Protein AF-0000000083159715 (afdb_homodimer)

Sequence (772 aa):
MDNIIKQVRNLGEGATDHLRLKLMTTLRDLSISLEKPNDTLERIVNTPLELAEARIGSDLGIFKYLSSRDAPVPLTTLAEATGADPVLLGRLLRYLSSMKQIEEPDLEVFAANNVTHALASPRGKNQVDLYFEVVYPSFMELPRFLARVGYNNPTDVSKAALQDALNWKGTMFTYYAAHPEQGEKFNKHMMFRREDERGWMDSKVFRIDKEAEGWPADKPIFVDVGGGLGHQPALLKASYPDLPGQVIVQDLPEVIQDALSTPGVQNMAYNIFDPQPIQGAKFYYMRGVCHDFPDDKVNEILGNIATAMGPNSLLLLDEMVLPDKNVSWQATAMDQLMMSTLGA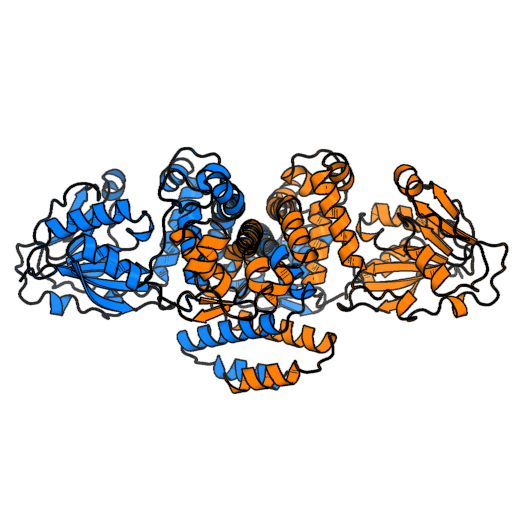QERTYSHWARLLRTVGLKIRYNISYGRNEYESLIVAVKLKIAMDNIIKQVRNLGEGATDHLRLKLMTTLRDLSISLEKPNDTLERIVNTPLELAEARIGSDLGIFKYLSSRDAPVPLTTLAEATGADPVLLGRLLRYLSSMKQIEEPDLEVFAANNVTHALASPRGKNQVDLYFEVVYPSFMELPRFLARVGYNNPTDVSKAALQDALNWKGTMFTYYAAHPEQGEKFNKHMMFRREDERGWMDSKVFRIDKEAEGWPADKPIFVDVGGGLGHQPALLKASYPDLPGQVIVQDLPEVIQDALSTPGVQNMAYNIFDPQPIQGAKFYYMRGVCHDFPDDKVNEILGNIATAMGPNSLLLLDEMVLPDKNVSWQATAMDQLMMSTLGAQERTYSHWARLLRTVGLKIRYNISYGRNEYESLIVAVKLKIA

InterPro domains:
  IPR001077 O-methyltransferase, C-terminal domain [PF00891] (221-360)
  IPR016461 O-methyltransferase-like [PS51683] (42-382)
  IPR029063 S-adenosyl-L-methionine-dependent methyltransferase superfamily [G3DSA:3.40.50.150] (129-380)
  IPR029063 S-adenosyl-L-methionine-dependent methyltransferase superfamily [SSF53335] (164-365)
  IPR036388 Winged helix-like DNA-binding domain superfamily [G3DSA:1.10.10.10] (48-128)
  IPR036390 Winged helix DNA-binding domain superfamily [SSF46785] (38-122)

Secondary structure (DSSP, 8-state):
-HHHHHHHHHHHTT--HHHHHHHHHHHHHHHHHT--HHHHHHHHHHHHHHHHHHHHHHHTTHHHHHHT-SS-EEHHHHHHHH---HHHHHHHHHHHHHTTSSEEEETTEEE--HHHHHHHSHHHHHHHHHIIIIIHHHHHHHHHHHHHTTTPPP--TTSSHHHHHHT-SS-HHHHHHH-HHHHHHHHHHHHHHHHT---HHHHTSS-HHHHTTT--TTSEEEEEET-TTTHHHHHHHHH-TT--SEEEEEE-HHHHTT----TTEEEEE--TTSPP-S-S-SEEEEES-GGGS-HHHHHHHHHHHHHH--TT-EEEEEEEEE-SSS--HHHHHHHHHHHHHHS---EEHHHHHHHHHHTTEEEEEEEE-STTS-EEEEEEEE----/-HHHHHHHHHHHTT--HHHHHHHHHHHHHHHHHT--HHHHHHHHHHHHHHHHHHHHHHHTTHHHHHHT-SS-EEHHHHHHHH---HHHHHHHHHHHHHTTSSEEEETTEEE--HHHHHHHSHHHHHHHHHIIIIIHHHHHHHHHHHHHTTTPPP--TTSSHHHHHHT-SS-HHHHHHH-HHHHHHHHHHHHHHHHT---HHHHTSS-HHHHTTT--TTSEEEEEET-TTTHHHHHHHHH-TT--SEEEEEE-HHHHTT----TTEEEEE--TTSPP-S-S-SEEEEES-GGGS-HHHHHHHHHHHHHH--TT-EEEEEEEEE-SSS--HHHHHHHHHHHHHHS---EEHHHHHHHHHHTTEEEEEEEE-STTS-EEEEEEEE----

pLDDT: mean 94.15, std 7.51, range [37.72, 98.88]

Radius of gyration: 30.28 Å; Cα contacts (8 Å, |Δi|>4): 1429; chains: 2; bounding box: 56×98×64 Å

Foldseek 3Di:
DVVVVVVLVVCCVPHDLVSNVVSVVVVVVVVVVPDDPVRNVVCVVCVVVLLVLLLVCVLLCVLVVQVVDDFWDALVRSCVSSVDDSVVSLVSVVVCCVVPCWHDPDDRTTHHDPNSNCCNDPLNVLVSVLCVPQQVLLLVQQVVLCVVVVNDQQAFQQRFSRCVSVVHRGGLQVVCVVPVVSVVSVVVNVVVVVVPDPDCLNVPVDVLQVLCPPPDQAAAAEEEAQCFQCVVVLSVCVSCVPRGHAAEYEDAPVRLVNHDPRPRYHYDHDDLLDQDPRAAHQEYEYAPPQQLGALVSSLSSLLSVLVRHDQNHKYKYFFFAAAPPPGDPVQVVVQVSSCSRRSGGGYHPVRVQVSQVVNQKGFPDWAQRDSRSGTTITIIGGNPDD/DVVVVVVLVVCCVPHALVSNVVSVVVVVVVVVVPDDPVRNVVCVVCVVVLLVLLLVCVLLCVLVVQVVDDDWDALVRSCVSSVDDSVVSLVSVVVCCVVPCWHDPDDRTTHHDPNSNCCNDPLNVLVSVLCVPQQVLLLVQQVVLCVVVVNDQQAFQQRFSRCVSVVHRGGLQVVCVVPVVSVVSVVVNVVVVVVPDPDCLNVVVDVLQVLCPPPDQAAAAEEEAQCFQCVVVLVVCVSCVPRGHAAEYEDAPVRLVNHDPRPRYHYDHDDLLDQDPRAAHQEYEYAPPQQLGALVSSLSSLLSVLVRHDQNHKYKYFFFAAAPPPGDPVQVVVQVSSCSRGSGGGYHPVRVQVSQVVNQKGFPDWAQDDSVSGTTITIIGGNPDD

Structure (mmCIF, N/CA/C/O backbone):
data_AF-0000000083159715-model_v1
#
loop_
_entity.id
_entity.type
_entity.pdbx_description
1 polymer 'O-methyltransferas-like protein'
#
loop_
_atom_site.group_PDB
_atom_site.id
_atom_site.type_symbol
_atom_site.label_atom_id
_atom_site.label_alt_id
_atom_site.label_comp_id
_atom_site.label_asym_id
_atom_site.label_entity_id
_atom_site.label_seq_id
_atom_site.pdbx_PDB_ins_code
_atom_site.Cartn_x
_atom_site.Cartn_y
_atom_site.Cartn_z
_atom_site.occupancy
_atom_site.B_iso_or_equiv
_atom_site.auth_seq_id
_atom_site.auth_comp_id
_atom_site.auth_asym_id
_atom_site.auth_atom_id
_atom_site.pdbx_PDB_model_num
ATOM 1 N N . MET A 1 1 ? 4.086 -18.531 20.75 1 89.06 1 MET A N 1
ATOM 2 C CA . MET A 1 1 ? 3.217 -17.609 20.031 1 89.06 1 MET A CA 1
ATOM 3 C C . MET A 1 1 ? 2.002 -17.234 20.875 1 89.06 1 MET A C 1
ATOM 5 O O . MET A 1 1 ? 1.665 -16.062 21 1 89.06 1 MET A O 1
ATOM 9 N N . ASP A 1 2 ? 1.452 -18.188 21.594 1 88.62 2 ASP A N 1
ATOM 10 C CA . ASP A 1 2 ? 0.281 -17.906 22.422 1 88.62 2 ASP A CA 1
ATOM 11 C C . ASP A 1 2 ? 0.613 -16.922 23.531 1 88.62 2 ASP A C 1
ATOM 13 O O . ASP A 1 2 ? -0.217 -16.078 23.891 1 88.62 2 ASP A O 1
ATOM 17 N N . ASN A 1 3 ? 1.765 -17 24.047 1 89.25 3 ASN A N 1
ATOM 18 C CA . ASN A 1 3 ? 2.199 -16.078 25.094 1 89.25 3 ASN A CA 1
ATOM 19 C C . ASN A 1 3 ? 2.328 -14.656 24.578 1 89.25 3 ASN A C 1
ATOM 21 O O . ASN A 1 3 ? 1.948 -13.703 25.25 1 89.25 3 ASN A O 1
ATOM 25 N N . ILE A 1 4 ? 2.91 -14.516 23.375 1 89.94 4 ILE A N 1
ATOM 26 C CA . ILE A 1 4 ? 3.037 -13.203 22.75 1 89.94 4 ILE A CA 1
ATOM 27 C C . ILE A 1 4 ? 1.653 -12.586 22.562 1 89.94 4 ILE A C 1
ATOM 29 O O . ILE A 1 4 ? 1.431 -11.422 22.891 1 89.94 4 ILE A O 1
ATOM 33 N N . ILE A 1 5 ? 0.73 -13.398 22.078 1 92.12 5 ILE A N 1
ATOM 34 C CA . ILE A 1 5 ? -0.63 -12.945 21.812 1 92.12 5 ILE A CA 1
ATOM 35 C C . ILE A 1 5 ? -1.284 -12.477 23.109 1 92.12 5 ILE A C 1
ATOM 37 O O . ILE A 1 5 ? -1.886 -11.406 23.156 1 92.12 5 ILE A O 1
ATOM 41 N N . LYS A 1 6 ? -1.148 -13.305 24.156 1 91.62 6 LYS A N 1
ATOM 42 C CA . LYS A 1 6 ? -1.728 -12.977 25.453 1 91.62 6 LYS A CA 1
ATOM 43 C C . LYS A 1 6 ? -1.13 -11.68 26 1 91.62 6 LYS A C 1
ATOM 45 O O . LYS A 1 6 ? -1.851 -10.836 26.531 1 91.62 6 LYS A O 1
ATOM 50 N N . GLN A 1 7 ? 0.154 -11.531 25.922 1 90.5 7 GLN A N 1
ATOM 51 C CA . GLN A 1 7 ? 0.83 -10.336 26.406 1 90.5 7 GLN A CA 1
ATOM 52 C C . GLN A 1 7 ? 0.37 -9.086 25.656 1 90.5 7 GLN A C 1
ATOM 54 O O . GLN A 1 7 ? 0.161 -8.031 26.266 1 90.5 7 GLN A O 1
ATOM 59 N N . VAL A 1 8 ? 0.299 -9.18 24.312 1 90.88 8 VAL A N 1
ATOM 60 C CA . VAL A 1 8 ? -0.129 -8.055 23.484 1 90.88 8 VAL A CA 1
ATOM 61 C C . VAL A 1 8 ? -1.557 -7.656 23.859 1 90.88 8 VAL A C 1
ATOM 63 O O . VAL A 1 8 ? -1.864 -6.469 23.984 1 90.88 8 VAL A O 1
ATOM 66 N N . ARG A 1 9 ? -2.422 -8.648 24.016 1 89.88 9 ARG A N 1
ATOM 67 C CA . ARG A 1 9 ? -3.805 -8.375 24.391 1 89.88 9 ARG A CA 1
ATOM 68 C C . ARG A 1 9 ? -3.879 -7.68 25.75 1 89.88 9 ARG A C 1
ATOM 70 O O . ARG A 1 9 ? -4.648 -6.734 25.922 1 89.88 9 ARG A O 1
ATOM 77 N N . ASN A 1 10 ? -3.082 -8.109 26.688 1 89.81 10 ASN A N 1
ATOM 78 C CA . ASN A 1 10 ? -3.043 -7.508 28.016 1 89.81 10 ASN A CA 1
ATOM 79 C C . ASN A 1 10 ? -2.539 -6.07 27.969 1 89.81 10 ASN A C 1
ATOM 81 O O . ASN A 1 10 ? -3.076 -5.199 28.656 1 89.81 10 ASN A O 1
ATOM 85 N N . LEU A 1 11 ? -1.497 -5.844 27.188 1 87.44 11 LEU A N 1
ATOM 86 C CA . LEU A 1 11 ? -0.926 -4.508 27.078 1 87.44 11 LEU A CA 1
ATOM 87 C C . LEU A 1 11 ? -1.893 -3.564 26.375 1 87.44 11 LEU A C 1
ATOM 89 O O . LEU A 1 11 ? -1.926 -2.367 26.656 1 87.44 11 LEU A O 1
ATOM 93 N N . GLY A 1 12 ? -2.592 -4.129 25.438 1 87.25 12 GLY A N 1
ATOM 94 C CA . GLY A 1 12 ? -3.531 -3.322 24.672 1 87.25 12 GLY A CA 1
ATOM 95 C C . GLY A 1 12 ? -4.758 -2.918 25.469 1 87.25 12 GLY A C 1
ATOM 96 O O . GLY A 1 12 ? -5.316 -1.843 25.25 1 87.25 12 GLY A O 1
ATOM 97 N N . GLU A 1 13 ? -5.098 -3.801 26.344 1 86.19 13 GLU A N 1
ATOM 98 C CA . GLU A 1 13 ? -6.289 -3.525 27.141 1 86.19 13 GLU A CA 1
ATOM 99 C C . GLU A 1 13 ? -6.066 -2.344 28.094 1 86.19 13 GLU A C 1
ATOM 101 O O . GLU A 1 13 ? -5.176 -2.383 28.938 1 86.19 13 GLU A O 1
ATOM 106 N N . GLY A 1 14 ? -6.828 -1.302 27.875 1 84.06 14 GLY A N 1
ATOM 107 C CA . GLY A 1 14 ? -6.801 -0.141 28.75 1 84.06 14 GLY A CA 1
ATOM 108 C C . GLY A 1 14 ? -5.602 0.756 28.531 1 84.06 14 GLY A C 1
ATOM 109 O O . GLY A 1 14 ? -5.332 1.661 29.312 1 84.06 14 GLY A O 1
ATOM 110 N N . ALA A 1 15 ? -4.82 0.454 27.5 1 86.5 15 ALA A N 1
ATOM 111 C CA . ALA A 1 15 ? -3.633 1.257 27.219 1 86.5 15 ALA A CA 1
ATOM 112 C C . ALA A 1 15 ? -4.016 2.662 26.766 1 86.5 15 ALA A C 1
ATOM 114 O O . ALA A 1 15 ? -5.074 2.859 26.156 1 86.5 15 ALA A O 1
ATOM 115 N N . THR A 1 16 ? -3.156 3.6 27.219 1 85.38 16 THR A N 1
ATOM 116 C CA . THR A 1 16 ? -3.271 4.93 26.625 1 85.38 16 THR A CA 1
ATOM 117 C C . THR A 1 16 ? -3.084 4.867 25.109 1 85.38 16 THR A C 1
ATOM 119 O O . THR A 1 16 ? -2.525 3.898 24.594 1 85.38 16 THR A O 1
ATOM 122 N N . ASP A 1 17 ? -3.545 5.824 24.422 1 84.38 17 ASP A N 1
ATOM 123 C CA . ASP A 1 17 ? -3.389 5.871 22.984 1 84.38 17 ASP A CA 1
ATOM 124 C C . ASP A 1 17 ? -1.913 5.859 22.578 1 84.38 17 ASP A C 1
ATOM 126 O O . ASP A 1 17 ? -1.536 5.242 21.594 1 84.38 17 ASP A O 1
ATOM 130 N N . HIS A 1 18 ? -1.164 6.539 23.344 1 84 18 HIS A N 1
ATOM 131 C CA . HIS A 1 18 ? 0.269 6.59 23.078 1 84 18 HIS A CA 1
ATOM 132 C C . HIS A 1 18 ? 0.897 5.203 23.172 1 84 18 HIS A C 1
ATOM 134 O O . HIS A 1 18 ? 1.681 4.809 22.312 1 84 18 HIS A O 1
ATOM 140 N N . LEU A 1 19 ? 0.597 4.508 24.219 1 88.19 19 LEU A N 1
ATOM 141 C CA . LEU A 1 19 ? 1.146 3.17 24.422 1 88.19 19 LEU A CA 1
ATOM 142 C C . LEU A 1 19 ? 0.631 2.205 23.359 1 88.19 19 LEU A C 1
ATOM 144 O O . LEU A 1 19 ? 1.379 1.354 22.875 1 88.19 19 LEU A O 1
ATOM 148 N N . ARG A 1 20 ? -0.656 2.33 23.078 1 91.69 20 ARG A N 1
ATOM 149 C CA . ARG A 1 20 ? -1.262 1.489 22.047 1 91.69 20 ARG A CA 1
ATOM 150 C C . ARG A 1 20 ? -0.565 1.678 20.703 1 91.69 20 ARG A C 1
ATOM 152 O O . ARG A 1 20 ? -0.234 0.701 20.031 1 91.69 20 ARG A O 1
ATOM 159 N N . LEU A 1 21 ? -0.305 2.926 20.344 1 90.94 21 LEU A N 1
ATOM 160 C CA . LEU A 1 21 ? 0.35 3.24 19.078 1 90.94 21 LEU A CA 1
ATOM 161 C C . LEU A 1 21 ? 1.782 2.717 19.062 1 90.94 21 LEU A C 1
ATOM 163 O O . LEU A 1 21 ? 2.252 2.209 18.047 1 90.94 21 LEU A O 1
ATOM 167 N N . LYS A 1 22 ? 2.445 2.889 20.156 1 90.62 22 LYS A N 1
ATOM 168 C CA . LYS A 1 22 ? 3.805 2.367 20.266 1 90.62 22 LYS A CA 1
ATOM 169 C C . LYS A 1 22 ? 3.826 0.85 20.109 1 90.62 22 LYS A C 1
ATOM 171 O O . LYS A 1 22 ? 4.711 0.301 19.453 1 90.62 22 LYS A O 1
ATOM 176 N N . LEU A 1 23 ? 2.887 0.193 20.781 1 93.81 23 LEU A N 1
ATOM 177 C CA . LEU A 1 23 ? 2.775 -1.258 20.688 1 93.81 23 LEU A CA 1
ATOM 178 C C . LEU A 1 23 ? 2.49 -1.689 19.266 1 93.81 23 LEU A C 1
ATOM 180 O O . LEU A 1 23 ? 3.107 -2.631 18.75 1 93.81 23 LEU A O 1
ATOM 184 N N . MET A 1 24 ? 1.562 -1 18.609 1 94.88 24 MET A N 1
ATOM 185 C CA . MET A 1 24 ? 1.219 -1.27 17.219 1 94.88 24 MET A CA 1
ATOM 186 C C . MET A 1 24 ? 2.449 -1.164 16.312 1 94.88 24 MET A C 1
ATOM 188 O O . MET A 1 24 ? 2.713 -2.055 15.508 1 94.88 24 MET A O 1
ATOM 192 N N . THR A 1 25 ? 3.189 -0.124 16.453 1 93.94 25 THR A N 1
ATOM 193 C CA . THR A 1 25 ? 4.367 0.129 15.633 1 93.94 25 THR A CA 1
ATOM 194 C C . THR A 1 25 ? 5.453 -0.909 15.914 1 93.94 25 THR A C 1
ATOM 196 O O . THR A 1 25 ? 6.109 -1.386 14.984 1 93.94 25 THR A O 1
ATOM 199 N N . THR A 1 26 ? 5.617 -1.249 17.188 1 94.81 26 THR A N 1
ATOM 200 C CA . THR A 1 26 ? 6.613 -2.24 17.562 1 94.81 26 THR A CA 1
ATOM 201 C C . THR A 1 26 ? 6.293 -3.598 16.953 1 94.81 26 THR A C 1
ATOM 203 O O . THR A 1 26 ? 7.188 -4.281 16.438 1 94.81 26 THR A O 1
ATOM 206 N N . LEU A 1 27 ? 5.051 -3.994 17 1 96.94 27 LEU A N 1
ATOM 207 C CA . LEU A 1 27 ? 4.625 -5.262 16.422 1 96.94 27 LEU A CA 1
ATOM 208 C C . LEU A 1 27 ? 4.863 -5.273 14.914 1 96.94 27 LEU A C 1
ATOM 210 O O . LEU A 1 27 ? 5.359 -6.262 14.367 1 96.94 27 LEU A O 1
ATOM 214 N N . ARG A 1 28 ? 4.523 -4.199 14.234 1 96.69 28 ARG A N 1
ATOM 215 C CA . ARG A 1 28 ? 4.762 -4.07 12.805 1 96.69 28 ARG A CA 1
ATOM 216 C C . ARG A 1 28 ? 6.246 -4.199 12.484 1 96.69 28 ARG A C 1
ATOM 218 O O . ARG A 1 28 ? 6.633 -4.949 11.586 1 96.69 28 ARG A O 1
ATOM 225 N N . ASP A 1 29 ? 7.055 -3.434 13.234 1 96.25 29 ASP A N 1
ATOM 226 C CA . ASP A 1 29 ? 8.492 -3.404 12.969 1 96.25 29 ASP A CA 1
ATOM 227 C C . ASP A 1 29 ? 9.125 -4.773 13.227 1 96.25 29 ASP A C 1
ATOM 229 O O . ASP A 1 29 ? 10.062 -5.168 12.531 1 96.25 29 ASP A O 1
ATOM 233 N N . LEU A 1 30 ? 8.641 -5.473 14.242 1 96.31 30 LEU A N 1
ATOM 234 C CA . LEU A 1 30 ? 9.133 -6.812 14.523 1 96.31 30 LEU A CA 1
ATOM 235 C C . LEU A 1 30 ? 8.797 -7.77 13.391 1 96.31 30 LEU A C 1
ATOM 237 O O . LEU A 1 30 ? 9.617 -8.594 13 1 96.31 30 LEU A O 1
ATOM 241 N N . SER A 1 31 ? 7.574 -7.695 12.891 1 97.06 31 SER A N 1
ATOM 242 C CA . SER A 1 31 ? 7.184 -8.508 11.742 1 97.06 31 SER A CA 1
ATOM 243 C C . SER A 1 31 ? 8.109 -8.266 10.555 1 97.06 31 SER A C 1
ATOM 245 O O . SER A 1 31 ? 8.586 -9.219 9.93 1 97.06 31 SER A O 1
ATOM 247 N N . ILE A 1 32 ? 8.438 -7 10.266 1 97.25 32 ILE A N 1
ATOM 248 C CA . ILE A 1 32 ? 9.273 -6.605 9.133 1 97.25 32 ILE A CA 1
ATOM 249 C C . ILE A 1 32 ? 10.703 -7.102 9.352 1 97.25 32 ILE A C 1
ATOM 251 O O . ILE A 1 32 ? 11.367 -7.539 8.414 1 97.25 32 ILE A O 1
ATOM 255 N N . SER A 1 33 ? 11.133 -7.113 10.609 1 95.88 33 SER A N 1
ATOM 256 C CA . SER A 1 33 ? 12.5 -7.516 10.922 1 95.88 33 SER A CA 1
ATOM 257 C C . SER A 1 33 ? 12.711 -9.008 10.664 1 95.88 33 SER A C 1
ATOM 259 O O . SER A 1 33 ? 13.844 -9.461 10.508 1 95.88 33 SER A O 1
ATOM 261 N N . LEU A 1 34 ? 11.656 -9.773 10.586 1 95.56 34 LEU A N 1
ATOM 262 C CA . LEU A 1 34 ? 11.734 -11.219 10.398 1 95.56 34 LEU A CA 1
ATOM 263 C C . LEU A 1 34 ? 11.703 -11.578 8.914 1 95.56 34 LEU A C 1
ATOM 265 O O . LEU A 1 34 ? 11.883 -12.742 8.547 1 95.56 34 LEU A O 1
ATOM 269 N N . GLU A 1 35 ? 11.539 -10.633 8.055 1 95.69 35 GLU A N 1
ATOM 270 C CA . GLU A 1 35 ? 11.375 -10.891 6.625 1 95.69 35 GLU A CA 1
ATOM 271 C C . GLU A 1 35 ? 12.688 -11.336 5.988 1 95.69 35 GLU A C 1
ATOM 273 O O . GLU A 1 35 ? 13.75 -10.805 6.316 1 95.69 35 GLU A O 1
ATOM 278 N N . LYS A 1 36 ? 12.609 -12.312 5.16 1 93.12 36 LYS A N 1
ATOM 279 C 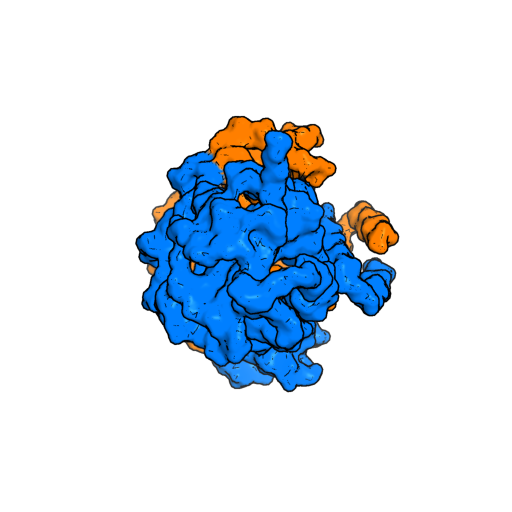CA . LYS A 1 36 ? 13.656 -12.609 4.18 1 93.12 36 LYS A CA 1
ATOM 280 C C . LYS A 1 36 ? 13.445 -11.812 2.896 1 93.12 36 LYS A C 1
ATOM 282 O O . LYS A 1 36 ? 12.391 -11.211 2.697 1 93.12 36 LYS A O 1
ATOM 287 N N . PRO A 1 37 ? 14.453 -11.75 2.078 1 93.88 37 PRO A N 1
ATOM 288 C CA . PRO A 1 37 ? 14.383 -10.867 0.912 1 93.88 37 PRO A CA 1
ATOM 289 C C . PRO A 1 37 ? 13.102 -11.062 0.1 1 93.88 37 PRO A C 1
ATOM 291 O O . PRO A 1 37 ? 12.438 -10.094 -0.264 1 93.88 37 PRO A O 1
ATOM 294 N N . ASN A 1 38 ? 12.664 -12.281 -0.139 1 90.56 38 ASN A N 1
ATOM 295 C CA . ASN A 1 38 ? 11.477 -12.531 -0.944 1 90.56 38 ASN A CA 1
ATOM 296 C C . ASN A 1 38 ? 10.211 -12.031 -0.254 1 90.56 38 ASN A C 1
ATOM 298 O O . ASN A 1 38 ? 9.297 -11.539 -0.912 1 90.56 38 ASN A O 1
ATOM 302 N N . ASP A 1 39 ? 10.148 -12.195 1.09 1 93.44 39 ASP A N 1
ATOM 303 C CA . ASP A 1 39 ? 9.016 -11.68 1.85 1 93.44 39 ASP A CA 1
ATOM 304 C C . ASP A 1 39 ? 8.883 -10.164 1.692 1 93.44 39 ASP A C 1
ATOM 306 O O . ASP A 1 39 ? 7.789 -9.656 1.459 1 93.44 39 ASP A O 1
ATOM 310 N N . THR A 1 40 ? 10.047 -9.531 1.832 1 96.94 40 THR A N 1
ATOM 311 C CA . THR A 1 40 ? 10.125 -8.078 1.768 1 96.94 40 THR A CA 1
ATOM 312 C C . THR A 1 40 ? 9.664 -7.57 0.404 1 96.94 40 THR A C 1
ATOM 314 O O . THR A 1 40 ? 8.836 -6.66 0.319 1 96.94 40 THR A O 1
ATOM 317 N N . LEU A 1 41 ? 10.242 -8.125 -0.607 1 96.88 41 LEU A N 1
ATOM 318 C CA . LEU A 1 41 ? 9.969 -7.656 -1.962 1 96.88 41 LEU A CA 1
ATOM 319 C C . LEU A 1 41 ? 8.508 -7.875 -2.326 1 96.88 41 LEU A C 1
ATOM 321 O O . LEU A 1 41 ? 7.855 -6.98 -2.875 1 96.88 41 LEU A O 1
ATOM 325 N N . GLU A 1 42 ? 7.922 -9.039 -1.997 1 94.69 42 GLU A N 1
ATOM 326 C CA . GLU A 1 42 ? 6.516 -9.32 -2.27 1 94.69 42 GLU A CA 1
ATOM 327 C C . GLU A 1 42 ? 5.605 -8.352 -1.515 1 94.69 42 GLU A C 1
ATOM 329 O O . GLU A 1 42 ? 4.621 -7.863 -2.066 1 94.69 42 GLU A O 1
ATOM 334 N N . ARG A 1 43 ? 5.945 -8.133 -0.267 1 97.12 43 ARG A N 1
ATOM 335 C CA . ARG A 1 43 ? 5.125 -7.219 0.523 1 97.12 43 ARG A CA 1
ATOM 336 C C . ARG A 1 43 ? 5.102 -5.828 -0.096 1 97.12 43 ARG A C 1
ATOM 338 O O . ARG A 1 43 ? 4.031 -5.273 -0.358 1 97.12 43 ARG A O 1
ATOM 345 N N . ILE A 1 44 ? 6.23 -5.285 -0.405 1 98.25 44 ILE A N 1
ATOM 346 C CA . ILE A 1 44 ? 6.355 -3.896 -0.83 1 98.25 44 ILE A CA 1
ATOM 347 C C . ILE A 1 44 ? 5.656 -3.703 -2.174 1 98.25 44 ILE A C 1
ATOM 349 O O . ILE A 1 44 ? 4.875 -2.764 -2.346 1 98.25 44 ILE A O 1
ATOM 353 N N . VAL A 1 45 ? 5.82 -4.594 -3.113 1 98 45 VAL A N 1
ATOM 354 C CA . VAL A 1 45 ? 5.324 -4.352 -4.465 1 98 45 VAL A CA 1
ATOM 355 C C . VAL A 1 45 ? 3.814 -4.582 -4.508 1 98 45 VAL A C 1
ATOM 357 O O . VAL A 1 45 ? 3.131 -4.094 -5.41 1 98 45 VAL A O 1
ATOM 360 N N . ASN A 1 46 ? 3.264 -5.285 -3.535 1 97.81 46 ASN A N 1
ATOM 361 C CA . ASN A 1 46 ? 1.837 -5.594 -3.549 1 97.81 46 ASN A CA 1
ATOM 362 C C . ASN A 1 46 ? 1.045 -4.609 -2.691 1 97.81 46 ASN A C 1
ATOM 364 O O . ASN A 1 46 ? -0.184 -4.676 -2.639 1 97.81 46 ASN A O 1
ATOM 368 N N . THR A 1 47 ? 1.652 -3.623 -2.059 1 97.69 47 THR A N 1
ATOM 369 C CA . THR A 1 47 ? 0.983 -2.736 -1.114 1 97.69 47 THR A CA 1
ATOM 370 C C . THR A 1 47 ? -0.168 -1.996 -1.789 1 97.69 47 THR A C 1
ATOM 372 O O . THR A 1 47 ? -1.226 -1.802 -1.186 1 97.69 47 THR A O 1
ATOM 375 N N . PRO A 1 48 ? -0.085 -1.587 -3.074 1 97.44 48 PRO A N 1
ATOM 376 C CA . PRO A 1 48 ? -1.181 -0.835 -3.691 1 97.44 48 PRO A CA 1
ATOM 377 C C . PRO A 1 48 ? -2.463 -1.654 -3.811 1 97.44 48 PRO A C 1
ATOM 379 O O . PRO A 1 48 ? -3.561 -1.09 -3.826 1 97.44 48 PRO A O 1
ATOM 382 N N . LEU A 1 49 ? -2.287 -2.939 -3.869 1 98.31 49 LEU A N 1
ATOM 383 C CA . LEU A 1 49 ? -3.432 -3.826 -4.043 1 98.31 49 LEU A CA 1
ATOM 384 C C . LEU A 1 49 ? -4.418 -3.674 -2.887 1 98.31 49 LEU A C 1
ATOM 386 O O . LEU A 1 49 ? -5.625 -3.818 -3.074 1 98.31 49 LEU A O 1
ATOM 390 N N . GLU A 1 50 ? -3.926 -3.367 -1.707 1 98.31 50 GLU A N 1
ATOM 391 C CA . GLU A 1 50 ? -4.793 -3.273 -0.536 1 98.31 50 GLU A CA 1
ATOM 392 C C . GLU A 1 50 ? -5.805 -2.143 -0.69 1 98.31 50 GLU A C 1
ATOM 394 O O . GLU A 1 50 ? -6.973 -2.297 -0.326 1 98.31 50 GLU A O 1
ATOM 399 N N . LEU A 1 51 ? -5.379 -0.997 -1.208 1 98.5 51 LEU A N 1
ATOM 400 C CA . LEU A 1 51 ? -6.301 0.11 -1.443 1 98.5 51 LEU A CA 1
ATOM 401 C C . LEU A 1 51 ? -7.305 -0.241 -2.537 1 98.5 51 LEU A C 1
ATOM 403 O O . LEU A 1 51 ? -8.492 0.068 -2.42 1 98.5 51 LEU A O 1
ATOM 407 N N . ALA A 1 52 ? -6.832 -0.86 -3.627 1 98.56 52 ALA A N 1
ATOM 408 C CA . ALA A 1 52 ? -7.715 -1.255 -4.723 1 98.56 52 ALA A CA 1
ATOM 409 C C . ALA A 1 52 ? -8.82 -2.186 -4.227 1 98.56 52 ALA A C 1
ATOM 411 O O . ALA A 1 52 ? -9.984 -2.027 -4.598 1 98.56 52 ALA A O 1
ATOM 412 N N . GLU A 1 53 ? -8.43 -3.119 -3.352 1 98.75 53 GLU A N 1
ATOM 413 C CA . GLU A 1 53 ? -9.391 -4.102 -2.85 1 98.75 53 GLU A CA 1
ATOM 414 C C . GLU A 1 53 ? -10.359 -3.467 -1.858 1 98.75 53 GLU A C 1
ATOM 416 O O . GLU A 1 53 ? -11.523 -3.863 -1.784 1 98.75 53 GLU A O 1
ATOM 421 N N . ALA A 1 54 ? -9.867 -2.523 -1.073 1 98.75 54 ALA A N 1
ATOM 422 C CA . ALA A 1 54 ? -10.773 -1.768 -0.212 1 98.75 54 ALA A CA 1
ATOM 423 C C . ALA A 1 54 ? -11.812 -1.018 -1.036 1 98.75 54 ALA A C 1
ATOM 425 O O . ALA A 1 54 ? -12.992 -0.966 -0.665 1 98.75 54 ALA A O 1
ATOM 426 N N . ARG A 1 55 ? -11.414 -0.406 -2.139 1 98.69 55 ARG A N 1
ATOM 427 C CA . ARG A 1 55 ? -12.328 0.29 -3.039 1 98.69 55 ARG A CA 1
ATOM 428 C C . ARG A 1 55 ? -13.375 -0.665 -3.604 1 98.69 55 ARG A C 1
ATOM 430 O O . ARG A 1 55 ? -14.562 -0.348 -3.619 1 98.69 55 ARG A O 1
ATOM 437 N N . ILE A 1 56 ? -12.969 -1.85 -4.027 1 98.81 56 ILE A N 1
ATOM 438 C CA . ILE A 1 56 ? -13.875 -2.848 -4.586 1 98.81 56 ILE A CA 1
ATOM 439 C C . ILE A 1 56 ? -14.883 -3.287 -3.521 1 98.81 56 ILE A C 1
ATOM 441 O O . ILE A 1 56 ? -16.078 -3.371 -3.787 1 98.81 56 ILE A O 1
ATOM 445 N N . GLY A 1 57 ? -14.344 -3.586 -2.291 1 98.75 57 GLY A N 1
ATOM 446 C CA . GLY A 1 57 ? -15.227 -3.971 -1.2 1 98.75 57 GLY A CA 1
ATOM 447 C C . GLY A 1 57 ? -16.25 -2.912 -0.862 1 98.75 57 GLY A C 1
ATOM 448 O O . GLY A 1 57 ? -17.406 -3.23 -0.588 1 98.75 57 GLY A O 1
ATOM 449 N N . SER A 1 58 ? -15.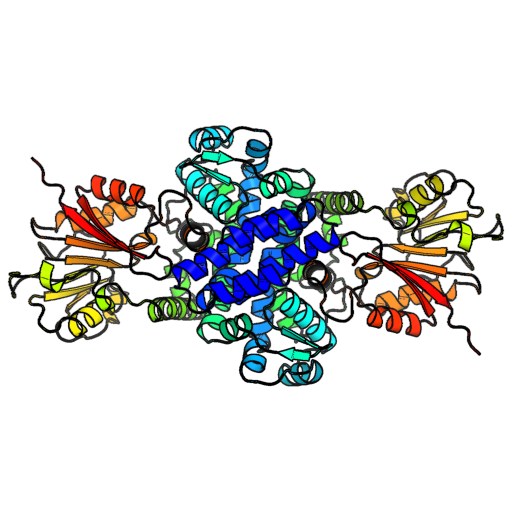805 -1.673 -0.86 1 98.38 58 SER A N 1
ATOM 450 C CA . SER A 1 58 ? -16.719 -0.554 -0.612 1 98.38 58 SER A CA 1
ATOM 451 C C . SER A 1 58 ? -17.766 -0.434 -1.715 1 98.38 58 SER A C 1
ATOM 453 O O . SER A 1 58 ? -18.953 -0.262 -1.435 1 98.38 58 SER A O 1
ATOM 455 N N . ASP A 1 59 ? -17.359 -0.51 -3.008 1 98.12 59 ASP A N 1
ATOM 456 C CA . ASP A 1 59 ? -18.25 -0.395 -4.16 1 98.12 59 ASP A CA 1
ATOM 457 C C . ASP A 1 59 ? -19.328 -1.477 -4.133 1 98.12 59 ASP A C 1
ATOM 459 O O . ASP A 1 59 ? -20.484 -1.221 -4.48 1 98.12 59 ASP A O 1
ATOM 463 N N . LEU A 1 60 ? -18.984 -2.656 -3.658 1 98.5 60 LEU A N 1
ATOM 464 C CA . LEU A 1 60 ? -19.891 -3.791 -3.625 1 98.5 60 LEU A CA 1
ATOM 465 C C . LEU A 1 60 ? -20.75 -3.764 -2.359 1 98.5 60 LEU A C 1
ATOM 467 O O . LEU A 1 60 ? -21.641 -4.594 -2.195 1 98.5 60 LEU A O 1
ATOM 471 N N . GLY A 1 61 ? -20.375 -2.846 -1.425 1 98.31 61 GLY A N 1
ATOM 472 C CA . GLY A 1 61 ? -21.125 -2.742 -0.179 1 98.31 61 GLY A CA 1
ATOM 473 C C . GLY A 1 61 ? -20.828 -3.869 0.791 1 98.31 61 GLY A C 1
ATOM 474 O O . GLY A 1 61 ? -21.609 -4.145 1.695 1 98.31 61 GLY A O 1
ATOM 475 N N . ILE A 1 62 ? -19.688 -4.531 0.646 1 98.75 62 ILE A N 1
ATOM 476 C CA . ILE A 1 62 ? -19.328 -5.688 1.459 1 98.75 62 ILE A CA 1
ATOM 477 C C . ILE A 1 62 ? -19.141 -5.254 2.91 1 98.75 62 ILE A C 1
ATOM 479 O O . ILE A 1 62 ? -19.672 -5.871 3.828 1 98.75 62 ILE A O 1
ATOM 483 N N . PHE A 1 63 ? -18.344 -4.219 3.158 1 98.81 63 PHE A N 1
ATOM 484 C CA . PHE A 1 63 ? -18.031 -3.77 4.512 1 98.81 63 PHE A CA 1
ATOM 485 C C . PHE A 1 63 ? -19.297 -3.326 5.242 1 98.81 63 PHE A C 1
ATOM 487 O O . PHE A 1 63 ? -19.5 -3.68 6.406 1 98.81 63 PHE A O 1
ATOM 494 N N . LYS A 1 64 ? -20.125 -2.531 4.543 1 98.31 64 LYS A N 1
ATOM 495 C CA . LYS A 1 64 ? -21.391 -2.078 5.141 1 98.31 64 LYS A CA 1
ATOM 496 C C . LYS A 1 64 ? -22.281 -3.26 5.508 1 98.31 64 LYS A C 1
ATOM 498 O O . LYS A 1 64 ? -22.859 -3.291 6.598 1 98.31 64 LYS A O 1
ATOM 503 N N . TYR A 1 65 ? -22.391 -4.211 4.594 1 98.56 65 TYR A N 1
ATOM 504 C CA . TYR A 1 65 ? -23.234 -5.371 4.816 1 98.56 65 TYR A CA 1
ATOM 505 C C . TYR A 1 65 ? -22.766 -6.176 6.02 1 98.56 65 TYR A C 1
ATOM 507 O O . TYR A 1 65 ? -23.562 -6.516 6.898 1 98.56 65 TYR A O 1
ATOM 515 N N . LEU A 1 66 ? -21.5 -6.488 6.105 1 98.69 66 LEU A N 1
ATOM 516 C CA . LEU A 1 66 ? -20.953 -7.301 7.184 1 98.69 66 LEU A CA 1
ATOM 517 C C . LEU A 1 66 ? -21 -6.555 8.508 1 98.69 66 LEU A C 1
ATOM 519 O O . LEU A 1 66 ? -21.281 -7.148 9.555 1 98.69 66 LEU A O 1
ATOM 523 N N . SER A 1 67 ? -20.734 -5.25 8.484 1 98.06 67 SER A N 1
ATOM 524 C CA . SER A 1 67 ? -20.656 -4.465 9.711 1 98.06 67 SER A CA 1
ATOM 525 C C . SER A 1 67 ? -22.031 -4.297 10.344 1 98.06 67 SER A C 1
ATOM 527 O O . SER A 1 67 ? -22.141 -3.986 11.531 1 98.06 67 SER A O 1
ATOM 529 N N . SER A 1 68 ? -23.062 -4.465 9.586 1 97.19 68 SER A N 1
ATOM 530 C CA . SER A 1 68 ? -24.422 -4.285 10.078 1 97.19 68 SER A CA 1
ATOM 531 C C . SER A 1 68 ? -24.953 -5.57 10.711 1 97.19 68 SER A C 1
ATOM 533 O O . SER A 1 68 ? -26.078 -5.605 11.195 1 97.19 68 SER A O 1
ATOM 535 N N . ARG A 1 69 ? -24.078 -6.57 10.742 1 94.81 69 ARG A N 1
ATOM 536 C CA . ARG A 1 69 ? -24.516 -7.879 11.219 1 94.81 69 ARG A CA 1
ATOM 537 C C . ARG A 1 69 ? -23.609 -8.367 12.359 1 94.81 69 ARG A C 1
ATOM 539 O O . ARG A 1 69 ? -22.406 -8.109 12.352 1 94.81 69 ARG A O 1
ATOM 546 N N . ASP A 1 70 ? -24.234 -9.086 13.219 1 93.31 70 ASP A N 1
ATOM 547 C CA . ASP A 1 70 ? -23.453 -9.672 14.305 1 93.31 70 ASP A CA 1
ATOM 548 C C . ASP A 1 70 ? -22.969 -11.07 13.945 1 93.31 70 ASP A C 1
ATOM 550 O O . ASP A 1 70 ? -21.859 -11.453 14.289 1 93.31 70 ASP A O 1
ATOM 554 N N . ALA A 1 71 ? -23.797 -11.734 13.164 1 96.31 71 ALA A N 1
ATOM 555 C CA . ALA A 1 71 ? -23.484 -13.117 12.82 1 96.31 71 ALA A CA 1
ATOM 556 C C . ALA A 1 71 ? -22.672 -13.18 11.523 1 96.31 71 ALA A C 1
ATOM 558 O O . ALA A 1 71 ? -22.891 -12.383 10.609 1 96.31 71 ALA A O 1
ATOM 559 N N . PRO A 1 72 ? -21.781 -14.156 11.43 1 98.25 72 PRO A N 1
ATOM 560 C CA . PRO A 1 72 ? -21.062 -14.375 10.164 1 98.25 72 PRO A CA 1
ATOM 561 C C . PRO A 1 72 ? -22 -14.68 9.008 1 98.25 72 PRO A C 1
ATOM 563 O O . PRO A 1 72 ? -23.109 -15.18 9.219 1 98.25 72 PRO A O 1
ATOM 566 N N . VAL A 1 73 ? -21.578 -14.375 7.867 1 98.31 73 VAL A N 1
ATOM 567 C CA . VAL A 1 73 ? -22.406 -14.445 6.668 1 98.31 73 VAL A CA 1
ATOM 568 C C . VAL A 1 73 ? -21.75 -15.359 5.637 1 98.31 73 VAL A C 1
ATOM 570 O O . VAL A 1 73 ? -20.578 -15.195 5.316 1 98.31 73 VAL A O 1
ATOM 573 N N . PRO A 1 74 ? -22.469 -16.297 5.094 1 98.5 74 PRO A N 1
ATOM 574 C CA . PRO A 1 74 ? -21.922 -17.172 4.051 1 98.5 74 PRO A CA 1
ATOM 575 C C . PRO A 1 74 ? -21.688 -16.422 2.734 1 98.5 74 PRO A C 1
ATOM 577 O O . PRO A 1 74 ? -22.375 -15.445 2.447 1 98.5 74 PRO A O 1
ATOM 580 N N . LEU A 1 75 ? -20.812 -16.984 1.939 1 98.44 75 LEU A N 1
ATOM 581 C CA . LEU A 1 75 ? -20.5 -16.453 0.62 1 98.44 75 LEU A CA 1
ATOM 582 C C . LEU A 1 75 ? -21.75 -16.312 -0.232 1 98.44 75 LEU A C 1
ATOM 584 O O . LEU A 1 75 ? -21.938 -15.312 -0.924 1 98.44 75 LEU A O 1
ATOM 588 N N . THR A 1 76 ? -22.625 -17.25 -0.17 1 98.25 76 THR A N 1
ATOM 589 C CA . THR A 1 76 ? -23.828 -17.266 -0.997 1 98.25 76 THR A CA 1
ATOM 590 C C . THR A 1 76 ? -24.75 -16.109 -0.642 1 98.25 76 THR A C 1
ATOM 592 O O . THR A 1 76 ? -25.328 -15.469 -1.528 1 98.25 76 THR A O 1
ATOM 595 N N . THR A 1 77 ? -24.844 -15.82 0.63 1 98.19 77 THR A N 1
ATOM 596 C CA . THR A 1 77 ? -25.672 -14.703 1.089 1 98.19 77 THR A CA 1
ATOM 597 C C . THR A 1 77 ? -25.078 -13.375 0.641 1 98.19 77 THR A C 1
ATOM 599 O O . THR A 1 77 ? -25.797 -12.477 0.21 1 98.19 77 THR A O 1
ATOM 602 N N . LEU A 1 78 ? -23.781 -13.242 0.706 1 98.31 78 LEU A N 1
ATOM 603 C CA . LEU A 1 78 ? -23.109 -12.023 0.268 1 98.31 78 LEU A CA 1
ATOM 604 C C . LEU A 1 78 ? -23.25 -11.836 -1.238 1 98.31 78 LEU A C 1
ATOM 606 O O . LEU A 1 78 ? -23.375 -10.703 -1.718 1 98.31 78 LEU A O 1
ATOM 610 N N . ALA A 1 79 ? -23.156 -12.953 -1.956 1 98.5 79 ALA A N 1
ATOM 611 C CA . ALA A 1 79 ? -23.328 -12.883 -3.406 1 98.5 79 ALA A CA 1
ATOM 612 C C . ALA A 1 79 ? -24.703 -12.344 -3.771 1 98.5 79 ALA A C 1
ATOM 614 O O . ALA A 1 79 ? -24.844 -11.523 -4.68 1 98.5 79 ALA A O 1
ATOM 615 N N . GLU A 1 80 ? -25.703 -12.805 -3.072 1 98.12 80 GLU A N 1
ATOM 616 C CA . GLU A 1 80 ? -27.062 -12.32 -3.293 1 98.12 80 GLU A CA 1
ATOM 617 C C . GLU A 1 80 ? -27.188 -10.844 -2.934 1 98.12 80 GLU A C 1
ATOM 619 O O . GLU A 1 80 ? -27.797 -10.07 -3.676 1 98.12 80 GLU A O 1
ATOM 624 N N . ALA A 1 81 ? -26.625 -10.484 -1.868 1 97.38 81 ALA A N 1
ATOM 625 C CA . ALA A 1 81 ? -26.734 -9.117 -1.356 1 97.38 81 ALA A CA 1
ATOM 626 C C . ALA A 1 81 ? -26 -8.125 -2.258 1 97.38 81 ALA A C 1
ATOM 628 O O . ALA A 1 81 ? -26.438 -6.988 -2.42 1 97.38 81 ALA A O 1
ATOM 629 N N . THR A 1 82 ? -24.891 -8.516 -2.84 1 97.62 82 THR A N 1
ATOM 630 C CA . THR A 1 82 ? -24.031 -7.609 -3.607 1 97.62 82 THR A CA 1
ATOM 631 C C . THR A 1 82 ? -24.375 -7.684 -5.094 1 97.62 82 THR A C 1
ATOM 633 O O . THR A 1 82 ? -24.047 -6.766 -5.852 1 97.62 82 THR A O 1
ATOM 636 N N . GLY A 1 83 ? -24.922 -8.836 -5.504 1 98.19 83 GLY A N 1
ATOM 637 C CA . GLY A 1 83 ? -25.172 -9.07 -6.918 1 98.19 83 GLY A CA 1
ATOM 638 C C . GLY A 1 83 ? -23.938 -9.516 -7.676 1 98.19 83 GLY A C 1
ATOM 639 O O . GLY A 1 83 ? -23.984 -9.719 -8.891 1 98.19 83 GLY A O 1
ATOM 640 N N . ALA A 1 84 ? -22.812 -9.711 -7.027 1 98.5 84 ALA A N 1
ATOM 641 C CA . ALA A 1 84 ? -21.562 -10.117 -7.676 1 98.5 84 ALA A CA 1
ATOM 642 C C . ALA A 1 84 ? -21.562 -11.602 -8 1 98.5 84 ALA A C 1
ATOM 644 O O . ALA A 1 84 ? -22.188 -12.398 -7.293 1 98.5 84 ALA A O 1
ATOM 645 N N . ASP A 1 85 ? -20.875 -11.953 -9.094 1 98.38 85 ASP A N 1
ATOM 646 C CA . ASP A 1 85 ? -20.625 -13.352 -9.422 1 98.38 85 ASP A CA 1
ATOM 647 C C . ASP A 1 85 ? -19.984 -14.086 -8.25 1 98.38 85 ASP A C 1
ATOM 649 O O . ASP A 1 85 ? -19 -13.625 -7.688 1 98.38 85 ASP A O 1
ATOM 653 N N . PRO A 1 86 ? -20.562 -15.25 -7.824 1 97.88 86 PRO A N 1
ATOM 654 C CA . PRO A 1 86 ? -20.062 -15.938 -6.633 1 97.88 86 PRO A CA 1
ATOM 655 C C . PRO A 1 86 ? -18.594 -16.344 -6.758 1 97.88 86 PRO A C 1
ATOM 657 O O . PRO A 1 86 ? -17.859 -16.375 -5.758 1 97.88 86 PRO A O 1
ATOM 660 N N . VAL A 1 87 ? -18.141 -16.703 -7.941 1 97.12 87 VAL A N 1
ATOM 661 C CA . VAL A 1 87 ? -16.734 -17.078 -8.141 1 97.12 87 VAL A CA 1
ATOM 662 C C . VAL A 1 87 ? -15.844 -15.867 -7.895 1 97.12 87 VAL A C 1
ATOM 664 O O . VAL A 1 87 ? -14.875 -15.945 -7.129 1 97.12 87 VAL A O 1
ATOM 667 N N . LEU A 1 88 ? -16.203 -14.766 -8.57 1 98.31 88 LEU A N 1
ATOM 668 C CA . LEU A 1 88 ? -15.461 -13.523 -8.375 1 98.31 88 LEU A CA 1
ATOM 669 C C . LEU A 1 88 ? -15.453 -13.117 -6.906 1 98.31 88 LEU A C 1
ATOM 671 O O . LEU A 1 88 ? -14.406 -12.797 -6.348 1 98.31 88 LEU A O 1
ATOM 675 N N . LEU A 1 89 ? -16.641 -13.141 -6.309 1 98.75 89 LEU A N 1
ATOM 676 C CA . LEU A 1 89 ? -16.781 -12.68 -4.93 1 98.75 89 LEU A CA 1
ATOM 677 C C . LEU A 1 89 ? -15.945 -13.531 -3.984 1 98.75 89 LEU A C 1
ATOM 679 O O . LEU A 1 89 ? -15.336 -13.008 -3.053 1 98.75 89 LEU A O 1
ATOM 683 N N . GLY A 1 90 ? -15.938 -14.859 -4.172 1 98.31 90 GLY A N 1
ATOM 684 C CA . GLY A 1 90 ? -15.102 -15.734 -3.359 1 98.31 90 GLY A CA 1
ATOM 685 C C . GLY A 1 90 ? -13.641 -15.344 -3.387 1 98.31 90 GLY A C 1
ATOM 686 O O . GLY A 1 90 ? -12.969 -15.359 -2.352 1 98.31 90 GLY A O 1
ATOM 687 N N . ARG A 1 91 ? -13.125 -15.023 -4.539 1 98.31 91 ARG A N 1
ATOM 688 C CA . ARG A 1 91 ? -11.734 -14.617 -4.715 1 98.31 91 ARG A CA 1
ATOM 689 C C . ARG A 1 91 ? -11.453 -13.289 -4.02 1 98.31 91 ARG A C 1
ATOM 691 O O . ARG A 1 91 ? -10.43 -13.133 -3.355 1 98.31 91 ARG A O 1
ATOM 698 N N . LEU A 1 92 ? -12.383 -12.32 -4.191 1 98.75 92 LEU A N 1
ATOM 699 C CA . LEU A 1 92 ? -12.258 -11.016 -3.537 1 98.75 92 LEU A CA 1
ATOM 700 C C . LEU A 1 92 ? -12.273 -11.172 -2.02 1 98.75 92 LEU A C 1
ATOM 702 O O . LEU A 1 92 ? -11.43 -10.594 -1.328 1 98.75 92 LEU A O 1
ATOM 706 N N . LEU A 1 93 ? -13.172 -11.992 -1.487 1 98.81 93 LEU A N 1
ATOM 707 C CA . LEU A 1 93 ? -13.336 -12.172 -0.048 1 98.81 93 LEU A CA 1
ATOM 708 C C . LEU A 1 93 ? -12.125 -12.875 0.553 1 98.81 93 LEU A C 1
ATOM 710 O O . LEU A 1 93 ? -11.734 -12.586 1.686 1 98.81 93 LEU A O 1
ATOM 714 N N . ARG A 1 94 ? -11.539 -13.805 -0.188 1 98.19 94 ARG A N 1
ATOM 715 C CA . ARG A 1 94 ? -10.32 -14.469 0.275 1 98.19 94 ARG A CA 1
ATOM 716 C C . ARG A 1 94 ? -9.188 -13.461 0.458 1 98.19 94 ARG A C 1
ATOM 718 O O . ARG A 1 94 ? -8.445 -13.531 1.438 1 98.19 94 ARG A O 1
ATOM 725 N N . TYR A 1 95 ? -9.047 -12.57 -0.504 1 98.5 95 TYR A N 1
ATOM 726 C CA . TYR A 1 95 ? -8.008 -11.555 -0.358 1 98.5 95 TYR A CA 1
ATOM 727 C C . TYR A 1 95 ? -8.305 -10.641 0.82 1 98.5 95 TYR A C 1
ATOM 729 O O . TYR A 1 95 ? -7.426 -10.367 1.644 1 98.5 95 TYR A O 1
ATOM 737 N N . LEU A 1 96 ? -9.555 -10.109 0.876 1 98.88 96 LEU A N 1
ATOM 738 C CA . LEU A 1 96 ? -9.938 -9.195 1.947 1 98.88 96 LEU A CA 1
ATOM 739 C C . LEU A 1 96 ? -9.688 -9.828 3.314 1 98.88 96 LEU A C 1
ATOM 741 O O . LEU A 1 96 ? -9.219 -9.148 4.234 1 98.88 96 LEU A O 1
ATOM 745 N N . SER A 1 97 ? -9.984 -11.102 3.441 1 98.56 97 SER A N 1
ATOM 746 C CA . SER A 1 97 ? -9.789 -11.781 4.719 1 98.56 97 SER A CA 1
ATOM 747 C C . SER A 1 97 ? -8.305 -11.984 5.012 1 98.56 97 SER A C 1
ATOM 749 O O . SER A 1 97 ? -7.875 -11.875 6.16 1 98.56 97 SER A O 1
ATOM 751 N N . SER A 1 98 ? -7.52 -12.305 3.967 1 97.5 98 SER A N 1
ATOM 752 C CA . SER A 1 98 ? -6.094 -12.547 4.156 1 97.5 98 SER A CA 1
ATOM 753 C C . SER A 1 98 ? -5.379 -11.281 4.629 1 97.5 98 SER A C 1
ATOM 755 O O . SER A 1 98 ? -4.379 -11.359 5.344 1 97.5 98 SER A O 1
ATOM 757 N N . MET A 1 99 ? -5.941 -10.109 4.293 1 98.06 99 MET A N 1
ATOM 758 C CA . MET A 1 99 ? -5.363 -8.82 4.68 1 98.06 99 MET A CA 1
ATOM 759 C C . MET A 1 99 ? -6.105 -8.227 5.867 1 98.06 99 MET A C 1
ATOM 761 O O . MET A 1 99 ? -5.906 -7.059 6.211 1 98.06 99 MET A O 1
ATOM 765 N N . LYS A 1 100 ? -7.008 -8.93 6.445 1 98.44 100 LYS A N 1
ATOM 766 C CA . LYS A 1 100 ? -7.723 -8.617 7.676 1 98.44 100 LYS A CA 1
ATOM 767 C C . LYS A 1 100 ? -8.656 -7.43 7.48 1 98.44 100 LYS A C 1
ATOM 769 O O . LYS A 1 100 ? -9 -6.73 8.445 1 98.44 100 LYS A O 1
ATOM 774 N N . GLN A 1 101 ? -9.086 -7.25 6.258 1 98.81 101 GLN A N 1
ATOM 775 C CA . GLN A 1 101 ? -10.133 -6.25 6.066 1 98.81 101 GLN A CA 1
ATOM 776 C C . GLN A 1 101 ? -11.5 -6.801 6.469 1 98.81 101 GLN A C 1
ATOM 778 O O . GLN A 1 101 ? -12.422 -6.035 6.762 1 98.81 101 GLN A O 1
ATOM 783 N N . ILE A 1 102 ? -11.625 -8.117 6.422 1 98.81 102 ILE A N 1
ATOM 784 C CA . ILE A 1 102 ? -12.75 -8.859 6.992 1 98.81 102 ILE A CA 1
ATOM 785 C C . ILE A 1 102 ? -12.234 -10.117 7.688 1 98.81 102 ILE A C 1
ATOM 787 O O . ILE A 1 102 ? -11.039 -10.414 7.645 1 98.81 102 ILE A O 1
ATOM 791 N N . GLU A 1 103 ? -13.086 -10.875 8.328 1 98.12 103 GLU A N 1
ATOM 792 C CA . GLU A 1 103 ? -12.75 -12.148 8.953 1 98.12 103 GLU A CA 1
ATOM 793 C C . GLU A 1 103 ? -13.344 -13.32 8.172 1 98.12 103 GLU A C 1
ATOM 795 O O . GLU A 1 103 ? -14.391 -13.18 7.543 1 98.12 103 GLU A O 1
ATOM 800 N N . GLU A 1 104 ? -12.656 -14.359 8.188 1 98.38 104 GLU A N 1
ATOM 801 C CA . GLU A 1 104 ? -13.141 -15.633 7.68 1 98.38 104 GLU A CA 1
ATOM 802 C C . GLU A 1 104 ? -13.156 -16.703 8.773 1 98.38 104 GLU A C 1
ATOM 804 O O . GLU A 1 104 ? -12.266 -17.547 8.836 1 98.38 104 GLU A O 1
ATOM 809 N N . PRO A 1 105 ? -14.203 -16.719 9.602 1 97.81 105 PRO A N 1
ATOM 810 C CA . PRO A 1 105 ? -14.227 -17.641 10.742 1 97.81 105 PRO A CA 1
ATOM 811 C C . PRO A 1 105 ? -14.367 -19.094 10.32 1 97.81 105 PRO A C 1
ATOM 813 O O . PRO A 1 105 ? -14 -20 11.07 1 97.81 105 PRO A O 1
ATOM 816 N N . ASP A 1 106 ? -14.969 -19.312 9.125 1 97.75 106 ASP A N 1
ATOM 817 C CA . ASP A 1 106 ? -15.141 -20.656 8.586 1 97.75 106 ASP A CA 1
ATOM 818 C C . ASP A 1 106 ? -15.062 -20.641 7.059 1 97.75 106 ASP A C 1
ATOM 820 O O . ASP A 1 106 ? -14.922 -19.578 6.445 1 97.75 106 ASP A O 1
ATOM 824 N N . LEU A 1 107 ? -15.062 -21.906 6.547 1 97.5 107 LEU A N 1
ATOM 825 C CA . LEU A 1 107 ? -14.992 -22.031 5.098 1 97.5 107 LEU A CA 1
ATOM 826 C C . LEU A 1 107 ? -16.109 -21.25 4.422 1 97.5 107 LEU A C 1
ATOM 828 O O . LEU A 1 107 ? -17.297 -21.531 4.645 1 97.5 107 LEU A O 1
ATOM 832 N N . GLU A 1 108 ? -15.789 -20.219 3.701 1 97.31 108 GLU A N 1
ATOM 833 C CA . GLU A 1 108 ? -16.703 -19.391 2.916 1 97.31 108 GLU A CA 1
ATOM 834 C C . GLU A 1 108 ? -17.734 -18.719 3.807 1 97.31 108 GLU A C 1
ATOM 836 O O . GLU A 1 108 ? -18.906 -18.578 3.422 1 97.31 108 GLU A O 1
ATOM 841 N N . VAL A 1 109 ? -17.375 -18.438 4.988 1 98.56 109 VAL A N 1
ATOM 842 C CA . VAL A 1 109 ? -18.172 -17.672 5.941 1 98.56 109 VAL A CA 1
ATOM 843 C C . VAL A 1 109 ? -17.375 -16.453 6.43 1 98.56 109 VAL A C 1
ATOM 845 O O . VAL A 1 109 ? -16.219 -16.594 6.82 1 98.56 109 VAL A O 1
ATOM 848 N N . PHE A 1 110 ? -18 -15.312 6.426 1 98.69 110 PHE A N 1
ATOM 849 C CA . PHE A 1 110 ? -17.25 -14.086 6.648 1 98.69 110 PHE A CA 1
ATOM 850 C C . PHE A 1 110 ? -17.953 -13.203 7.68 1 98.69 110 PHE A C 1
ATOM 852 O O . PHE A 1 110 ? -19.172 -13.305 7.863 1 98.69 110 PHE A O 1
ATOM 859 N N . ALA A 1 111 ? -17.188 -12.406 8.352 1 98.75 111 ALA A N 1
ATOM 860 C CA . ALA A 1 111 ? -17.703 -11.562 9.422 1 98.75 111 ALA A CA 1
ATOM 861 C C . ALA A 1 111 ? -16.938 -10.242 9.5 1 98.75 111 ALA A C 1
ATOM 863 O O . ALA A 1 111 ? -15.898 -10.086 8.852 1 98.75 111 ALA A O 1
ATOM 864 N N . ALA A 1 112 ? -17.531 -9.312 10.281 1 98.62 112 ALA A N 1
ATOM 865 C CA . ALA A 1 112 ? -16.922 -8.008 10.469 1 98.62 112 ALA A CA 1
ATOM 866 C C . ALA A 1 112 ? -15.844 -8.062 11.555 1 98.62 112 ALA A C 1
ATOM 868 O O . ALA A 1 112 ? -15.906 -8.898 12.453 1 98.62 112 ALA A O 1
ATOM 869 N N . ASN A 1 113 ? -14.805 -7.289 11.477 1 97.94 113 ASN A N 1
ATOM 870 C CA . ASN A 1 113 ? -13.828 -6.965 12.508 1 97.94 113 ASN A CA 1
ATOM 871 C C . ASN A 1 113 ? -13.594 -5.461 12.602 1 97.94 113 ASN A C 1
ATOM 873 O O . ASN A 1 113 ? -14.367 -4.672 12.055 1 97.94 113 ASN A O 1
ATOM 877 N N . ASN A 1 114 ? -12.594 -5.031 13.367 1 97.44 114 ASN A N 1
ATOM 878 C CA . ASN A 1 114 ? -12.367 -3.604 13.578 1 97.44 114 ASN A CA 1
ATOM 879 C C . ASN A 1 114 ? -12.086 -2.885 12.266 1 97.44 114 ASN A C 1
ATOM 881 O O . ASN A 1 114 ? -12.539 -1.757 12.055 1 97.44 114 ASN A O 1
ATOM 885 N N . VAL A 1 115 ? -11.367 -3.535 11.344 1 98.69 115 VAL A N 1
ATOM 886 C CA . VAL A 1 115 ? -11.031 -2.941 10.055 1 98.69 115 VAL A CA 1
ATOM 887 C C . VAL A 1 115 ? -12.289 -2.799 9.203 1 98.69 115 VAL A C 1
ATOM 889 O O . VAL A 1 115 ? -12.492 -1.774 8.547 1 98.69 115 VAL A O 1
ATOM 892 N N . THR A 1 116 ? -13.188 -3.877 9.258 1 98.81 116 THR A N 1
ATOM 893 C CA . THR A 1 116 ? -14.453 -3.844 8.531 1 98.81 116 THR A CA 1
ATOM 894 C C . THR A 1 116 ? -15.281 -2.639 8.953 1 98.81 116 THR A C 1
ATOM 896 O O . THR A 1 116 ? -15.82 -1.918 8.109 1 98.81 116 THR A O 1
ATOM 899 N N . HIS A 1 117 ? -15.375 -2.441 10.227 1 98.56 117 HIS A N 1
ATOM 900 C CA . HIS A 1 117 ? -16.172 -1.348 10.758 1 98.56 117 HIS A CA 1
ATOM 901 C C . HIS A 1 117 ? -15.617 0.007 10.344 1 98.56 117 HIS A C 1
ATOM 903 O O . HIS A 1 117 ? -16.375 0.924 10.016 1 98.56 117 HIS A O 1
ATOM 909 N N . ALA A 1 118 ? -14.305 0.162 10.359 1 98.25 118 ALA A N 1
ATOM 910 C CA . ALA A 1 118 ? -13.672 1.411 9.938 1 98.25 118 ALA A CA 1
ATOM 911 C C . ALA A 1 118 ? -13.984 1.712 8.469 1 98.25 118 ALA A C 1
ATOM 913 O O . ALA A 1 118 ? -14.375 2.832 8.133 1 98.25 118 ALA A O 1
ATOM 914 N N . LEU A 1 119 ? -13.891 0.726 7.602 1 98.69 119 LEU A N 1
ATOM 915 C CA . LEU A 1 119 ? -14.086 0.895 6.168 1 98.69 119 LEU A CA 1
ATOM 916 C C . LEU A 1 119 ? -15.562 1.116 5.844 1 98.69 119 LEU A C 1
ATOM 918 O O . LEU A 1 119 ? -15.891 1.755 4.844 1 98.69 119 LEU A O 1
ATOM 922 N N . ALA A 1 120 ? -16.453 0.586 6.707 1 98.5 120 ALA A N 1
ATOM 923 C CA . ALA A 1 120 ? -17.891 0.69 6.488 1 98.5 120 ALA A CA 1
ATOM 924 C C . ALA A 1 120 ? -18.406 2.078 6.859 1 98.5 120 ALA A C 1
ATOM 926 O O . ALA A 1 120 ? -19.5 2.477 6.445 1 98.5 120 ALA A O 1
ATOM 927 N N . SER A 1 121 ? -17.703 2.865 7.656 1 97.25 121 SER A N 1
ATOM 928 C CA . SER A 1 121 ? -18.156 4.172 8.133 1 97.25 121 SER A CA 1
ATOM 929 C C . SER A 1 121 ? -18.203 5.188 6.996 1 97.25 121 SER A C 1
ATOM 931 O O . SER A 1 121 ? -17.531 5.027 5.98 1 97.25 121 SER A O 1
ATOM 933 N N . PRO A 1 122 ? -19.016 6.223 7.168 1 95.38 122 PRO A N 1
ATOM 934 C CA . PRO A 1 122 ? -19.016 7.293 6.168 1 95.38 122 PRO A CA 1
ATOM 935 C C . PRO A 1 122 ? -17.625 7.895 5.949 1 95.38 122 PRO A C 1
ATOM 937 O O . PRO A 1 122 ? -17.25 8.188 4.812 1 95.38 122 PRO A O 1
ATOM 940 N N . ARG A 1 123 ? -16.875 8.023 6.977 1 95 123 ARG A N 1
ATOM 941 C CA . ARG A 1 123 ? -15.5 8.523 6.883 1 95 123 ARG A CA 1
ATOM 942 C C . ARG A 1 123 ? -14.633 7.586 6.051 1 95 123 ARG A C 1
ATOM 944 O O . ARG A 1 123 ? -13.852 8.039 5.215 1 95 123 ARG A O 1
ATOM 951 N N . GLY A 1 124 ? -14.797 6.328 6.363 1 97.38 124 GLY A N 1
ATOM 952 C CA . GLY A 1 124 ? -14.008 5.34 5.645 1 97.38 124 GLY A CA 1
ATOM 953 C C . GLY A 1 124 ? -14.289 5.324 4.152 1 97.38 124 GLY A C 1
ATOM 954 O O . GLY A 1 124 ? -13.367 5.344 3.34 1 97.38 124 GLY A O 1
ATOM 955 N N . LYS A 1 125 ? -15.555 5.305 3.809 1 97.38 125 LYS A N 1
ATOM 956 C CA . LYS A 1 125 ? -15.938 5.312 2.398 1 97.38 125 LYS A CA 1
ATOM 957 C C . LYS A 1 125 ? -15.414 6.562 1.696 1 97.38 125 LYS A C 1
ATOM 959 O O . LYS A 1 125 ? -14.836 6.477 0.611 1 97.38 125 LYS A O 1
ATOM 964 N N . ASN A 1 126 ? -15.602 7.691 2.293 1 96.88 126 ASN A N 1
ATOM 965 C CA . ASN A 1 126 ? -15.156 8.953 1.716 1 96.88 126 ASN A CA 1
ATOM 966 C C . ASN A 1 126 ? -13.648 8.992 1.531 1 96.88 126 ASN A C 1
ATOM 968 O O . ASN A 1 126 ? -13.148 9.461 0.505 1 96.88 126 ASN A O 1
ATOM 972 N N . GLN A 1 127 ? -12.922 8.555 2.514 1 97.25 127 GLN A N 1
ATOM 973 C CA . GLN A 1 127 ? -11.461 8.594 2.461 1 97.25 127 GLN A CA 1
ATOM 974 C C . GLN A 1 127 ? -10.922 7.668 1.373 1 97.25 127 GLN A C 1
ATOM 976 O O . GLN A 1 127 ? -10.016 8.039 0.631 1 97.25 127 GLN A O 1
ATOM 981 N N . VAL A 1 128 ? -11.469 6.469 1.292 1 98.25 128 VAL A N 1
ATOM 982 C CA . VAL A 1 128 ? -11.055 5.535 0.248 1 98.25 128 VAL A CA 1
ATOM 983 C C . VAL A 1 128 ? -11.32 6.152 -1.126 1 98.25 128 VAL A C 1
ATOM 985 O O . VAL A 1 128 ? -10.453 6.105 -2.008 1 98.25 128 VAL A O 1
ATOM 988 N N . ASP A 1 129 ? -12.461 6.797 -1.298 1 97.44 129 ASP A N 1
ATOM 989 C CA . ASP A 1 129 ? -12.828 7.402 -2.576 1 97.44 129 ASP A CA 1
ATOM 990 C C . ASP A 1 129 ? -11.883 8.539 -2.941 1 97.44 129 ASP A C 1
ATOM 992 O O . ASP A 1 129 ? -11.367 8.586 -4.062 1 97.44 129 ASP A O 1
ATOM 996 N N . LEU A 1 130 ? -11.656 9.398 -2.021 1 97.19 130 LEU A N 1
ATOM 997 C CA . LEU A 1 130 ? -10.82 10.57 -2.266 1 97.19 130 LEU A CA 1
ATOM 998 C C . LEU A 1 130 ? -9.391 10.156 -2.602 1 97.19 130 LEU A C 1
ATOM 1000 O O . LEU A 1 130 ? -8.812 10.648 -3.572 1 97.19 130 LEU A O 1
ATOM 1004 N N . TYR A 1 131 ? -8.812 9.281 -1.775 1 97.69 131 TYR A N 1
ATOM 1005 C CA . TYR A 1 131 ? -7.43 8.859 -1.994 1 97.69 131 TYR A CA 1
ATOM 1006 C C . TYR A 1 131 ? -7.293 8.109 -3.314 1 97.69 131 TYR A C 1
ATOM 1008 O O . TYR A 1 131 ? -6.309 8.289 -4.039 1 97.69 131 TYR A O 1
ATOM 1016 N N . PHE A 1 132 ? -8.25 7.266 -3.602 1 96.69 132 PHE A N 1
ATOM 1017 C CA . PHE A 1 132 ? -8.211 6.492 -4.84 1 96.69 132 PHE A CA 1
ATOM 1018 C C . PHE A 1 132 ? -8.273 7.41 -6.055 1 96.69 132 PHE A C 1
ATOM 1020 O O . PHE A 1 132 ? -7.641 7.141 -7.074 1 96.69 132 PHE A O 1
ATOM 1027 N N . GLU A 1 133 ? -8.984 8.516 -6.008 1 94.88 133 GLU A N 1
ATOM 1028 C CA . GLU A 1 133 ? -9.266 9.336 -7.18 1 94.88 133 GLU A CA 1
ATOM 1029 C C . GLU A 1 133 ? -8.211 10.422 -7.359 1 94.88 133 GLU A C 1
ATOM 1031 O O . GLU A 1 133 ? -7.922 10.836 -8.484 1 94.88 133 GLU A O 1
ATOM 1036 N N . VAL A 1 134 ? -7.641 10.891 -6.27 1 95.56 134 VAL A N 1
ATOM 1037 C CA . VAL A 1 134 ? -6.801 12.07 -6.398 1 95.56 134 VAL A CA 1
ATOM 1038 C C . VAL A 1 134 ? -5.414 11.789 -5.828 1 95.56 134 VAL A C 1
ATOM 1040 O O . VAL A 1 134 ? -4.402 12.008 -6.5 1 95.56 134 VAL A O 1
ATOM 1043 N N . VAL A 1 135 ? -5.285 11.219 -4.656 1 96.81 135 VAL A N 1
ATOM 1044 C CA . VAL A 1 135 ? -4.031 11.148 -3.906 1 96.81 135 VAL A CA 1
ATOM 1045 C C . VAL A 1 135 ? -3.139 10.055 -4.488 1 96.81 135 VAL A C 1
ATOM 1047 O O . VAL A 1 135 ? -1.969 10.305 -4.793 1 96.81 135 VAL A O 1
ATOM 1050 N N . TYR A 1 136 ? -3.732 8.891 -4.707 1 96.5 136 TYR A N 1
ATOM 1051 C CA . TYR A 1 136 ? -2.926 7.781 -5.203 1 96.5 136 TYR A CA 1
ATOM 1052 C C . TYR A 1 136 ? -2.318 8.109 -6.559 1 96.5 136 TYR A C 1
ATOM 1054 O O . TYR A 1 136 ? -1.148 7.812 -6.812 1 96.5 136 TYR A O 1
ATOM 1062 N N . PRO A 1 137 ? -3.076 8.727 -7.539 1 96.94 137 PRO A N 1
ATOM 1063 C CA . PRO A 1 137 ? -2.445 9.086 -8.812 1 96.94 137 PRO A CA 1
ATOM 1064 C C . PRO A 1 137 ? -1.245 10.016 -8.633 1 96.94 137 PRO A C 1
ATOM 1066 O O . PRO A 1 137 ? -0.243 9.875 -9.344 1 96.94 137 PRO A O 1
ATOM 1069 N N . SER A 1 138 ? -1.36 10.898 -7.691 1 97.81 138 SER A N 1
ATOM 1070 C CA . SER A 1 138 ? -0.274 11.836 -7.43 1 97.81 138 SER A CA 1
ATOM 1071 C C . SER A 1 138 ? 0.938 11.125 -6.832 1 97.81 138 SER A C 1
ATOM 1073 O O . SER A 1 138 ? 2.078 11.414 -7.203 1 97.81 138 SER A O 1
ATOM 1075 N N . PHE A 1 139 ? 0.686 10.18 -5.891 1 97.88 139 PHE A N 1
ATOM 1076 C CA . PHE A 1 139 ? 1.756 9.391 -5.293 1 97.88 139 PHE A CA 1
ATOM 1077 C C . PHE A 1 139 ? 2.527 8.625 -6.359 1 97.88 139 PHE A C 1
ATOM 1079 O O . PHE A 1 139 ? 3.76 8.609 -6.352 1 97.88 139 PHE A O 1
ATOM 1086 N N . MET A 1 140 ? 1.785 8.055 -7.25 1 97.5 140 MET A N 1
ATOM 1087 C CA . MET A 1 140 ? 2.4 7.145 -8.211 1 97.5 140 MET A CA 1
ATOM 1088 C C . MET A 1 140 ? 3.068 7.922 -9.344 1 97.5 140 MET A C 1
ATOM 1090 O O . MET A 1 140 ? 3.904 7.379 -10.062 1 97.5 140 MET A O 1
ATOM 1094 N N . GLU A 1 141 ? 2.74 9.219 -9.484 1 97.88 141 GLU A N 1
ATOM 1095 C CA . GLU A 1 141 ? 3.42 10.094 -10.438 1 97.88 141 GLU A CA 1
ATOM 1096 C C . GLU A 1 141 ? 4.68 10.703 -9.82 1 97.88 141 GLU A C 1
ATOM 1098 O O . GLU A 1 141 ? 5.543 11.203 -10.547 1 97.88 141 GLU A O 1
ATOM 1103 N N . LEU A 1 142 ? 4.848 10.633 -8.555 1 98.38 142 LEU A N 1
ATOM 1104 C CA . LEU A 1 142 ? 5.891 11.336 -7.816 1 98.38 142 LEU A CA 1
ATOM 1105 C C . LEU A 1 142 ? 7.277 10.914 -8.289 1 98.38 142 LEU A C 1
ATOM 1107 O O . LEU A 1 142 ? 8.156 11.75 -8.469 1 98.38 142 LEU A O 1
ATOM 1111 N N . PRO A 1 143 ? 7.547 9.555 -8.531 1 98.38 143 PRO A N 1
ATOM 1112 C CA . PRO A 1 143 ? 8.883 9.172 -8.992 1 98.38 143 PRO A CA 1
ATOM 1113 C C . PRO A 1 143 ? 9.258 9.828 -10.32 1 98.38 143 PRO A C 1
ATOM 1115 O O . PRO A 1 143 ? 10.359 10.367 -10.461 1 98.38 143 PRO A O 1
ATOM 1118 N N . ARG A 1 144 ? 8.367 9.836 -11.281 1 97.62 144 ARG A N 1
ATOM 1119 C CA . ARG A 1 144 ? 8.625 10.445 -12.586 1 97.62 144 ARG A CA 1
ATOM 1120 C C . ARG A 1 144 ? 8.781 11.953 -12.461 1 97.62 144 ARG A C 1
ATOM 1122 O O . ARG A 1 144 ? 9.633 12.555 -13.117 1 97.62 144 ARG A O 1
ATOM 1129 N N . PHE A 1 145 ? 7.926 12.57 -11.688 1 98.44 145 PHE A N 1
ATOM 1130 C CA . PHE A 1 145 ? 7.957 14.008 -11.461 1 98.44 145 PHE A CA 1
ATOM 1131 C C . PHE A 1 145 ? 9.297 14.438 -10.883 1 98.44 145 PHE A C 1
ATOM 1133 O O . PHE A 1 145 ? 9.93 15.367 -11.391 1 98.44 145 PHE A O 1
ATOM 1140 N N . LEU A 1 146 ? 9.758 13.711 -9.797 1 98.62 146 LEU A N 1
ATOM 1141 C CA . LEU A 1 146 ? 11.008 14.07 -9.133 1 98.62 146 LEU A CA 1
ATOM 1142 C C . LEU A 1 146 ? 12.195 13.875 -10.07 1 98.62 146 LEU A C 1
ATOM 1144 O O . LEU A 1 146 ? 13.133 14.68 -10.07 1 98.62 146 LEU A O 1
ATOM 1148 N N . ALA A 1 147 ? 12.148 12.836 -10.867 1 98.25 147 ALA A N 1
ATOM 1149 C CA . ALA A 1 147 ? 13.203 12.633 -11.859 1 98.25 147 ALA A CA 1
ATOM 1150 C C . ALA A 1 147 ? 13.25 13.789 -12.852 1 98.25 147 ALA A C 1
ATOM 1152 O O . ALA A 1 147 ? 14.328 14.289 -13.188 1 98.25 147 ALA A O 1
ATOM 1153 N N . ARG A 1 148 ? 12.141 14.211 -13.305 1 97.44 148 ARG A N 1
ATOM 1154 C CA . ARG A 1 148 ? 12.039 15.266 -14.305 1 97.44 148 ARG A CA 1
ATOM 1155 C C . ARG A 1 148 ? 12.586 16.594 -13.766 1 97.44 148 ARG A C 1
ATOM 1157 O O . ARG A 1 148 ? 13.211 17.359 -14.508 1 97.44 148 ARG A O 1
ATOM 1164 N N . VAL A 1 149 ? 12.406 16.828 -12.531 1 97.56 149 VAL A N 1
ATOM 1165 C CA . VAL A 1 149 ? 12.836 18.109 -11.984 1 97.56 149 VAL A CA 1
ATOM 1166 C C . VAL A 1 149 ? 14.219 17.969 -11.352 1 97.56 149 VAL A C 1
ATOM 1168 O O . VAL A 1 149 ? 14.633 18.812 -10.555 1 97.56 149 VAL A O 1
ATOM 1171 N N . GLY A 1 150 ? 14.906 16.859 -11.648 1 97.94 150 GLY A N 1
ATOM 1172 C CA . GLY A 1 150 ? 16.281 16.672 -11.242 1 97.94 150 GLY A CA 1
ATOM 1173 C C . GLY A 1 150 ? 16.438 16.438 -9.75 1 97.94 150 GLY A C 1
ATOM 1174 O O . GLY A 1 150 ? 17.438 16.844 -9.156 1 97.94 150 GLY A O 1
ATOM 1175 N N . TYR A 1 151 ? 15.352 15.961 -9.078 1 98.5 151 TYR A N 1
ATOM 1176 C CA . TYR A 1 151 ? 15.344 15.648 -7.656 1 98.5 151 TYR A CA 1
ATOM 1177 C C . TYR A 1 151 ? 15.641 16.891 -6.824 1 98.5 151 TYR A C 1
ATOM 1179 O O . TYR A 1 151 ? 16.344 16.812 -5.82 1 98.5 151 TYR A O 1
ATOM 1187 N N . ASN A 1 152 ? 15.125 17.984 -7.352 1 98.12 152 ASN A N 1
ATOM 1188 C CA . ASN A 1 152 ? 15.031 19.188 -6.555 1 98.12 152 ASN A CA 1
ATOM 1189 C C . ASN A 1 152 ? 13.75 19.219 -5.727 1 98.12 152 ASN A C 1
ATOM 1191 O O . ASN A 1 152 ? 12.711 18.703 -6.156 1 98.12 152 ASN A O 1
ATOM 1195 N N . ASN A 1 153 ? 13.812 19.828 -4.527 1 97.75 153 ASN A N 1
ATOM 1196 C CA . ASN A 1 153 ? 12.625 19.953 -3.693 1 97.75 153 ASN A CA 1
ATOM 1197 C C . ASN A 1 153 ? 11.555 20.812 -4.371 1 97.75 153 ASN A C 1
ATOM 1199 O O . ASN A 1 153 ? 11.82 21.953 -4.75 1 97.75 153 ASN A O 1
ATOM 1203 N N . PRO A 1 154 ? 10.352 20.266 -4.516 1 96.56 154 PRO A N 1
ATOM 1204 C CA . PRO A 1 154 ? 9.297 21.078 -5.117 1 96.56 154 PRO A CA 1
ATOM 1205 C C . PRO A 1 154 ? 8.906 22.266 -4.246 1 96.56 154 PRO A C 1
ATOM 1207 O O . PRO A 1 154 ? 8.742 22.125 -3.031 1 96.56 154 PRO A O 1
ATOM 1210 N N . THR A 1 155 ? 8.75 23.469 -4.887 1 95.12 155 THR A N 1
ATOM 1211 C CA . THR A 1 155 ? 8.469 24.688 -4.125 1 95.12 155 THR A CA 1
ATOM 1212 C C . THR A 1 155 ? 7.395 25.516 -4.809 1 95.12 155 THR A C 1
ATOM 1214 O O . THR A 1 155 ? 7.289 26.734 -4.57 1 95.12 155 THR A O 1
ATOM 1217 N N . ASP A 1 156 ? 6.707 24.938 -5.773 1 94.31 156 ASP A N 1
ATOM 1218 C CA . ASP A 1 156 ? 5.629 25.625 -6.484 1 94.31 156 ASP A CA 1
ATOM 1219 C C . ASP A 1 156 ? 4.309 24.875 -6.332 1 94.31 156 ASP A C 1
ATOM 1221 O O . ASP A 1 156 ? 4.176 23.75 -6.809 1 94.31 156 ASP A O 1
ATOM 1225 N N . VAL A 1 157 ? 3.334 25.516 -5.746 1 93.19 157 VAL A N 1
ATOM 1226 C CA . VAL A 1 157 ? 2.053 24.906 -5.391 1 93.19 157 VAL A CA 1
ATOM 1227 C C . VAL A 1 157 ? 1.312 24.484 -6.66 1 93.19 157 VAL A C 1
ATOM 1229 O O . VAL A 1 157 ? 0.444 23.609 -6.617 1 93.19 157 VAL A O 1
ATOM 1232 N N . SER A 1 158 ? 1.686 25.062 -7.805 1 94.06 158 SER A N 1
ATOM 1233 C CA . SER A 1 158 ? 0.988 24.781 -9.055 1 94.06 158 SER A CA 1
ATOM 1234 C C . SER A 1 158 ? 1.799 23.844 -9.945 1 94.06 158 SER A C 1
ATOM 1236 O O . SER A 1 158 ? 1.402 23.547 -11.07 1 94.06 158 SER A O 1
ATOM 1238 N N . LYS A 1 159 ? 2.943 23.422 -9.438 1 95.06 159 LYS A N 1
ATOM 1239 C CA . LYS A 1 159 ? 3.807 22.516 -10.195 1 95.06 159 LYS A CA 1
ATOM 1240 C C . LYS A 1 159 ? 4.289 21.359 -9.32 1 95.06 159 LYS A C 1
ATOM 1242 O O . LYS A 1 159 ? 5.477 21.281 -8.992 1 95.06 159 LYS A O 1
ATOM 1247 N N . ALA A 1 160 ? 3.42 20.469 -9.023 1 96.62 160 ALA A N 1
ATOM 1248 C CA . ALA A 1 160 ? 3.703 19.25 -8.258 1 96.62 160 ALA A CA 1
ATOM 1249 C C . ALA A 1 160 ? 3.297 18 -9.039 1 96.62 160 ALA A C 1
ATOM 1251 O O . ALA A 1 160 ? 2.877 18.094 -10.195 1 96.62 160 ALA A O 1
ATOM 1252 N N . ALA A 1 161 ? 3.453 16.859 -8.492 1 97.88 161 ALA A N 1
ATOM 1253 C CA . ALA A 1 161 ? 3.119 15.586 -9.133 1 97.88 161 ALA A CA 1
ATOM 1254 C C . ALA A 1 161 ? 1.635 15.523 -9.484 1 97.88 161 ALA A C 1
ATOM 1256 O O . ALA A 1 161 ? 1.251 14.922 -10.492 1 97.88 161 ALA A O 1
ATOM 1257 N N . LEU A 1 162 ? 0.779 16.156 -8.727 1 97.88 162 LEU A N 1
ATOM 1258 C CA . LEU A 1 162 ? -0.664 16.156 -8.938 1 97.88 162 LEU A CA 1
ATOM 1259 C C . LEU A 1 162 ? -1.008 16.672 -10.336 1 97.88 162 LEU A C 1
ATOM 1261 O O . LEU A 1 162 ? -1.854 16.094 -11.023 1 97.88 162 LEU A O 1
ATOM 1265 N N . GLN A 1 163 ? -0.392 17.781 -10.75 1 97.81 163 GLN A N 1
ATOM 1266 C CA . GLN A 1 163 ? -0.706 18.406 -12.039 1 97.81 163 GLN A CA 1
ATOM 1267 C C . GLN A 1 163 ? -0.416 17.453 -13.188 1 97.81 163 GLN A C 1
ATOM 1269 O O . GLN A 1 163 ? -1.206 17.344 -14.133 1 97.81 163 GLN A O 1
ATOM 1274 N N . ASP A 1 164 ? 0.674 16.75 -13.078 1 97 164 ASP A N 1
ATOM 1275 C CA . ASP A 1 164 ? 0.991 15.727 -14.078 1 97 164 ASP A CA 1
ATOM 1276 C C . ASP A 1 164 ? -0.006 14.57 -14.023 1 97 164 ASP A C 1
ATOM 1278 O O . ASP A 1 164 ? -0.507 14.125 -15.055 1 97 164 ASP A O 1
ATOM 1282 N N . ALA A 1 165 ? -0.269 14.109 -12.82 1 96.81 165 ALA A N 1
ATOM 1283 C CA . ALA A 1 165 ? -1.099 12.93 -12.602 1 96.81 165 ALA A CA 1
ATOM 1284 C C . ALA A 1 165 ? -2.52 13.156 -13.117 1 96.81 165 ALA A C 1
ATOM 1286 O O . ALA A 1 165 ? -3.141 12.242 -13.656 1 96.81 165 ALA A O 1
ATOM 1287 N N . LEU A 1 166 ? -3.031 14.367 -12.938 1 96.81 166 LEU A N 1
ATOM 1288 C CA . LEU A 1 166 ? -4.426 14.641 -13.258 1 96.81 166 LEU A CA 1
ATOM 1289 C C . LEU A 1 166 ? -4.535 15.484 -14.523 1 96.81 166 LEU A C 1
ATOM 1291 O O . LEU A 1 166 ? -5.633 15.898 -14.906 1 96.81 166 LEU A O 1
ATOM 1295 N N . ASN A 1 167 ? -3.391 15.766 -15.188 1 96.44 167 ASN A N 1
ATOM 1296 C CA . ASN A 1 167 ? -3.371 16.641 -16.344 1 96.44 167 ASN A CA 1
ATOM 1297 C C . ASN A 1 167 ? -4.094 17.953 -16.062 1 96.44 167 ASN A C 1
ATOM 1299 O O . ASN A 1 167 ? -5.031 18.328 -16.781 1 96.44 167 ASN A O 1
ATOM 1303 N N . TRP A 1 168 ? -3.594 18.609 -15.031 1 96.56 168 TRP A N 1
ATOM 1304 C CA . TRP A 1 168 ? -4.227 19.828 -14.539 1 96.56 168 TRP A CA 1
ATOM 1305 C C . TRP A 1 168 ? -3.23 20.984 -14.492 1 96.56 168 TRP A C 1
ATOM 1307 O O . TRP A 1 168 ? -2.07 20.797 -14.125 1 96.56 168 TRP A O 1
ATOM 1317 N N . LYS A 1 169 ? -3.533 22.312 -14.922 1 93.25 169 LYS A N 1
ATOM 1318 C CA . LYS A 1 169 ? -2.623 23.453 -14.953 1 93.25 169 LYS A CA 1
ATOM 1319 C C . LYS A 1 169 ? -2.828 24.359 -13.742 1 93.25 169 LYS A C 1
ATOM 1321 O O . LYS A 1 169 ? -1.936 25.125 -13.375 1 93.25 169 LYS A O 1
ATOM 1326 N N . GLY A 1 170 ? -3.58 24.125 -12.812 1 93.38 170 GLY A N 1
ATOM 1327 C CA . GLY A 1 170 ? -3.842 24.906 -11.625 1 93.38 170 GLY A CA 1
ATOM 1328 C C . GLY A 1 170 ? -3.467 24.203 -10.336 1 93.38 170 GLY A C 1
ATOM 1329 O O . GLY A 1 170 ? -2.766 23.188 -10.359 1 93.38 170 GLY A O 1
ATOM 1330 N N . THR A 1 171 ? -3.748 24.844 -9.203 1 93.88 171 THR A N 1
ATOM 1331 C CA . THR A 1 171 ? -3.469 24.25 -7.895 1 93.88 171 THR A CA 1
ATOM 1332 C C . THR A 1 171 ? -4.449 23.125 -7.586 1 93.88 171 THR A C 1
ATOM 1334 O O . THR A 1 171 ? -5.438 22.938 -8.305 1 93.88 171 THR A O 1
ATOM 1337 N N . MET A 1 172 ? -4.137 22.406 -6.562 1 94.44 172 MET A N 1
ATOM 1338 C CA . MET A 1 172 ? -5.055 21.359 -6.105 1 94.44 172 MET A CA 1
ATOM 1339 C C . MET A 1 172 ? -6.422 21.953 -5.777 1 94.44 172 MET A C 1
ATOM 1341 O O . MET A 1 172 ? -7.453 21.344 -6.098 1 94.44 172 MET A O 1
ATOM 1345 N N . PHE A 1 173 ? -6.43 23.125 -5.203 1 89.81 173 PHE A N 1
ATOM 1346 C CA . PHE A 1 173 ? -7.684 23.75 -4.797 1 89.81 173 PHE A CA 1
ATOM 1347 C C . PHE A 1 173 ? -8.508 24.141 -6.016 1 89.81 173 PHE A C 1
ATOM 1349 O O . PHE A 1 173 ? -9.734 24.031 -6.008 1 89.81 173 PHE A O 1
ATOM 1356 N N . THR A 1 174 ? -7.867 24.672 -7.082 1 93.12 174 THR A N 1
ATOM 1357 C CA . THR A 1 174 ? -8.602 25.016 -8.297 1 93.12 174 THR A CA 1
ATOM 1358 C C . THR A 1 174 ? -9.109 23.766 -8.992 1 93.12 174 THR A C 1
ATOM 1360 O O . THR A 1 174 ? -10.125 23.797 -9.68 1 93.12 174 THR A O 1
ATOM 1363 N N . TYR A 1 175 ? -8.422 22.641 -8.867 1 95.31 175 TYR A N 1
ATOM 1364 C CA . TYR A 1 175 ? -8.922 21.359 -9.367 1 95.31 175 TYR A CA 1
ATOM 1365 C C . TYR A 1 175 ? -10.25 21 -8.703 1 95.31 175 TYR A C 1
ATOM 1367 O O . TYR A 1 175 ? -11.219 20.656 -9.383 1 95.31 175 TYR A O 1
ATOM 1375 N N . TYR A 1 176 ? -10.273 21.094 -7.371 1 93.56 176 TYR A N 1
ATOM 1376 C CA . TYR A 1 176 ? -11.477 20.719 -6.637 1 93.56 176 TYR A CA 1
ATOM 1377 C C . TYR A 1 176 ? -12.625 21.672 -6.949 1 93.56 176 TYR A C 1
ATOM 1379 O O . TYR A 1 176 ? -13.789 21.266 -6.965 1 93.56 176 TYR A O 1
ATOM 1387 N N . ALA A 1 177 ? -12.297 22.891 -7.207 1 90.62 177 ALA A N 1
ATOM 1388 C CA . ALA A 1 177 ? -13.32 23.859 -7.605 1 90.62 177 ALA A CA 1
ATOM 1389 C C . ALA A 1 177 ? -13.906 23.5 -8.969 1 90.62 177 ALA A C 1
ATOM 1391 O O . ALA A 1 177 ? -15.109 23.656 -9.195 1 90.62 177 ALA A O 1
ATOM 1392 N N . ALA A 1 178 ? -13.102 23.047 -9.867 1 95.06 178 ALA A N 1
ATOM 1393 C CA . ALA A 1 178 ? -13.508 22.719 -11.234 1 95.06 178 ALA A CA 1
ATOM 1394 C C . ALA A 1 178 ? -14.141 21.328 -11.305 1 95.06 178 ALA A C 1
ATOM 1396 O O . ALA A 1 178 ? -14.812 21 -12.281 1 95.06 178 ALA A O 1
ATOM 1397 N N . HIS A 1 179 ? -13.938 20.531 -10.297 1 95.94 179 HIS A N 1
ATOM 1398 C CA . HIS A 1 179 ? -14.484 19.188 -10.211 1 95.94 179 HIS A CA 1
ATOM 1399 C C . HIS A 1 179 ? -15.312 19 -8.938 1 95.94 179 HIS A C 1
ATOM 1401 O O . HIS A 1 179 ? -14.852 18.375 -7.977 1 95.94 179 HIS A O 1
ATOM 1407 N N . PRO A 1 180 ? -16.5 19.375 -8.945 1 94.25 180 PRO A N 1
ATOM 1408 C CA . PRO A 1 180 ? -17.312 19.5 -7.738 1 94.25 180 PRO A CA 1
ATOM 1409 C C . PRO A 1 180 ? -17.484 18.188 -6.992 1 94.25 180 PRO A C 1
ATOM 1411 O O . PRO A 1 180 ? -17.594 18.172 -5.766 1 94.25 180 PRO A O 1
ATOM 1414 N N . GLU A 1 181 ? -17.578 17.094 -7.754 1 95.25 181 GLU A N 1
ATOM 1415 C CA . GLU A 1 181 ? -17.703 15.805 -7.078 1 95.25 181 GLU A CA 1
ATOM 1416 C C . GLU A 1 181 ? -16.484 15.516 -6.203 1 95.25 181 GLU A C 1
ATOM 1418 O O . GLU A 1 181 ? -16.625 15.125 -5.043 1 95.25 181 GLU A O 1
ATOM 1423 N N . GLN A 1 182 ? -15.328 15.703 -6.77 1 94.88 182 GLN A N 1
ATOM 1424 C CA . GLN A 1 182 ? -14.094 15.523 -6.016 1 94.88 182 GLN A CA 1
ATOM 1425 C C . GLN A 1 182 ? -13.969 16.562 -4.914 1 94.88 182 GLN A C 1
ATOM 1427 O O . GLN A 1 182 ? -13.477 16.266 -3.82 1 94.88 182 GLN A O 1
ATOM 1432 N N . GLY A 1 183 ? -14.414 17.75 -5.27 1 93.5 183 GLY A N 1
ATOM 1433 C CA . GLY A 1 183 ? -14.406 18.812 -4.273 1 93.5 183 GLY A CA 1
ATOM 1434 C C . GLY A 1 183 ? -15.234 18.484 -3.045 1 93.5 183 GLY A C 1
ATOM 1435 O O . GLY A 1 183 ? -14.82 18.781 -1.919 1 93.5 183 GLY A O 1
ATOM 1436 N N . GLU A 1 184 ? -16.359 17.938 -3.232 1 93 184 GLU A N 1
ATOM 1437 C CA . GLU A 1 184 ? -17.234 17.531 -2.127 1 93 184 GLU A CA 1
ATOM 1438 C C . GLU A 1 184 ? -16.547 16.469 -1.261 1 93 184 GLU A C 1
ATOM 1440 O O . GLU A 1 184 ? -16.625 16.516 -0.032 1 93 184 GLU A O 1
ATOM 1445 N N . LYS A 1 185 ? -15.938 15.516 -1.874 1 94.31 185 LYS A N 1
ATOM 1446 C CA . LYS A 1 185 ? -15.219 14.477 -1.132 1 94.31 185 LYS A CA 1
ATOM 1447 C C . LYS A 1 185 ? -14.102 15.086 -0.287 1 94.31 185 LYS A C 1
ATOM 1449 O O . LYS A 1 185 ? -13.898 14.68 0.858 1 94.31 185 LYS A O 1
ATOM 1454 N N . PHE A 1 186 ? -13.414 16.031 -0.858 1 93.69 186 PHE A N 1
ATOM 1455 C CA . PHE A 1 186 ? -12.328 16.688 -0.141 1 93.69 186 PHE A CA 1
ATOM 1456 C C . PHE A 1 186 ? -12.867 17.438 1.07 1 93.69 186 PHE A C 1
ATOM 1458 O O . PHE A 1 186 ? -12.32 17.328 2.17 1 93.69 186 PHE A O 1
ATOM 1465 N N . ASN A 1 187 ? -13.859 18.125 0.871 1 86.38 187 ASN A N 1
ATOM 1466 C CA . ASN A 1 187 ? -14.469 18.891 1.96 1 86.38 187 ASN A CA 1
ATOM 1467 C C . ASN A 1 187 ? -14.938 17.984 3.088 1 86.38 187 ASN A C 1
ATOM 1469 O O . ASN A 1 187 ? -14.75 18.297 4.266 1 86.38 187 ASN A O 1
ATOM 1473 N N . LYS A 1 188 ? -15.531 16.891 2.744 1 88.81 188 LYS A N 1
ATOM 1474 C CA . LYS A 1 188 ? -15.969 15.922 3.744 1 88.81 188 LYS A CA 1
ATOM 1475 C C . LYS A 1 188 ? -14.781 15.344 4.5 1 88.81 188 LYS A C 1
ATOM 1477 O O . LYS A 1 188 ? -14.844 15.148 5.715 1 88.81 188 LYS A O 1
ATOM 1482 N N . HIS A 1 189 ? -13.766 15.07 3.73 1 90.19 189 HIS A N 1
ATOM 1483 C CA . HIS A 1 189 ? -12.547 14.562 4.348 1 90.19 189 HIS A CA 1
ATOM 1484 C C . HIS A 1 189 ? -12.008 15.531 5.395 1 90.19 189 HIS A C 1
ATOM 1486 O O . HIS A 1 189 ? -11.633 15.125 6.492 1 90.19 189 HIS A O 1
ATOM 1492 N N . MET A 1 190 ? -11.969 16.797 5.047 1 82.06 190 MET A N 1
ATOM 1493 C CA . MET A 1 190 ? -11.477 17.812 5.965 1 82.06 190 MET A CA 1
ATOM 1494 C C . MET A 1 190 ? -12.375 17.922 7.195 1 82.06 190 MET A C 1
ATOM 1496 O O . MET A 1 190 ? -11.891 18.109 8.312 1 82.06 190 MET A O 1
ATOM 1500 N N . MET A 1 191 ? -13.656 17.734 6.992 1 78.38 191 MET A N 1
ATOM 1501 C CA . MET A 1 191 ? -14.625 17.781 8.094 1 78.38 191 MET A CA 1
ATOM 1502 C C . MET A 1 191 ? -14.398 16.609 9.047 1 78.38 191 MET A C 1
ATOM 1504 O O . MET A 1 191 ? -14.398 16.797 10.266 1 78.38 191 MET A O 1
ATOM 1508 N N . PHE A 1 192 ? -14.195 15.422 8.523 1 79.94 192 PHE A N 1
ATOM 1509 C CA . PHE A 1 192 ? -13.984 14.234 9.336 1 79.94 192 PHE A CA 1
ATOM 1510 C C . PHE A 1 192 ? -12.695 14.359 10.141 1 79.94 192 PHE A C 1
ATOM 1512 O O . PHE A 1 192 ? -12.625 13.898 11.289 1 79.94 192 PHE A O 1
ATOM 1519 N N . ARG A 1 193 ? -11.75 14.891 9.562 1 73.56 193 ARG A N 1
ATOM 1520 C CA . ARG A 1 193 ? -10.461 15.055 10.227 1 73.56 193 ARG A CA 1
ATOM 1521 C C . ARG A 1 193 ? -10.594 15.953 11.453 1 73.56 193 ARG A C 1
ATOM 1523 O O . ARG A 1 193 ? -9.891 15.75 12.453 1 73.56 193 ARG A O 1
ATOM 1530 N N . ARG A 1 194 ? -11.508 16.812 11.492 1 65.69 194 ARG A N 1
ATOM 1531 C CA . ARG A 1 194 ? -11.68 17.781 12.562 1 65.69 194 ARG A CA 1
ATOM 1532 C C . ARG A 1 194 ? -12.578 17.234 13.672 1 65.69 194 ARG A C 1
ATOM 1534 O O . ARG A 1 194 ? -12.516 17.688 14.812 1 65.69 194 ARG A O 1
ATOM 1541 N N . GLU A 1 195 ? -13.367 16.25 13.273 1 62.62 195 GLU A N 1
ATOM 1542 C CA . GLU A 1 195 ? -14.312 15.703 14.242 1 62.62 195 GLU A CA 1
ATOM 1543 C C . GLU A 1 195 ? -13.586 15.008 15.391 1 62.62 195 GLU A C 1
ATOM 1545 O O . GLU A 1 195 ? -14.039 15.047 16.531 1 62.62 195 GLU A O 1
ATOM 1550 N N . ASP A 1 196 ? -12.586 14.391 15.148 1 58.03 196 ASP A N 1
ATOM 1551 C CA . ASP A 1 196 ? -11.914 13.547 16.141 1 58.03 196 ASP A CA 1
ATOM 1552 C C . ASP A 1 196 ? -10.93 14.367 16.969 1 58.03 196 ASP A C 1
ATOM 1554 O O . ASP A 1 196 ? -10.391 13.867 17.969 1 58.03 196 ASP A O 1
ATOM 1558 N N . GLU A 1 197 ? -10.75 15.508 16.625 1 60.03 197 GLU A N 1
ATOM 1559 C CA . GLU A 1 197 ? -9.641 16.234 17.219 1 60.03 197 GLU A CA 1
ATOM 1560 C C . GLU A 1 197 ? -10.125 17.188 18.312 1 60.03 197 GLU A C 1
ATOM 1562 O O . GLU A 1 197 ? -10.969 18.047 18.047 1 60.03 197 GLU A O 1
ATOM 1567 N N . ARG A 1 198 ? -10.039 16.578 19.594 1 63.03 198 ARG A N 1
ATOM 1568 C CA . ARG A 1 198 ? -10.164 17.594 20.641 1 63.03 198 ARG A CA 1
ATOM 1569 C C . ARG A 1 198 ? -9.094 18.672 20.484 1 63.03 198 ARG A C 1
ATOM 1571 O O . ARG A 1 198 ? -7.898 18.391 20.609 1 63.03 198 ARG A O 1
ATOM 1578 N N . GLY A 1 199 ? -9.469 19.703 20.031 1 77.62 199 GLY A N 1
ATOM 1579 C CA . GLY A 1 199 ? -8.523 20.766 19.766 1 77.62 199 GLY A CA 1
ATOM 1580 C C . GLY A 1 199 ? -7.918 21.375 21.016 1 77.62 199 GLY A C 1
ATOM 1581 O O . GLY A 1 199 ? -8.305 21 22.125 1 77.62 199 GLY A O 1
ATOM 1582 N N . TRP A 1 200 ? -6.887 22.078 20.859 1 83.56 200 TRP A N 1
ATOM 1583 C CA . TRP A 1 200 ? -6.141 22.672 21.953 1 83.56 200 TRP A CA 1
ATOM 1584 C C . TRP A 1 200 ? -7.047 23.562 22.812 1 83.56 200 TRP A C 1
ATOM 1586 O O . TRP A 1 200 ? -6.84 23.688 24.016 1 83.56 200 TRP A O 1
ATOM 1596 N N . MET A 1 201 ? -8.117 24.047 22.219 1 84.19 201 MET A N 1
ATOM 1597 C CA . MET A 1 201 ? -9.031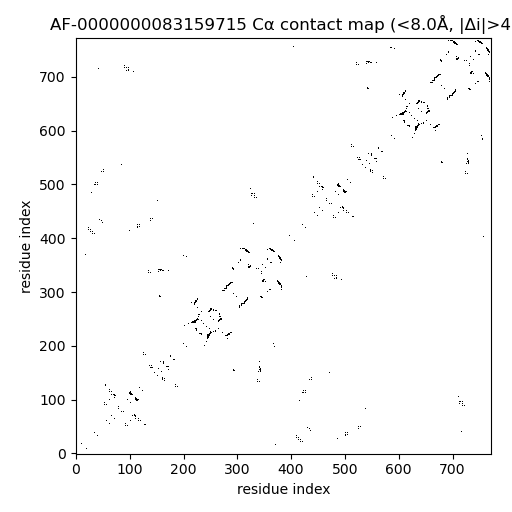 24.938 22.938 1 84.19 201 MET A CA 1
ATOM 1598 C C . MET A 1 201 ? -9.945 24.125 23.859 1 84.19 201 MET A C 1
ATOM 1600 O O . MET A 1 201 ? -10.211 24.547 24.984 1 84.19 201 MET A O 1
ATOM 1604 N N . ASP A 1 202 ? -10.289 22.953 23.375 1 76.5 202 ASP A N 1
ATOM 1605 C CA . ASP A 1 202 ? -11.156 22.078 24.156 1 76.5 202 ASP A CA 1
ATOM 1606 C C . ASP A 1 202 ? -10.398 21.469 25.344 1 76.5 202 ASP A C 1
ATOM 1608 O O . ASP A 1 202 ? -10.953 21.359 26.438 1 76.5 202 ASP A O 1
ATOM 1612 N N . SER A 1 203 ? -9.188 21.172 25.125 1 74.56 203 SER A N 1
ATOM 1613 C CA . SER A 1 203 ? -8.391 20.516 26.172 1 74.56 203 SER A CA 1
ATOM 1614 C C . SER A 1 203 ? -7.781 21.547 27.109 1 74.56 203 SER A C 1
ATOM 1616 O O . SER A 1 203 ? -7.27 21.203 28.172 1 74.56 203 SER A O 1
ATOM 1618 N N . LYS A 1 204 ? -7.906 22.797 26.734 1 80.75 204 LYS A N 1
ATOM 1619 C CA . LYS A 1 204 ? -7.387 23.922 27.516 1 80.75 204 LYS A CA 1
ATOM 1620 C C . LYS A 1 204 ? -5.906 23.734 27.828 1 80.75 204 LYS A C 1
ATOM 1622 O O . LYS A 1 204 ? -5.461 24.016 28.938 1 80.75 204 LYS A O 1
ATOM 1627 N N . VAL A 1 205 ? -5.301 23.125 26.875 1 83.75 205 VAL A N 1
ATOM 1628 C CA . VAL A 1 205 ? -3.865 22.906 27.031 1 83.75 205 VAL A CA 1
ATOM 1629 C C . VAL A 1 205 ? -3.131 24.25 26.984 1 83.75 205 VAL A C 1
ATOM 1631 O O . VAL A 1 205 ? -2.098 24.422 27.625 1 83.75 205 VAL A O 1
ATOM 1634 N N . PHE A 1 206 ? -3.607 25.125 26.203 1 91.62 206 PHE A N 1
ATOM 1635 C CA . PHE A 1 206 ? -3.148 26.5 26.203 1 91.62 206 PHE A CA 1
ATOM 1636 C C . PHE A 1 206 ? -4.207 27.438 26.781 1 91.62 206 PHE A C 1
ATOM 1638 O O . PHE A 1 206 ? -5.305 27.562 26.234 1 91.62 206 PHE A O 1
ATOM 1645 N N . ARG A 1 207 ? -3.936 28.047 27.875 1 92.31 207 ARG A N 1
ATOM 1646 C CA . ARG A 1 207 ? -4.883 28.906 28.578 1 92.31 207 ARG A CA 1
ATOM 1647 C C . ARG A 1 207 ? -4.906 30.312 27.984 1 92.31 207 ARG A C 1
ATOM 1649 O O . ARG A 1 207 ? -4.301 31.234 28.547 1 92.31 207 ARG A O 1
ATOM 1656 N N . ILE A 1 208 ? -5.688 30.391 27.016 1 94.62 208 ILE A N 1
ATOM 1657 C CA . ILE A 1 208 ? -5.781 31.625 26.266 1 94.62 208 ILE A CA 1
ATOM 1658 C C . ILE A 1 208 ? -6.375 32.719 27.156 1 94.62 208 ILE A C 1
ATOM 1660 O O . ILE A 1 208 ? -6.008 33.906 27.031 1 94.62 208 ILE A O 1
ATOM 1664 N N . ASP A 1 209 ? -7.27 32.438 28.062 1 93.56 209 ASP A N 1
ATOM 1665 C CA . ASP A 1 209 ? -7.898 33.375 28.969 1 93.56 209 ASP A CA 1
ATOM 1666 C C . ASP A 1 209 ? -6.867 34 29.922 1 93.56 209 ASP A C 1
ATOM 1668 O O . ASP A 1 209 ? -6.91 35.188 30.203 1 93.56 209 ASP A O 1
ATOM 1672 N N . LYS A 1 210 ? -5.988 33.156 30.328 1 94.31 210 LYS A N 1
ATOM 1673 C CA . LYS A 1 210 ? -4.945 33.656 31.234 1 94.31 210 LYS A CA 1
ATOM 1674 C C . LYS A 1 210 ? -3.965 34.531 30.484 1 94.31 210 LYS A C 1
ATOM 1676 O O . LYS A 1 210 ? -3.5 35.562 31.031 1 94.31 210 LYS A O 1
ATOM 1681 N N . GLU A 1 211 ? -3.6 34.125 29.266 1 94.38 211 GLU A N 1
ATOM 1682 C CA . GLU A 1 211 ? -2.676 34.938 28.453 1 94.38 211 GLU A CA 1
ATOM 1683 C C . GLU A 1 211 ? -3.283 36.281 28.078 1 94.38 211 GLU A C 1
ATOM 1685 O O . GLU A 1 211 ? -2.561 37.25 27.844 1 94.38 211 GLU A O 1
ATOM 1690 N N . ALA A 1 212 ? -4.602 36.344 28.062 1 95.12 212 ALA A N 1
ATOM 1691 C CA . ALA A 1 212 ? -5.316 37.531 27.609 1 95.12 212 ALA A CA 1
ATOM 1692 C C . ALA A 1 212 ? -5.672 38.438 28.781 1 95.12 212 ALA A C 1
ATOM 1694 O O . ALA A 1 212 ? -6.305 39.5 28.594 1 95.12 212 ALA A O 1
ATOM 1695 N N . GLU A 1 213 ? -5.305 38.031 29.953 1 94.81 213 GLU A N 1
ATOM 1696 C CA . GLU A 1 213 ? -5.664 38.844 31.109 1 94.81 213 GLU A CA 1
ATOM 1697 C C . GLU A 1 213 ? -5.219 40.281 30.953 1 94.81 213 GLU A C 1
ATOM 1699 O O . GLU A 1 213 ? -4.066 40.531 30.609 1 94.81 213 GLU A O 1
ATOM 1704 N N . GLY A 1 214 ? -6.125 41.188 31.188 1 94 214 GLY A N 1
ATOM 1705 C CA . GLY A 1 214 ? -5.824 42.625 31.156 1 94 214 GLY A CA 1
ATOM 1706 C C . GLY A 1 214 ? -5.879 43.188 29.766 1 94 214 GLY A C 1
ATOM 1707 O O . GLY A 1 214 ? -5.645 44.406 29.578 1 94 214 GLY A O 1
ATOM 1708 N N . TRP A 1 215 ? -6.203 42.375 28.781 1 95.69 215 TRP A N 1
ATOM 1709 C CA . TRP A 1 215 ? -6.281 42.875 27.406 1 95.69 215 TRP A CA 1
ATOM 1710 C C . TRP A 1 215 ? -7.441 43.844 27.25 1 95.69 215 TRP A C 1
ATOM 1712 O O . TRP A 1 215 ? -8.531 43.625 27.781 1 95.69 215 TRP A O 1
ATOM 1722 N N . PRO A 1 216 ? -7.223 44.938 26.578 1 94.69 216 PRO A N 1
ATOM 1723 C CA . PRO A 1 216 ? -8.289 45.938 26.406 1 94.69 216 PRO A CA 1
ATOM 1724 C C . PRO A 1 216 ? -9.445 45.406 25.562 1 94.69 216 PRO A C 1
ATOM 1726 O O . PRO A 1 216 ? -9.219 44.781 24.516 1 94.69 216 PRO A O 1
ATOM 1729 N N . ALA A 1 217 ? -10.695 45.75 25.891 1 93.81 217 ALA A N 1
ATOM 1730 C CA . ALA A 1 217 ? -11.898 45.25 25.234 1 93.81 217 ALA A CA 1
ATOM 1731 C C . ALA A 1 217 ? -12.086 45.875 23.859 1 93.81 217 ALA A C 1
ATOM 1733 O O . ALA A 1 217 ? -12.789 45.312 23.016 1 93.81 217 ALA A O 1
ATOM 1734 N N . ASP A 1 218 ? -11.5 47.031 23.641 1 94.19 218 ASP A N 1
ATOM 1735 C CA . ASP A 1 218 ? -11.711 47.75 22.375 1 94.19 218 ASP A CA 1
ATOM 1736 C C . ASP A 1 218 ? -10.625 47.406 21.359 1 94.19 218 ASP A C 1
ATOM 1738 O O . ASP A 1 218 ? -10.555 48 20.297 1 94.19 218 ASP A O 1
ATOM 1742 N N . LYS A 1 219 ? -9.781 46.406 21.672 1 96.38 219 LYS A N 1
ATOM 1743 C CA . LYS A 1 219 ? -8.711 45.969 20.766 1 96.38 219 LYS A CA 1
ATOM 1744 C C . LYS A 1 219 ? -8.945 44.562 20.281 1 96.38 219 LYS A C 1
ATOM 1746 O O . LYS A 1 219 ? -9.656 43.781 20.922 1 96.38 219 LYS A O 1
ATOM 1751 N N . PRO A 1 220 ? -8.352 44.312 19.141 1 97.88 220 PRO A N 1
ATOM 1752 C CA . PRO A 1 220 ? -8.492 42.938 18.672 1 97.88 220 PRO A CA 1
ATOM 1753 C C . PRO A 1 220 ? -7.816 41.906 19.578 1 97.88 220 PRO A C 1
ATOM 1755 O O . PRO A 1 220 ? -6.656 42.094 19.953 1 97.88 220 PRO A O 1
ATOM 1758 N N . ILE A 1 221 ? -8.562 40.875 19.953 1 98.12 221 ILE A N 1
ATOM 1759 C CA . ILE A 1 221 ? -8.023 39.875 20.859 1 98.12 221 ILE A CA 1
ATOM 1760 C C . ILE A 1 221 ? -7.559 38.656 20.047 1 98.12 221 ILE A C 1
ATOM 1762 O O . ILE A 1 221 ? -6.625 37.969 20.453 1 98.12 221 ILE A O 1
ATOM 1766 N N . PHE A 1 222 ? -8.305 38.281 18.984 1 98.5 222 PHE A N 1
ATOM 1767 C CA . PHE A 1 222 ? -8.055 37.031 18.25 1 98.5 222 PHE A CA 1
ATOM 1768 C C . PHE A 1 222 ? -8.32 37.219 16.766 1 98.5 222 PHE A C 1
ATOM 1770 O O . PHE A 1 222 ? -9.438 37.562 16.375 1 98.5 222 PHE A O 1
ATOM 1777 N N . VAL A 1 223 ? -7.332 37.062 15.969 1 98.75 223 VAL A N 1
ATOM 1778 C CA . VAL A 1 223 ? -7.449 37.125 14.516 1 98.75 223 VAL A CA 1
ATOM 1779 C C . VAL A 1 223 ? -7.129 35.75 13.914 1 98.75 223 VAL A C 1
ATOM 1781 O O . VAL A 1 223 ? -5.977 35.312 13.922 1 98.75 223 VAL A O 1
ATOM 1784 N N . ASP A 1 224 ? -8.117 35.062 13.414 1 98.44 224 ASP A N 1
ATOM 1785 C CA . ASP A 1 224 ? -7.953 33.781 12.727 1 98.44 224 ASP A CA 1
ATOM 1786 C C . ASP A 1 224 ? -7.613 34 11.25 1 98.44 224 ASP A C 1
ATOM 1788 O O . ASP A 1 224 ? -8.508 34.219 10.43 1 98.44 224 ASP A O 1
ATOM 1792 N N . VAL A 1 225 ? -6.328 33.938 10.953 1 98.44 225 VAL A N 1
ATOM 1793 C CA . VAL A 1 225 ? -5.82 34.219 9.609 1 98.44 225 VAL A CA 1
ATOM 1794 C C . VAL A 1 225 ? -5.914 32.938 8.758 1 98.44 225 VAL A C 1
ATOM 1796 O O . VAL A 1 225 ? -5.309 31.922 9.086 1 98.44 225 VAL A O 1
ATOM 1799 N N . GLY A 1 226 ? -6.586 33 7.609 1 96.5 226 GLY A N 1
ATOM 1800 C CA . GLY A 1 226 ? -6.898 31.812 6.852 1 96.5 226 GLY A CA 1
ATOM 1801 C C . GLY A 1 226 ? -7.875 30.891 7.566 1 96.5 226 GLY A C 1
ATOM 1802 O O . GLY A 1 226 ? -7.688 29.672 7.586 1 96.5 226 GLY A O 1
ATOM 1803 N N . GLY A 1 227 ? -8.891 31.453 8.156 1 95.06 227 GLY A N 1
ATOM 1804 C CA . GLY A 1 227 ? -9.727 30.766 9.125 1 95.06 227 GLY A CA 1
ATOM 1805 C C . GLY A 1 227 ? -10.891 30.031 8.492 1 95.06 227 GLY A C 1
ATOM 1806 O O . GLY A 1 227 ? -11.664 29.359 9.18 1 95.06 227 GLY A O 1
ATOM 1807 N N . GLY A 1 228 ? -11.023 30.156 7.184 1 92.12 228 GLY A N 1
ATOM 1808 C CA . GLY A 1 228 ? -12.094 29.453 6.492 1 92.12 228 GLY A CA 1
ATOM 1809 C C . GLY A 1 228 ? -13.477 29.906 6.918 1 92.12 228 GLY A C 1
ATOM 1810 O O . GLY A 1 228 ? -13.766 31.109 6.926 1 92.12 228 GLY A O 1
ATOM 1811 N N . LEU A 1 229 ? -14.297 29 7.367 1 89.94 229 LEU A N 1
ATOM 1812 C CA . LEU A 1 229 ? -15.688 29.297 7.695 1 89.94 229 LEU A CA 1
ATOM 1813 C C . LEU A 1 229 ? -15.797 29.844 9.117 1 89.94 229 LEU A C 1
ATOM 1815 O O . LEU A 1 229 ? -16.875 30.25 9.539 1 89.94 229 LEU A O 1
ATOM 1819 N N . GLY A 1 230 ? -14.703 29.844 9.789 1 93.12 230 GLY A N 1
ATOM 1820 C CA . GLY A 1 230 ? -14.711 30.5 11.086 1 93.12 230 GLY A CA 1
ATOM 1821 C C . GLY A 1 230 ? -15.094 29.578 12.219 1 93.12 230 GLY A C 1
ATOM 1822 O O . GLY A 1 230 ? -15.609 30.016 13.25 1 93.12 230 GLY A O 1
ATOM 1823 N N . HIS A 1 231 ? -14.805 28.281 12.086 1 89.5 231 HIS A N 1
ATOM 1824 C CA . HIS A 1 231 ? -15.156 27.312 13.125 1 89.5 231 HIS A CA 1
ATOM 1825 C C . HIS A 1 231 ? -14.336 27.547 14.391 1 89.5 231 HIS A C 1
ATOM 1827 O O . HIS A 1 231 ? -14.828 27.328 15.5 1 89.5 231 HIS A O 1
ATOM 1833 N N . GLN A 1 232 ? -13.055 27.938 14.234 1 92.31 232 GLN A N 1
ATOM 1834 C CA . GLN A 1 232 ? -12.188 28.109 15.391 1 92.31 232 GLN A CA 1
ATOM 1835 C C . GLN A 1 232 ? -12.609 29.344 16.203 1 92.31 232 GLN A C 1
ATOM 1837 O O . GLN A 1 232 ? -12.711 29.266 17.438 1 92.31 232 GLN A O 1
ATOM 1842 N N . PRO A 1 233 ? -12.922 30.453 15.578 1 95.25 233 PRO A N 1
ATOM 1843 C CA . PRO A 1 233 ? -13.469 31.594 16.328 1 95.25 233 PRO A CA 1
ATOM 1844 C C . PRO A 1 233 ? -14.797 31.266 17.016 1 95.25 233 PRO A C 1
ATOM 1846 O O . PRO A 1 233 ? -15.039 31.703 18.141 1 95.25 233 PRO A O 1
ATOM 1849 N N . ALA A 1 234 ? -15.633 30.531 16.281 1 93.69 234 ALA A N 1
ATOM 1850 C CA . ALA A 1 234 ? -16.875 30.094 16.906 1 93.69 234 ALA A CA 1
ATOM 1851 C C . ALA A 1 234 ? -16.609 29.281 18.172 1 93.69 234 ALA A C 1
ATOM 1853 O O . ALA A 1 234 ? -17.266 29.469 19.203 1 93.69 234 ALA A O 1
ATOM 1854 N N . LEU A 1 235 ? -15.711 28.344 18.062 1 91.5 235 LEU A N 1
ATOM 1855 C CA . LEU A 1 235 ? -15.32 27.531 19.203 1 91.5 235 LEU A CA 1
ATOM 1856 C C . LEU A 1 235 ? -14.75 28.391 20.328 1 91.5 235 LEU A C 1
ATOM 1858 O O . LEU A 1 235 ? -15.008 28.141 21.5 1 91.5 235 LEU A O 1
ATOM 1862 N N . LEU A 1 236 ? -13.922 29.359 19.984 1 94.38 236 LEU A N 1
ATOM 1863 C CA . LEU A 1 236 ? -13.344 30.281 20.969 1 94.38 236 LEU A CA 1
ATOM 1864 C C . LEU A 1 236 ? -14.438 31 21.75 1 94.38 236 LEU A C 1
ATOM 1866 O O . LEU A 1 236 ? -14.375 31.094 22.969 1 94.38 236 LEU A O 1
ATOM 1870 N N . LYS A 1 237 ? -15.398 31.547 21.016 1 94.56 237 LYS A N 1
ATOM 1871 C CA . LYS A 1 237 ? -16.5 32.281 21.656 1 94.56 237 LYS A CA 1
ATOM 1872 C C . LYS A 1 237 ? -17.297 31.344 22.562 1 94.56 237 LYS A C 1
ATOM 1874 O O . LYS A 1 237 ? -17.766 31.781 23.625 1 94.56 237 LYS A O 1
ATOM 1879 N N . ALA A 1 238 ? -17.453 30.141 22.125 1 91.69 238 ALA A N 1
ATOM 1880 C CA . ALA A 1 238 ? -18.203 29.172 22.922 1 91.69 238 ALA A CA 1
ATOM 1881 C C . ALA A 1 238 ? -17.422 28.781 24.188 1 91.69 238 ALA A C 1
ATOM 1883 O O . ALA A 1 238 ? -18 28.609 25.25 1 91.69 238 ALA A O 1
ATOM 1884 N N . SER A 1 239 ? -16.156 28.594 24.062 1 92 239 SER A N 1
ATOM 1885 C CA . SER A 1 239 ? -15.312 28.094 25.156 1 92 239 SER A CA 1
ATOM 1886 C C . SER A 1 239 ? -14.961 29.203 26.141 1 92 239 SER A C 1
ATOM 1888 O O . SER A 1 239 ? -14.766 28.938 27.328 1 92 239 SER A O 1
ATOM 1890 N N . TYR A 1 240 ? -14.859 30.406 25.594 1 93 240 TYR A N 1
ATOM 1891 C CA . TYR A 1 240 ? -14.492 31.562 26.406 1 93 240 TYR A CA 1
ATOM 1892 C C . TYR A 1 240 ? -15.43 32.719 26.156 1 93 240 TYR A C 1
ATOM 1894 O O . TYR A 1 240 ? -15 33.781 25.656 1 93 240 TYR A O 1
ATOM 1902 N N . PRO A 1 241 ? -16.625 32.625 26.609 1 91.25 241 PRO A N 1
ATOM 1903 C CA . PRO A 1 241 ? -17.641 33.656 26.297 1 91.25 241 PRO A CA 1
ATOM 1904 C C . PRO A 1 241 ? -17.281 35 26.875 1 91.25 241 PRO A C 1
ATOM 1906 O O . PRO A 1 241 ? -17.719 36.031 26.359 1 91.25 241 PRO A O 1
ATOM 1909 N N . ASP A 1 242 ? -16.484 35.031 27.891 1 90.5 242 ASP A N 1
ATOM 1910 C CA . ASP A 1 242 ? -16.203 36.281 28.594 1 90.5 242 ASP A CA 1
ATOM 1911 C C . ASP A 1 242 ? -14.891 36.906 28.109 1 90.5 242 ASP A C 1
ATOM 1913 O O . ASP A 1 242 ? -14.438 37.906 28.641 1 90.5 242 ASP A O 1
ATOM 1917 N N . LEU A 1 243 ? -14.227 36.281 27.141 1 92.69 243 LEU A N 1
ATOM 1918 C CA . LEU A 1 243 ? -12.977 36.812 26.609 1 92.69 243 LEU A CA 1
ATOM 1919 C C . LEU A 1 243 ? -13.203 38.156 25.922 1 92.69 243 LEU A C 1
ATOM 1921 O O . LEU A 1 243 ? -13.961 38.25 24.953 1 92.69 243 LEU A O 1
ATOM 1925 N N . PRO A 1 244 ? -12.625 39.219 26.531 1 91.5 244 PRO A N 1
ATOM 1926 C CA . PRO A 1 244 ? -12.859 40.531 25.953 1 91.5 244 PRO A CA 1
ATOM 1927 C C . PRO A 1 244 ? -12.086 40.75 24.656 1 91.5 244 PRO A C 1
ATOM 1929 O O . PRO A 1 244 ? -11.039 40.156 24.453 1 91.5 244 PRO A O 1
ATOM 1932 N N . GLY A 1 245 ? -12.656 41.719 23.781 1 94.06 245 GLY A N 1
ATOM 1933 C CA . GLY A 1 245 ? -11.945 42.094 22.562 1 94.06 245 GLY A CA 1
ATOM 1934 C C . GLY A 1 245 ? -12.609 41.594 21.297 1 94.06 245 GLY A C 1
ATOM 1935 O O . GLY A 1 245 ? -13.547 40.781 21.359 1 94.06 245 GLY A O 1
ATOM 1936 N N . GLN A 1 246 ? -12.094 42.062 20.203 1 95.88 246 GLN A N 1
ATOM 1937 C CA . GLN A 1 246 ? -12.664 41.75 18.891 1 95.88 246 GLN A CA 1
ATOM 1938 C C . GLN A 1 246 ? -12.102 40.438 18.344 1 95.88 246 GLN A C 1
ATOM 1940 O O . GLN A 1 246 ? -10.891 40.219 18.406 1 95.88 246 GLN A O 1
ATOM 1945 N N . VAL A 1 247 ? -12.984 39.562 17.891 1 98.12 247 VAL A N 1
ATOM 1946 C CA . VAL A 1 247 ? -12.609 38.312 17.234 1 98.12 247 VAL A CA 1
ATOM 1947 C C . VAL A 1 247 ? -12.875 38.406 15.742 1 98.12 247 VAL A C 1
ATOM 1949 O O . VAL A 1 247 ? -13.969 38.812 15.32 1 98.12 247 VAL A O 1
ATOM 1952 N N . ILE A 1 248 ? -11.875 38.125 14.969 1 98.38 248 ILE A N 1
ATOM 1953 C CA . ILE A 1 248 ? -11.953 38.312 13.531 1 98.38 248 ILE A CA 1
ATOM 1954 C C . ILE A 1 248 ? -11.555 37.031 12.805 1 98.38 248 ILE A C 1
ATOM 1956 O O . ILE A 1 248 ? -10.594 36.375 13.188 1 98.38 248 ILE A O 1
ATOM 1960 N N . VAL A 1 249 ? -12.297 36.656 11.789 1 98.25 249 VAL A N 1
ATOM 1961 C CA . VAL A 1 249 ? -11.93 35.594 10.867 1 98.25 249 VAL A CA 1
ATOM 1962 C C . VAL A 1 249 ? -11.539 36.219 9.516 1 98.25 249 VAL A C 1
ATOM 1964 O O . VAL A 1 249 ? -12.273 37.031 8.961 1 98.25 249 VAL A O 1
ATOM 1967 N N . GLN A 1 250 ? -10.367 35.844 9.055 1 98.31 250 GLN A N 1
ATOM 1968 C CA . GLN A 1 250 ? -9.883 36.312 7.77 1 98.31 250 GLN A CA 1
ATOM 1969 C C . GLN A 1 250 ? -9.711 35.188 6.77 1 98.31 250 GLN A C 1
ATOM 1971 O O . GLN A 1 250 ? -9.164 34.125 7.102 1 98.31 250 GLN A O 1
ATOM 1976 N N . ASP A 1 251 ? -10.164 35.312 5.613 1 96.88 251 ASP A N 1
ATOM 1977 C CA . ASP A 1 251 ? -9.914 34.438 4.477 1 96.88 251 ASP A CA 1
ATOM 1978 C C . ASP A 1 251 ? -10.234 35.156 3.158 1 96.88 251 ASP A C 1
ATOM 1980 O O . ASP A 1 251 ? -10.625 36.312 3.154 1 96.88 251 ASP A O 1
ATOM 1984 N N . LEU A 1 2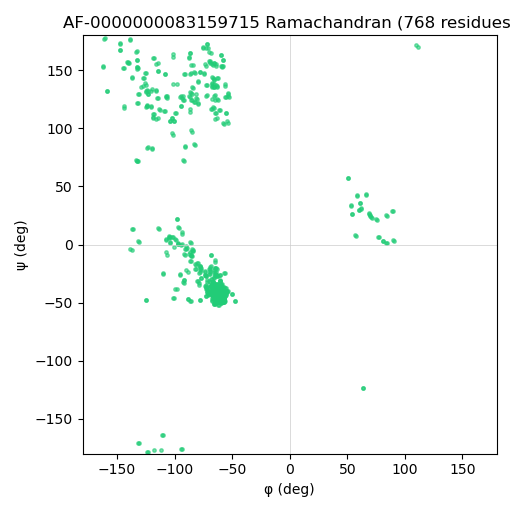52 ? -10 34.5 2.084 1 94.25 252 LEU A N 1
ATOM 1985 C CA . LEU A 1 252 ? -10.289 35.062 0.772 1 94.25 252 LEU A CA 1
ATOM 1986 C C . LEU A 1 252 ? -11.766 35.406 0.654 1 94.25 252 LEU A C 1
ATOM 1988 O O . LEU A 1 252 ? -12.617 34.812 1.313 1 94.25 252 LEU A O 1
ATOM 1992 N N . PRO A 1 253 ? -12.07 36.406 -0.203 1 94.75 253 PRO A N 1
ATOM 1993 C CA . PRO A 1 253 ? -13.453 36.844 -0.352 1 94.75 253 PRO A CA 1
ATOM 1994 C C . PRO A 1 253 ? -14.422 35.719 -0.673 1 94.75 253 PRO A C 1
ATOM 1996 O O . PRO A 1 253 ? -15.516 35.656 -0.098 1 94.75 253 PRO A O 1
ATOM 1999 N N . GLU A 1 254 ? -14.023 34.812 -1.514 1 89.25 254 GLU A N 1
ATOM 2000 C CA . GLU A 1 254 ? -14.891 33.719 -1.957 1 89.25 254 GLU A CA 1
ATOM 2001 C C . GLU A 1 254 ? -15.164 32.75 -0.825 1 89.25 254 GLU A C 1
ATOM 2003 O O . GLU A 1 254 ? -16.172 32.031 -0.842 1 89.25 254 GLU A O 1
ATOM 2008 N N . VAL A 1 255 ? -14.32 32.688 0.147 1 89.31 255 VAL A N 1
ATOM 2009 C CA . VAL A 1 255 ? -14.477 31.797 1.29 1 89.31 255 VAL A CA 1
ATOM 2010 C C . VAL A 1 255 ? -15.297 32.5 2.377 1 89.31 255 VAL A C 1
ATOM 2012 O O . VAL A 1 255 ? -16.234 31.906 2.918 1 89.31 255 VAL A O 1
ATOM 2015 N N . ILE A 1 256 ? -14.961 33.75 2.684 1 93.12 256 ILE A N 1
ATOM 2016 C CA . ILE A 1 256 ? -15.539 34.5 3.787 1 93.12 256 ILE A CA 1
ATOM 2017 C C . ILE A 1 256 ? -17.016 34.75 3.531 1 93.12 256 ILE A C 1
ATOM 2019 O O . ILE A 1 256 ? -17.812 34.844 4.473 1 93.12 256 ILE A O 1
ATOM 2023 N N . GLN A 1 257 ? -17.375 34.812 2.234 1 92.62 257 GLN A N 1
ATOM 2024 C CA . GLN A 1 257 ? -18.781 35.031 1.89 1 92.62 257 GLN A CA 1
ATOM 2025 C C . GLN A 1 257 ? -19.656 33.906 2.447 1 92.62 257 GLN A C 1
ATOM 2027 O O . GLN A 1 257 ? -20.844 34.125 2.732 1 92.62 257 GLN A O 1
ATOM 2032 N N . ASP A 1 258 ? -19.078 32.75 2.627 1 90.38 258 ASP A N 1
ATOM 2033 C CA . ASP A 1 258 ? -19.828 31.594 3.117 1 90.38 258 ASP A CA 1
ATOM 2034 C C . ASP A 1 258 ? -19.516 31.328 4.586 1 90.38 258 ASP A C 1
ATOM 2036 O O . ASP A 1 258 ? -19.922 30.297 5.133 1 90.38 258 ASP A O 1
ATOM 2040 N N . ALA A 1 259 ? -18.766 32.188 5.258 1 93.38 259 ALA A N 1
ATOM 2041 C CA . ALA A 1 259 ? -18.344 32 6.641 1 93.38 259 ALA A CA 1
ATOM 2042 C C . ALA A 1 259 ? -19.531 32.062 7.594 1 93.38 259 ALA A C 1
ATOM 2044 O O . ALA A 1 259 ? -20.547 32.688 7.285 1 93.38 259 ALA A O 1
ATOM 2045 N N . LEU A 1 260 ? -19.406 31.438 8.727 1 94.31 260 LEU A N 1
ATOM 2046 C CA . LEU A 1 260 ? -20.422 31.422 9.773 1 94.31 260 LEU A CA 1
ATOM 2047 C C . LEU A 1 260 ? -20.672 32.812 10.305 1 94.31 260 LEU A C 1
ATOM 2049 O O . LEU A 1 260 ? -19.75 33.625 10.398 1 94.31 260 LEU A O 1
ATOM 2053 N N . SER A 1 261 ? -21.984 33.031 10.617 1 95.12 261 SER A N 1
ATOM 2054 C CA . SER A 1 261 ? -22.344 34.281 11.297 1 95.12 261 SER A CA 1
ATOM 2055 C C . SER A 1 261 ? -22.328 34.094 12.812 1 95.12 261 SER A C 1
ATOM 2057 O O . SER A 1 261 ? -23.391 34.188 13.453 1 95.12 261 SER A O 1
ATOM 2059 N N . THR A 1 262 ? -21.234 33.969 13.375 1 96.06 262 THR A N 1
ATOM 2060 C CA . THR A 1 262 ? -21.094 33.812 14.82 1 96.06 262 THR A CA 1
ATOM 2061 C C . THR A 1 262 ? -21.188 35.125 15.539 1 96.06 262 THR A C 1
ATOM 2063 O O . THR A 1 262 ? -20.453 36.062 15.227 1 96.06 262 THR A O 1
ATOM 2066 N N . PRO A 1 263 ? -22.109 35.219 16.531 1 95.31 263 PRO A N 1
ATOM 2067 C CA . PRO A 1 263 ? -22.188 36.469 17.281 1 95.31 263 PRO A CA 1
ATOM 2068 C C . PRO A 1 263 ? -20.859 36.875 17.906 1 95.31 263 PRO A C 1
ATOM 2070 O O . PRO A 1 263 ? -20.203 36.031 18.562 1 95.31 263 PRO A O 1
ATOM 2073 N N . GLY A 1 264 ? -20.438 38.094 17.641 1 94.69 264 GLY A N 1
ATOM 2074 C CA . GLY A 1 264 ? -19.219 38.625 18.219 1 94.69 264 GLY A CA 1
ATOM 2075 C C . GLY A 1 264 ? -17.984 38.344 17.375 1 94.69 264 GLY A C 1
ATOM 2076 O O . GLY A 1 264 ? -16.875 38.688 17.766 1 94.69 264 GLY A O 1
ATOM 2077 N N . VAL A 1 265 ? -18.172 37.75 16.219 1 97.5 265 VAL A N 1
ATOM 2078 C CA . VAL A 1 265 ? -17.062 37.438 15.312 1 97.5 265 VAL A CA 1
ATOM 2079 C C . VAL A 1 265 ? -17.219 38.25 14.016 1 97.5 265 VAL A C 1
ATOM 2081 O O . VAL A 1 265 ? -18.297 38.25 13.414 1 97.5 265 VAL A O 1
ATOM 2084 N N . GLN A 1 266 ? -16.234 38.938 13.672 1 97.69 266 GLN A N 1
ATOM 2085 C CA . GLN A 1 266 ? -16.234 39.688 12.422 1 97.69 266 GLN A CA 1
ATOM 2086 C C . GLN A 1 266 ? -15.594 38.875 11.289 1 97.69 266 GLN A C 1
ATOM 2088 O O . GLN A 1 266 ? -14.477 38.375 11.43 1 97.69 266 GLN A O 1
ATOM 2093 N N . ASN A 1 267 ? -16.297 38.719 10.188 1 97.88 267 ASN A N 1
ATOM 2094 C CA . ASN A 1 267 ? -15.758 38.156 8.969 1 97.88 267 ASN A CA 1
ATOM 2095 C C . ASN A 1 267 ? -15.094 39.188 8.086 1 97.88 267 ASN A C 1
ATOM 2097 O O . ASN A 1 267 ? -15.695 40.219 7.773 1 97.88 267 ASN A O 1
ATOM 2101 N N . MET A 1 268 ? -13.891 38.906 7.734 1 98.12 268 MET A N 1
ATOM 2102 C CA . MET A 1 268 ? -13.133 39.906 6.977 1 98.12 268 MET A CA 1
ATOM 2103 C C . MET A 1 268 ? -12.461 39.281 5.766 1 98.12 268 MET A C 1
ATOM 2105 O O . MET A 1 268 ? -11.68 38.344 5.91 1 98.12 268 MET A O 1
ATOM 2109 N N . ALA A 1 269 ? -12.773 39.781 4.547 1 97.94 269 ALA A N 1
ATOM 2110 C CA . ALA A 1 269 ? -12.047 39.375 3.354 1 97.94 269 ALA A CA 1
ATOM 2111 C C . ALA A 1 269 ? -10.586 39.812 3.412 1 97.94 269 ALA A C 1
ATOM 2113 O O . ALA A 1 269 ? -10.297 40.969 3.676 1 97.94 269 ALA A O 1
ATOM 2114 N N . TYR A 1 270 ? -9.68 38.844 3.264 1 97.75 270 TYR A N 1
ATOM 2115 C CA . TYR A 1 270 ? -8.25 39.125 3.393 1 97.75 270 TYR A CA 1
ATOM 2116 C C . TYR A 1 270 ? -7.422 38.062 2.691 1 97.75 270 TYR A C 1
ATOM 2118 O O . TYR A 1 270 ? -7.73 36.875 2.779 1 97.75 270 TYR A O 1
ATOM 2126 N N . ASN A 1 271 ? -6.48 38.531 1.911 1 97.25 271 ASN A N 1
ATOM 2127 C CA . ASN A 1 271 ? -5.469 37.656 1.321 1 97.25 271 ASN A CA 1
ATOM 2128 C C . ASN A 1 271 ? -4.223 37.562 2.197 1 97.25 271 ASN A C 1
ATOM 2130 O O . ASN A 1 271 ? -3.568 38.594 2.453 1 97.25 271 ASN A O 1
ATOM 2134 N N . ILE A 1 272 ? -3.844 36.344 2.57 1 97.38 272 ILE A N 1
ATOM 2135 C CA . ILE A 1 272 ? -2.797 36.125 3.559 1 97.38 272 ILE A CA 1
ATOM 2136 C C . ILE A 1 272 ? -1.459 36.625 3.023 1 97.38 272 ILE A C 1
ATOM 2138 O O . ILE A 1 272 ? -0.506 36.812 3.785 1 97.38 272 ILE A O 1
ATOM 2142 N N . PHE A 1 273 ? -1.33 36.906 1.753 1 97.38 273 PHE A N 1
ATOM 2143 C CA . PHE A 1 273 ? -0.087 37.375 1.149 1 97.38 273 PHE A CA 1
ATOM 2144 C C . PHE A 1 273 ? -0.026 38.906 1.143 1 97.38 273 PHE A C 1
ATOM 2146 O O . PHE A 1 273 ? 1.003 39.469 0.795 1 97.38 273 PHE A O 1
ATOM 2153 N N . ASP A 1 274 ? -1.084 39.531 1.491 1 98 274 ASP A N 1
ATOM 2154 C CA . ASP A 1 274 ? -1.102 41 1.645 1 98 274 ASP A CA 1
ATOM 2155 C C . ASP A 1 274 ? -0.68 41.406 3.055 1 98 274 ASP A C 1
ATOM 2157 O O . ASP A 1 274 ? -0.736 40.594 3.984 1 98 274 ASP A O 1
ATOM 2161 N N . PRO A 1 275 ? -0.28 42.688 3.176 1 98.12 275 PRO A N 1
ATOM 2162 C CA . PRO A 1 275 ? -0.003 43.125 4.539 1 98.12 275 PRO A CA 1
ATOM 2163 C C . PRO A 1 275 ? -1.194 42.938 5.477 1 98.12 275 PRO A C 1
ATOM 2165 O O . PRO A 1 275 ? -2.34 43.156 5.078 1 98.12 275 PRO A O 1
ATOM 2168 N N . GLN A 1 276 ? -0.892 42.469 6.695 1 98.62 276 GLN A N 1
ATOM 2169 C CA . GLN A 1 276 ? -1.938 42.219 7.68 1 98.62 276 GLN A CA 1
ATOM 2170 C C . GLN A 1 276 ? -2.604 43.5 8.125 1 98.62 276 GLN A C 1
ATOM 2172 O O . GLN A 1 276 ? -1.951 44.375 8.703 1 98.62 276 GLN A O 1
ATOM 2177 N N . PRO A 1 277 ? -3.9 43.656 7.891 1 98.31 277 PRO A N 1
ATOM 2178 C CA . PRO A 1 277 ? -4.582 44.906 8.18 1 98.31 277 PRO A CA 1
ATOM 2179 C C . PRO A 1 277 ? -4.871 45.094 9.672 1 98.31 277 PRO A C 1
ATOM 2181 O O . PRO A 1 277 ? -5.066 46.219 10.133 1 98.31 277 PRO A O 1
ATOM 2184 N N . ILE A 1 278 ? -5.039 44.062 10.406 1 98.62 278 ILE A N 1
ATOM 2185 C CA . ILE A 1 278 ? -5.324 44.156 11.836 1 98.62 278 ILE A CA 1
ATOM 2186 C C . ILE A 1 278 ? -4.016 44.25 12.617 1 98.62 278 ILE A C 1
ATOM 2188 O O . ILE A 1 278 ? -3.25 43.281 12.688 1 98.62 278 ILE A O 1
ATOM 2192 N N . GLN A 1 279 ? -3.867 45.375 13.266 1 98 279 GLN A N 1
ATOM 2193 C CA . GLN A 1 279 ? -2.604 45.656 13.938 1 98 279 GLN A CA 1
ATOM 2194 C C . GLN A 1 279 ? -2.715 45.406 15.438 1 98 279 GLN A C 1
ATOM 2196 O O . GLN A 1 279 ? -3.748 45.688 16.047 1 98 279 GLN A O 1
ATOM 2201 N N . GLY A 1 280 ? -1.638 44.781 15.977 1 97.75 280 GLY A N 1
ATOM 2202 C CA . GLY A 1 280 ? -1.456 44.719 17.422 1 97.75 280 GLY A CA 1
ATOM 2203 C C . GLY A 1 280 ? -2.477 43.812 18.109 1 97.75 280 GLY A C 1
ATOM 2204 O O . GLY A 1 280 ? -2.861 44.094 19.25 1 97.75 280 GLY A O 1
ATOM 2205 N N . ALA A 1 281 ? -3.023 42.875 17.438 1 98.38 281 ALA A N 1
ATOM 2206 C CA . ALA A 1 281 ? -3.92 41.938 18.094 1 98.38 281 ALA A CA 1
ATOM 2207 C C . ALA A 1 281 ? -3.176 41.125 19.141 1 98.38 281 ALA A C 1
ATOM 2209 O O . ALA A 1 281 ? -1.953 40.969 19.078 1 98.38 281 ALA A O 1
ATOM 2210 N N . LYS A 1 282 ? -3.898 40.594 20.172 1 98.31 282 LYS A N 1
ATOM 2211 C CA . LYS A 1 282 ? -3.275 39.75 21.188 1 98.31 282 LYS A CA 1
ATOM 2212 C C . LYS A 1 282 ? -2.834 38.438 20.594 1 98.31 282 LYS A C 1
ATOM 2214 O O . LYS A 1 282 ? -1.726 37.969 20.859 1 98.31 282 LYS A O 1
ATOM 2219 N N . PHE A 1 283 ? -3.762 37.781 19.812 1 98.56 283 PHE A N 1
ATOM 2220 C CA . PHE A 1 283 ? -3.465 36.5 19.203 1 98.56 283 PHE A CA 1
ATOM 2221 C C . PHE A 1 283 ? -3.688 36.531 17.703 1 98.56 283 PHE A C 1
ATOM 2223 O O . PHE A 1 283 ? -4.773 36.906 17.234 1 98.56 283 PHE A O 1
ATOM 2230 N N . TYR A 1 284 ? -2.688 36.312 16.938 1 98.75 284 TYR A N 1
ATOM 2231 C CA . TYR A 1 284 ? -2.836 35.875 15.562 1 98.75 284 TYR A CA 1
ATOM 2232 C C . TYR A 1 284 ? -2.791 34.344 15.469 1 98.75 284 TYR A C 1
ATOM 2234 O O . TYR A 1 284 ? -1.886 33.719 16.016 1 98.75 284 TYR A O 1
ATOM 2242 N N . TYR A 1 285 ? -3.771 33.75 14.836 1 98.25 285 TYR A N 1
ATOM 2243 C CA . TYR A 1 285 ? -3.938 32.312 14.836 1 98.25 285 TYR A CA 1
ATOM 2244 C C . TYR A 1 285 ? -4 31.766 13.414 1 98.25 285 TYR A C 1
ATOM 2246 O O . TYR A 1 285 ? -4.66 32.344 12.547 1 98.25 285 TYR A O 1
ATOM 2254 N N . MET A 1 286 ? -3.248 30.75 13.156 1 97.38 286 MET A N 1
ATOM 2255 C CA . MET A 1 286 ? -3.305 30 11.906 1 97.38 286 MET A CA 1
ATOM 2256 C C . MET A 1 286 ? -3.385 28.5 12.172 1 97.38 286 MET A C 1
ATOM 2258 O O . MET A 1 286 ? -2.602 27.953 12.953 1 97.38 286 MET A O 1
ATOM 2262 N N . ARG A 1 287 ? -4.352 27.891 11.516 1 94 287 ARG A N 1
ATOM 2263 C CA . ARG A 1 287 ? -4.48 26.453 11.664 1 94 287 ARG A CA 1
ATOM 2264 C C . ARG A 1 287 ? -4.438 25.75 10.305 1 94 287 ARG A C 1
ATOM 2266 O O . ARG A 1 287 ? -5.289 26 9.453 1 94 287 ARG A O 1
ATOM 2273 N N . GLY A 1 288 ? -3.424 24.891 10.211 1 91.81 288 GLY A N 1
ATOM 2274 C CA . GLY A 1 288 ? -3.346 24.078 9 1 91.81 288 GLY A CA 1
ATOM 2275 C C . GLY A 1 288 ? -3.217 24.906 7.738 1 91.81 288 GLY A C 1
ATOM 2276 O O . GLY A 1 288 ? -3.779 24.562 6.699 1 91.81 288 GLY A O 1
ATOM 2277 N N . VAL A 1 289 ? -2.639 26.047 7.793 1 95.06 289 VAL A N 1
ATOM 2278 C CA . VAL A 1 289 ? -2.504 26.953 6.656 1 95.06 289 VAL A CA 1
ATOM 2279 C C . VAL A 1 289 ? -1.094 26.844 6.078 1 95.06 289 VAL A C 1
ATOM 2281 O O . VAL A 1 289 ? -0.922 26.672 4.867 1 95.06 289 VAL A O 1
ATOM 2284 N N . CYS A 1 290 ? -0.093 26.859 6.934 1 96.56 290 CYS A N 1
ATOM 2285 C CA . CYS A 1 290 ? 1.294 26.969 6.5 1 96.56 290 CYS A CA 1
ATOM 2286 C C . CYS A 1 290 ? 1.748 25.703 5.781 1 96.56 290 CYS A C 1
ATOM 2288 O O . CYS A 1 290 ? 2.578 25.766 4.875 1 96.56 290 CYS A O 1
ATOM 2290 N N . HIS A 1 291 ? 1.248 24.547 6.148 1 94.81 291 HIS A N 1
ATOM 2291 C CA . HIS A 1 291 ? 1.686 23.312 5.531 1 94.81 291 HIS A CA 1
ATOM 2292 C C . HIS A 1 291 ? 1.229 23.219 4.078 1 94.81 291 HIS A C 1
ATOM 2294 O O . HIS A 1 291 ? 1.72 22.391 3.314 1 94.81 291 HIS A O 1
ATOM 2300 N N . ASP A 1 292 ? 0.363 24.156 3.621 1 94.88 292 ASP A N 1
ATOM 2301 C CA . ASP A 1 292 ? -0.113 24.188 2.24 1 94.88 292 ASP A CA 1
ATOM 2302 C C . ASP A 1 292 ? 0.879 24.922 1.334 1 94.88 292 ASP A C 1
ATOM 2304 O O . ASP A 1 292 ? 0.723 24.922 0.111 1 94.88 292 ASP A O 1
ATOM 2308 N N . PHE A 1 293 ? 1.943 25.484 1.917 1 96.44 293 PHE A N 1
ATOM 2309 C CA . PHE A 1 293 ? 2.818 26.375 1.149 1 96.44 293 PHE A CA 1
ATOM 2310 C C . PHE A 1 293 ? 4.281 26 1.362 1 96.44 293 PHE A C 1
ATOM 2312 O O . PHE A 1 293 ? 4.648 25.484 2.424 1 96.44 293 PHE A O 1
ATOM 2319 N N . PRO A 1 294 ? 5.086 26.281 0.324 1 96 294 PRO A N 1
ATOM 2320 C CA . PRO A 1 294 ? 6.531 26.141 0.524 1 96 294 PRO A CA 1
ATOM 2321 C C . PRO A 1 294 ? 7.105 27.234 1.418 1 96 294 PRO A C 1
ATOM 2323 O O . PRO A 1 294 ? 6.406 28.203 1.752 1 96 294 PRO A O 1
ATOM 2326 N N . ASP A 1 295 ? 8.359 27.141 1.801 1 96.12 295 ASP A N 1
ATOM 2327 C CA . ASP A 1 295 ? 8.977 27.984 2.826 1 96.12 295 ASP A CA 1
ATOM 2328 C C . ASP A 1 295 ? 8.984 29.453 2.408 1 96.12 295 ASP A C 1
ATOM 2330 O O . ASP A 1 295 ? 8.828 30.344 3.246 1 96.12 295 ASP A O 1
ATOM 2334 N N . ASP A 1 296 ? 9.234 29.688 1.151 1 95.62 296 ASP A N 1
ATOM 2335 C CA . ASP A 1 296 ? 9.305 31.062 0.703 1 95.62 296 ASP A CA 1
ATOM 2336 C C . ASP A 1 296 ? 7.957 31.766 0.88 1 95.62 296 ASP A C 1
ATOM 2338 O O . ASP A 1 296 ? 7.902 32.938 1.293 1 95.62 296 ASP A O 1
ATOM 2342 N N . LYS A 1 297 ? 6.887 31.031 0.581 1 96.56 297 LYS A N 1
ATOM 2343 C CA . LYS A 1 297 ? 5.547 31.594 0.758 1 96.56 297 LYS A CA 1
ATOM 2344 C C . LYS A 1 297 ? 5.188 31.688 2.238 1 96.56 297 LYS A C 1
ATOM 2346 O O . LYS A 1 297 ? 4.543 32.656 2.658 1 96.56 297 LYS A O 1
ATOM 2351 N N . VAL A 1 298 ? 5.605 30.734 3.01 1 97.88 298 VAL A N 1
ATOM 2352 C CA . VAL A 1 298 ? 5.352 30.781 4.445 1 97.88 298 VAL A CA 1
ATOM 2353 C C . VAL A 1 298 ? 6.078 31.969 5.062 1 97.88 298 VAL A C 1
ATOM 2355 O O . VAL A 1 298 ? 5.539 32.656 5.949 1 97.88 298 VAL A O 1
ATOM 2358 N N . ASN A 1 299 ? 7.273 32.25 4.625 1 97.44 299 ASN A N 1
ATOM 2359 C CA . ASN A 1 299 ? 8.016 33.406 5.094 1 97.44 299 ASN A CA 1
ATOM 2360 C C . ASN A 1 299 ? 7.262 34.719 4.809 1 97.44 299 ASN A C 1
ATOM 2362 O O . ASN A 1 299 ? 7.23 35.625 5.645 1 97.44 299 ASN A O 1
ATOM 2366 N N . GLU A 1 300 ? 6.688 34.75 3.629 1 97.75 300 GLU A N 1
ATOM 2367 C CA . GLU A 1 300 ? 5.895 35.938 3.271 1 97.75 300 GLU A CA 1
ATOM 2368 C C . GLU A 1 300 ? 4.688 36.062 4.195 1 97.75 300 GLU A C 1
ATOM 2370 O O . GLU A 1 300 ? 4.422 37.156 4.703 1 97.75 300 GLU A O 1
ATOM 2375 N N . ILE A 1 301 ? 3.986 34.969 4.422 1 98.12 301 ILE A N 1
ATOM 2376 C CA . ILE A 1 301 ? 2.781 34.969 5.242 1 98.12 301 ILE A CA 1
ATOM 2377 C C . ILE A 1 301 ? 3.127 35.344 6.68 1 98.12 301 ILE A C 1
ATOM 2379 O O . ILE A 1 301 ? 2.504 36.25 7.25 1 98.12 301 ILE A O 1
ATOM 2383 N N . LEU A 1 302 ? 4.121 34.688 7.223 1 98.38 302 LEU A N 1
ATOM 2384 C CA . LEU A 1 302 ? 4.523 34.938 8.602 1 98.38 302 LEU A CA 1
ATOM 2385 C C . LEU A 1 302 ? 5.113 36.344 8.758 1 98.38 302 LEU A C 1
ATOM 2387 O O . LEU A 1 302 ? 4.949 36.969 9.797 1 98.38 302 LEU A O 1
ATOM 2391 N N . GLY A 1 303 ? 5.828 36.812 7.777 1 98.12 303 GLY A N 1
ATOM 2392 C CA . GLY A 1 303 ? 6.344 38.156 7.793 1 98.12 303 GLY A CA 1
ATOM 2393 C C . GLY A 1 303 ? 5.254 39.219 7.914 1 98.12 303 GLY A C 1
ATOM 2394 O O . GLY A 1 303 ? 5.398 40.188 8.656 1 98.12 303 GLY A O 1
ATOM 2395 N N . ASN A 1 304 ? 4.191 39.031 7.121 1 98.25 304 ASN A N 1
ATOM 2396 C CA . ASN A 1 304 ? 3.047 39.938 7.195 1 98.25 304 ASN A CA 1
ATOM 2397 C C . ASN A 1 304 ? 2.449 39.969 8.602 1 98.25 304 ASN A C 1
ATOM 2399 O O . ASN A 1 304 ? 2.064 41.031 9.086 1 98.25 304 ASN A O 1
ATOM 2403 N N . ILE A 1 305 ? 2.4 38.844 9.234 1 98.44 305 ILE A N 1
ATOM 2404 C CA . ILE A 1 305 ? 1.854 38.781 10.586 1 98.44 305 ILE A CA 1
ATOM 2405 C C . ILE A 1 305 ? 2.822 39.406 11.578 1 98.44 305 ILE A C 1
ATOM 2407 O O . ILE A 1 305 ? 2.41 40.188 12.445 1 98.44 305 ILE A O 1
ATOM 2411 N N . ALA A 1 306 ? 4.094 39.094 11.445 1 98.31 306 ALA A N 1
ATOM 2412 C CA . ALA A 1 306 ? 5.117 39.625 12.336 1 98.31 306 ALA A CA 1
ATOM 2413 C C . ALA A 1 306 ? 5.098 41.156 12.344 1 98.31 306 ALA A C 1
ATOM 2415 O O . ALA A 1 306 ? 5.258 41.781 13.391 1 98.31 306 ALA A O 1
ATOM 2416 N N . THR A 1 307 ? 4.926 41.688 11.195 1 97.81 307 THR A N 1
ATOM 2417 C CA . THR A 1 307 ? 4.891 43.156 11.062 1 97.81 307 THR A CA 1
ATOM 2418 C C . THR A 1 307 ? 3.691 43.719 11.805 1 97.81 307 THR A C 1
ATOM 2420 O O . THR A 1 307 ? 3.777 44.812 12.375 1 97.81 307 THR A O 1
ATOM 2423 N N . ALA A 1 308 ? 2.605 43.031 11.828 1 98.38 308 ALA A N 1
ATOM 2424 C CA . ALA A 1 308 ? 1.369 43.5 12.445 1 98.38 308 ALA A CA 1
ATOM 2425 C C . ALA A 1 308 ? 1.393 43.281 13.953 1 98.38 308 ALA A C 1
ATOM 2427 O O . ALA A 1 308 ? 0.637 43.906 14.695 1 98.38 308 ALA A O 1
ATOM 2428 N N . MET A 1 309 ? 2.207 42.406 14.438 1 98.25 309 MET A N 1
ATOM 2429 C CA . MET A 1 309 ? 2.279 42.031 15.852 1 98.25 309 MET A CA 1
ATOM 2430 C C . MET A 1 309 ? 2.814 43.219 16.672 1 98.25 309 MET A C 1
ATOM 2432 O O . MET A 1 309 ? 3.729 43.906 16.234 1 98.25 309 MET A O 1
ATOM 2436 N N . GLY A 1 310 ? 2.223 43.438 17.797 1 96.62 310 GLY A N 1
ATOM 2437 C CA . GLY A 1 310 ? 2.75 44.344 18.812 1 96.62 310 GLY A CA 1
ATOM 2438 C C . GLY A 1 310 ? 3.604 43.625 19.844 1 96.62 310 GLY A C 1
ATOM 2439 O O . GLY A 1 310 ? 3.842 42.438 19.766 1 96.62 310 GLY A O 1
ATOM 2440 N N . PRO A 1 311 ? 4.055 44.375 20.844 1 94.31 311 PRO A N 1
ATOM 2441 C CA . PRO A 1 311 ? 4.949 43.812 21.859 1 94.31 311 PRO A CA 1
ATOM 2442 C C . PRO A 1 311 ? 4.289 42.688 22.688 1 94.31 311 PRO A C 1
ATOM 2444 O O . PRO A 1 311 ? 4.977 41.812 23.219 1 94.31 311 PRO A O 1
ATOM 2447 N N . ASN A 1 312 ? 2.988 42.75 22.781 1 95.12 312 ASN A N 1
ATOM 2448 C CA . ASN A 1 312 ? 2.285 41.781 23.609 1 95.12 312 ASN A CA 1
ATOM 2449 C C . ASN A 1 312 ? 1.564 40.719 22.766 1 95.12 312 ASN A C 1
ATOM 2451 O O . ASN A 1 312 ? 0.818 39.906 23.297 1 95.12 312 ASN A O 1
ATOM 2455 N N . SER A 1 313 ? 1.785 40.781 21.484 1 97.81 313 SER A N 1
ATOM 2456 C CA . SER A 1 313 ? 1.114 39.844 20.578 1 97.81 313 SER A CA 1
ATOM 2457 C C . SER A 1 313 ? 1.729 38.438 20.672 1 97.81 313 SER A C 1
ATOM 2459 O O . SER A 1 313 ? 2.916 38.312 20.969 1 97.81 313 SER A O 1
ATOM 2461 N N . LEU A 1 314 ? 0.893 37.438 20.469 1 98.31 314 LEU A N 1
ATOM 2462 C CA . LEU A 1 314 ? 1.311 36.031 20.297 1 98.31 314 LEU A CA 1
ATOM 2463 C C . LEU A 1 314 ? 0.84 35.5 18.938 1 98.31 314 LEU A C 1
ATOM 2465 O O . LEU A 1 314 ? -0.274 35.812 18.5 1 98.31 314 LEU A O 1
ATOM 2469 N N . LEU A 1 315 ? 1.73 34.875 18.25 1 98.69 315 LEU A N 1
ATOM 2470 C CA . LEU A 1 315 ? 1.339 34.094 17.078 1 98.69 315 LEU A CA 1
ATOM 2471 C C . LEU A 1 315 ? 1.121 32.625 17.453 1 98.69 315 LEU A C 1
ATOM 2473 O O . LEU A 1 315 ? 2.01 32 18.016 1 98.69 315 LEU A O 1
ATOM 2477 N N . LEU A 1 316 ? -0.058 32.125 17.266 1 98 316 LEU A N 1
ATOM 2478 C CA . LEU A 1 316 ? -0.414 30.734 17.516 1 98 316 LEU A CA 1
ATOM 2479 C C . LEU A 1 316 ? -0.483 29.953 16.203 1 98 316 LEU A C 1
ATOM 2481 O O . LEU A 1 316 ? -1.391 30.156 15.398 1 98 316 LEU A O 1
ATOM 2485 N N . LEU A 1 317 ? 0.502 29.078 16.016 1 97.5 317 LEU A N 1
ATOM 2486 C CA . LEU A 1 317 ? 0.499 28.188 14.867 1 97.5 317 LEU A CA 1
ATOM 2487 C C . LEU A 1 317 ? 0.009 26.797 15.242 1 97.5 317 LEU A C 1
ATOM 2489 O O . LEU A 1 317 ? 0.692 26.078 15.977 1 97.5 317 LEU A O 1
ATOM 2493 N N . ASP A 1 318 ? -1.232 26.516 14.805 1 93.69 318 ASP A N 1
ATOM 2494 C CA . ASP A 1 318 ? -1.835 25.203 15.008 1 93.69 318 ASP A CA 1
ATOM 2495 C C . ASP A 1 318 ? -1.541 24.281 13.82 1 93.69 318 ASP A C 1
ATOM 2497 O O . ASP A 1 318 ? -2.336 24.203 12.883 1 93.69 318 ASP A O 1
ATOM 2501 N N . GLU A 1 319 ? -0.364 23.656 13.875 1 93.88 319 GLU A N 1
ATOM 2502 C CA . GLU A 1 319 ? 0.205 22.875 12.773 1 93.88 319 GLU A CA 1
ATOM 2503 C C . GLU A 1 319 ? 0.729 21.531 13.266 1 93.88 319 GLU A C 1
ATOM 2505 O O . GLU A 1 319 ? 0.839 21.312 14.477 1 93.88 319 GLU A O 1
ATOM 2510 N N . MET A 1 320 ? 0.978 20.688 12.273 1 92.88 320 MET A N 1
ATOM 2511 C CA . MET A 1 320 ? 1.772 19.5 12.594 1 92.88 320 MET A CA 1
ATOM 2512 C C . MET A 1 320 ? 3.232 19.875 12.828 1 92.88 320 MET A C 1
ATOM 2514 O O . MET A 1 320 ? 3.82 20.625 12.047 1 92.88 320 MET A O 1
ATOM 2518 N N . VAL A 1 321 ? 3.758 19.469 13.914 1 95.06 321 VAL A N 1
ATOM 2519 C CA . VAL A 1 321 ? 5.168 19.672 14.219 1 95.06 321 VAL A CA 1
ATOM 2520 C C . VAL A 1 321 ? 5.863 18.328 14.383 1 95.06 321 VAL A C 1
ATOM 2522 O O . VAL A 1 321 ? 5.652 17.625 15.383 1 95.06 321 VAL A O 1
ATOM 2525 N N . LEU A 1 322 ? 6.684 18.016 13.43 1 94.81 322 LEU A N 1
ATOM 2526 C CA . LEU A 1 322 ? 7.395 16.734 13.461 1 94.81 322 LEU A CA 1
ATOM 2527 C C . LEU A 1 322 ? 8.594 16.797 14.398 1 94.81 322 LEU A C 1
ATOM 2529 O O . LEU A 1 322 ? 9.266 17.828 14.492 1 94.81 322 LEU A O 1
ATOM 2533 N N . PRO A 1 323 ? 8.859 15.695 15.18 1 93.44 323 PRO A N 1
ATOM 2534 C CA . PRO A 1 323 ? 10.18 15.625 15.805 1 93.44 323 PRO A CA 1
ATOM 2535 C C . PRO A 1 323 ? 11.32 15.633 14.781 1 93.44 323 PRO A C 1
ATOM 2537 O O . PRO A 1 323 ? 11.094 15.367 13.602 1 93.44 323 PRO A O 1
ATOM 2540 N N . ASP A 1 324 ? 12.461 15.906 15.242 1 95.12 324 ASP A N 1
ATOM 2541 C CA . ASP A 1 324 ? 13.594 16.016 14.328 1 95.12 324 ASP A CA 1
ATOM 2542 C C . ASP A 1 324 ? 14.094 14.633 13.914 1 95.12 324 ASP A C 1
ATOM 2544 O O . ASP A 1 324 ? 14.805 14.492 12.922 1 95.12 324 ASP A O 1
ATOM 2548 N N . LYS A 1 325 ? 13.789 13.625 14.695 1 95.31 325 LYS A N 1
ATOM 2549 C CA . LYS A 1 325 ? 14.172 12.242 14.414 1 95.31 325 LYS A CA 1
ATOM 2550 C C . LYS A 1 325 ? 13.062 11.273 14.797 1 95.31 325 LYS A C 1
ATOM 2552 O O . LYS A 1 325 ? 12.203 11.602 15.617 1 95.31 325 LYS A O 1
ATOM 2557 N N . ASN A 1 326 ? 13.086 10.07 14.156 1 93.06 326 ASN A N 1
ATOM 2558 C CA . ASN A 1 326 ? 12.117 9.008 14.445 1 93.06 326 ASN A CA 1
ATOM 2559 C C . ASN A 1 326 ? 10.688 9.477 14.219 1 93.06 326 ASN A C 1
ATOM 2561 O O . ASN A 1 326 ? 9.828 9.32 15.086 1 93.06 326 ASN A O 1
ATOM 2565 N N . VAL A 1 327 ? 10.469 10.195 13.141 1 94.62 327 VAL A N 1
ATOM 2566 C CA . VAL A 1 327 ? 9.141 10.68 12.781 1 94.62 327 VAL A CA 1
ATOM 2567 C C . VAL A 1 327 ? 8.227 9.5 12.445 1 94.62 327 VAL A C 1
ATOM 2569 O O . VAL A 1 327 ? 8.656 8.547 11.797 1 94.62 327 VAL A O 1
ATOM 2572 N N . SER A 1 328 ? 7.016 9.508 12.883 1 93.25 328 SER A N 1
ATOM 2573 C CA . SER A 1 328 ? 6.062 8.43 12.633 1 93.25 328 SER A CA 1
ATOM 2574 C C . SER A 1 328 ? 5.73 8.328 11.148 1 93.25 328 SER A C 1
ATOM 2576 O O . SER A 1 328 ? 5.852 9.305 10.406 1 93.25 328 SER A O 1
ATOM 2578 N N . TRP A 1 329 ? 5.289 7.148 10.719 1 94.75 329 TRP A N 1
ATOM 2579 C CA . TRP A 1 329 ? 4.949 6.949 9.32 1 94.75 329 TRP A CA 1
ATOM 2580 C C . TRP A 1 329 ? 3.734 7.789 8.93 1 94.75 329 TRP A C 1
ATOM 2582 O O . TRP A 1 329 ? 3.625 8.242 7.789 1 94.75 329 TRP A O 1
ATOM 2592 N N . GLN A 1 330 ? 2.805 8.023 9.852 1 93.12 330 GLN A N 1
ATOM 2593 C CA . GLN A 1 330 ? 1.643 8.859 9.578 1 93.12 330 GLN A CA 1
ATOM 2594 C C . GLN A 1 330 ? 2.062 10.273 9.195 1 93.12 330 GLN A C 1
ATOM 2596 O O . GLN A 1 330 ? 1.572 10.828 8.211 1 93.12 330 GLN A O 1
ATOM 2601 N N . ALA A 1 331 ? 2.969 10.789 10 1 93.88 331 ALA A N 1
ATOM 2602 C CA . ALA A 1 331 ? 3.42 12.156 9.781 1 93.88 331 ALA A CA 1
ATOM 2603 C C . ALA A 1 331 ? 4.246 12.266 8.5 1 93.88 331 ALA A C 1
ATOM 2605 O O . ALA A 1 331 ? 4.113 13.234 7.754 1 93.88 331 ALA A O 1
ATOM 2606 N N . THR A 1 332 ? 5.113 11.32 8.281 1 96.88 332 THR A N 1
ATOM 2607 C CA . THR A 1 332 ? 5.93 11.367 7.074 1 96.88 332 THR A CA 1
ATOM 2608 C C . THR A 1 332 ? 5.066 11.148 5.832 1 96.88 332 THR A C 1
ATOM 2610 O O . THR A 1 332 ? 5.34 11.727 4.773 1 96.88 332 THR A O 1
ATOM 2613 N N . ALA A 1 333 ? 4.043 10.305 5.914 1 97 333 ALA A N 1
ATOM 2614 C CA . ALA A 1 333 ? 3.107 10.141 4.805 1 97 333 ALA A CA 1
ATOM 2615 C C . ALA A 1 333 ? 2.381 11.445 4.496 1 97 333 ALA A C 1
ATOM 2617 O O . ALA A 1 333 ? 2.168 11.781 3.33 1 97 333 ALA A O 1
ATOM 2618 N N . MET A 1 334 ? 2.006 12.117 5.531 1 95.38 334 MET A N 1
ATOM 2619 C CA . MET A 1 334 ? 1.372 13.414 5.344 1 95.38 334 MET A CA 1
ATOM 2620 C C . MET A 1 334 ? 2.314 14.383 4.629 1 95.38 334 MET A C 1
ATOM 2622 O O . MET A 1 334 ? 1.888 15.141 3.758 1 95.38 334 MET A O 1
ATOM 2626 N N . ASP A 1 335 ? 3.559 14.359 5.043 1 97.31 335 ASP A N 1
ATOM 2627 C CA . ASP A 1 335 ? 4.535 15.211 4.371 1 97.31 335 ASP A CA 1
ATOM 2628 C C . ASP A 1 335 ? 4.629 14.867 2.885 1 97.31 335 ASP A C 1
ATOM 2630 O O . ASP A 1 335 ? 4.703 15.758 2.041 1 97.31 335 ASP A O 1
ATOM 2634 N N . GLN A 1 336 ? 4.633 13.578 2.562 1 98.25 336 GLN A N 1
ATOM 2635 C CA . GLN A 1 336 ? 4.676 13.164 1.164 1 98.25 336 GLN A CA 1
ATOM 2636 C C . GLN A 1 336 ? 3.412 13.602 0.425 1 98.25 336 GLN A C 1
ATOM 2638 O O . GLN A 1 336 ? 3.469 13.953 -0.757 1 98.25 336 GLN A O 1
ATOM 2643 N N . LEU A 1 337 ? 2.34 13.555 1.112 1 97.38 337 LEU A N 1
ATOM 2644 C CA . LEU A 1 337 ? 1.083 14.023 0.541 1 97.38 337 LEU A CA 1
ATOM 2645 C C . LEU A 1 337 ? 1.165 15.508 0.198 1 97.38 337 LEU A C 1
ATOM 2647 O O . LEU A 1 337 ? 0.802 15.914 -0.908 1 97.38 337 LEU A O 1
ATOM 2651 N N . MET A 1 338 ? 1.688 16.297 1.124 1 97 338 MET A N 1
ATOM 2652 C CA . MET A 1 338 ? 1.841 17.734 0.878 1 97 338 MET A CA 1
ATOM 2653 C C . MET A 1 338 ? 2.789 17.984 -0.288 1 97 338 MET A C 1
ATOM 2655 O O . MET A 1 338 ? 2.549 18.875 -1.109 1 97 338 MET A O 1
ATOM 2659 N N . MET A 1 339 ? 3.832 17.219 -0.333 1 97.88 339 MET A N 1
ATOM 2660 C CA . MET A 1 339 ? 4.801 17.359 -1.417 1 97.88 339 MET A CA 1
ATOM 2661 C C . MET A 1 339 ? 4.16 17.047 -2.764 1 97.88 339 MET A C 1
ATOM 2663 O O . MET A 1 339 ? 4.281 17.812 -3.715 1 97.88 339 MET A O 1
ATOM 2667 N N . SER A 1 340 ? 3.438 15.938 -2.873 1 97.81 340 SER A N 1
ATOM 2668 C CA . SER A 1 340 ? 2.934 15.406 -4.137 1 97.81 340 SER A CA 1
ATOM 2669 C C . SER A 1 340 ? 1.769 16.234 -4.66 1 97.81 340 SER A C 1
ATOM 2671 O O . SER A 1 340 ? 1.565 16.344 -5.875 1 97.81 340 SER A O 1
ATOM 2673 N N . THR A 1 341 ? 1.045 16.906 -3.74 1 96.88 341 THR A N 1
ATOM 2674 C CA . THR A 1 341 ? -0.193 17.531 -4.18 1 96.88 341 THR A CA 1
ATOM 2675 C C . THR A 1 341 ? -0.056 19.047 -4.172 1 96.88 341 THR A C 1
ATOM 2677 O O . THR A 1 341 ? -0.74 19.75 -4.93 1 96.88 341 THR A O 1
ATOM 2680 N N . LEU A 1 342 ? 0.883 19.594 -3.311 1 95.69 342 LEU A N 1
ATOM 2681 C CA . LEU A 1 342 ? 0.914 21.047 -3.141 1 95.69 342 LEU A CA 1
ATOM 2682 C C . LEU A 1 342 ? 2.336 21.578 -3.285 1 95.69 342 LEU A C 1
ATOM 2684 O O . LEU A 1 342 ? 2.564 22.781 -3.168 1 95.69 342 LEU A O 1
ATOM 2688 N N . GLY A 1 343 ? 3.287 20.672 -3.584 1 95.12 343 GLY A N 1
ATOM 2689 C CA . GLY A 1 343 ? 4.66 21.156 -3.545 1 95.12 343 GLY A CA 1
ATOM 2690 C C . GLY A 1 343 ? 5.023 21.812 -2.225 1 95.12 343 GLY A C 1
ATOM 2691 O O . GLY A 1 343 ? 5.867 22.719 -2.186 1 95.12 343 GLY A O 1
ATOM 2692 N N . ALA A 1 344 ? 4.363 21.422 -1.199 1 96.88 344 ALA A N 1
ATOM 2693 C CA . ALA A 1 344 ? 4.539 21.953 0.153 1 96.88 344 ALA A CA 1
ATOM 2694 C C . ALA A 1 344 ? 5.172 20.906 1.068 1 96.88 344 ALA A C 1
ATOM 2696 O O . ALA A 1 344 ? 5.898 20.031 0.605 1 96.88 344 ALA A O 1
ATOM 2697 N N . GLN A 1 345 ? 5.078 21.141 2.396 1 96.81 345 GLN A N 1
ATOM 2698 C CA . GLN A 1 345 ? 5.77 20.219 3.295 1 96.81 345 GLN A CA 1
ATOM 2699 C C . GLN A 1 345 ? 5.234 20.344 4.719 1 96.81 345 GLN A C 1
ATOM 2701 O O . GLN A 1 345 ? 4.629 21.344 5.082 1 96.81 345 GLN A O 1
ATOM 2706 N N . GLU A 1 346 ? 5.355 19.25 5.453 1 96.81 346 GLU A N 1
ATOM 2707 C CA . GLU A 1 346 ? 5.328 19.312 6.914 1 96.81 346 GLU A CA 1
ATOM 2708 C C . GLU A 1 346 ? 6.707 19.641 7.477 1 96.81 346 GLU A C 1
ATOM 2710 O O . GLU A 1 346 ? 7.727 19.406 6.824 1 96.81 346 GLU A O 1
ATOM 2715 N N . ARG A 1 347 ? 6.691 20.219 8.648 1 97.38 347 ARG A N 1
ATOM 2716 C CA . ARG A 1 347 ? 7.953 20.766 9.141 1 97.38 347 ARG A CA 1
ATOM 2717 C C . ARG A 1 347 ? 8.273 20.234 10.531 1 97.38 347 ARG A C 1
ATOM 2719 O O . ARG A 1 347 ? 7.371 20.031 11.344 1 97.38 347 ARG A O 1
ATOM 2726 N N . THR A 1 348 ? 9.586 19.984 10.789 1 96.06 348 THR A N 1
ATOM 2727 C CA . THR A 1 348 ? 10.055 19.609 12.117 1 96.06 348 THR A CA 1
ATOM 2728 C C . THR A 1 348 ? 10.086 20.812 13.047 1 96.06 348 THR A C 1
ATOM 2730 O O . THR A 1 348 ? 9.93 21.953 12.602 1 96.06 348 THR A O 1
ATOM 2733 N N . TYR A 1 349 ? 10.289 20.531 14.32 1 95.44 349 TYR A N 1
ATOM 2734 C CA . TYR A 1 349 ? 10.422 21.594 15.312 1 95.44 349 TYR A CA 1
ATOM 2735 C C . TYR A 1 349 ? 11.555 22.531 14.945 1 95.44 349 TYR A C 1
ATOM 2737 O O . TYR A 1 349 ? 11.375 23.766 14.961 1 95.44 349 TYR A O 1
ATOM 2745 N N . SER A 1 350 ? 12.703 21.969 14.594 1 97 350 SER A N 1
ATOM 2746 C CA . SER A 1 350 ? 13.859 22.797 14.273 1 97 350 SER A CA 1
ATOM 2747 C C . SER A 1 350 ? 13.617 23.625 13.008 1 97 350 SER A C 1
ATOM 2749 O O . SER A 1 350 ? 14.117 24.75 12.883 1 97 350 SER A O 1
ATOM 2751 N N . HIS A 1 351 ? 12.914 23.016 12.078 1 97 351 HIS A N 1
ATOM 2752 C CA . HIS A 1 351 ? 12.555 23.734 10.859 1 97 351 HIS A CA 1
ATOM 2753 C C . HIS A 1 351 ? 11.656 24.922 11.164 1 97 351 HIS A C 1
ATOM 2755 O O . HIS A 1 351 ? 11.898 26.031 10.672 1 97 351 HIS A O 1
ATOM 2761 N N . TRP A 1 352 ? 10.641 24.766 11.984 1 97.62 352 TRP A N 1
ATOM 2762 C CA . TRP A 1 352 ? 9.75 25.859 12.398 1 97.62 352 TRP A CA 1
ATOM 2763 C C . TRP A 1 352 ? 10.531 26.953 13.109 1 97.62 352 TRP A C 1
ATOM 2765 O O . TRP A 1 352 ? 10.328 28.141 12.844 1 97.62 352 TRP A O 1
ATOM 2775 N N . ALA A 1 353 ? 11.391 26.531 14 1 97.88 353 ALA A N 1
ATOM 2776 C CA . ALA A 1 353 ? 12.188 27.5 14.758 1 97.88 353 ALA A CA 1
ATOM 2777 C C . ALA A 1 353 ? 13.016 28.375 13.82 1 97.88 353 ALA A C 1
ATOM 2779 O O . ALA A 1 353 ? 13.094 29.594 14 1 97.88 353 ALA A O 1
ATOM 2780 N N . ARG A 1 354 ? 13.602 27.734 12.859 1 96.94 354 ARG A N 1
ATOM 2781 C CA . ARG A 1 354 ? 14.406 28.469 11.891 1 96.94 354 ARG A CA 1
ATOM 2782 C C . ARG A 1 354 ? 13.539 29.406 11.055 1 96.94 354 ARG A C 1
ATOM 2784 O O . ARG A 1 354 ? 13.914 30.562 10.812 1 96.94 354 ARG A O 1
ATOM 2791 N N . LEU A 1 355 ? 12.422 28.922 10.594 1 97.19 355 LEU A N 1
ATOM 2792 C CA . LEU A 1 355 ? 11.523 29.703 9.766 1 97.19 355 LEU A CA 1
ATOM 2793 C C . LEU A 1 355 ? 11.039 30.938 10.523 1 97.19 355 LEU A C 1
ATOM 2795 O O . LEU A 1 355 ? 11.016 32.031 9.969 1 97.19 355 LEU A O 1
ATOM 2799 N N . LEU A 1 356 ? 10.656 30.75 11.766 1 98.25 356 LEU A N 1
ATOM 2800 C CA . LEU A 1 356 ? 10.156 31.859 12.586 1 98.25 356 LEU A CA 1
ATOM 2801 C C . LEU A 1 356 ? 11.25 32.875 12.828 1 98.25 356 LEU A C 1
ATOM 2803 O O . LEU A 1 356 ? 10.992 34.094 12.805 1 98.25 356 LEU A O 1
ATOM 2807 N N . ARG A 1 357 ? 12.445 32.469 12.961 1 97.5 357 ARG A N 1
ATOM 2808 C CA . ARG A 1 357 ? 13.562 33.375 13.203 1 97.5 357 ARG A CA 1
ATOM 2809 C C . ARG A 1 357 ? 13.805 34.281 11.992 1 97.5 357 ARG A C 1
ATOM 2811 O O . ARG A 1 357 ? 14.188 35.438 12.141 1 97.5 357 ARG A O 1
ATOM 2818 N N . THR A 1 358 ? 13.586 33.781 10.836 1 96.56 358 THR A N 1
ATOM 2819 C CA . THR A 1 358 ? 13.836 34.562 9.617 1 96.56 358 THR A CA 1
ATOM 2820 C C . THR A 1 358 ? 12.922 35.781 9.539 1 96.56 358 THR A C 1
ATOM 2822 O O . THR A 1 358 ? 13.227 36.75 8.844 1 96.56 358 THR A O 1
ATOM 2825 N N . VAL A 1 359 ? 11.828 35.75 10.273 1 97.25 359 VAL A N 1
ATOM 2826 C CA . VAL A 1 359 ? 10.891 36.844 10.219 1 97.25 359 VAL A CA 1
ATOM 2827 C C . VAL A 1 359 ? 10.852 37.562 11.57 1 97.25 359 VAL A C 1
ATOM 2829 O O . VAL A 1 359 ? 9.898 38.281 11.875 1 97.25 359 VAL A O 1
ATOM 2832 N N . GLY A 1 360 ? 11.812 37.281 12.367 1 97.31 360 GLY A N 1
ATOM 2833 C CA . GLY A 1 360 ? 11.969 38 13.617 1 97.31 360 GLY A CA 1
ATOM 2834 C C . GLY A 1 360 ? 11.102 37.438 14.734 1 97.31 360 GLY A C 1
ATOM 2835 O O . GLY A 1 360 ? 10.742 38.188 15.664 1 97.31 360 GLY A O 1
ATOM 2836 N N . LEU A 1 361 ? 10.727 36.219 14.711 1 98.44 361 LEU A N 1
ATOM 2837 C CA . LEU A 1 361 ? 9.93 35.594 15.75 1 98.44 361 LEU A CA 1
ATOM 2838 C C . LEU A 1 361 ? 10.688 34.438 16.375 1 98.44 361 LEU A C 1
ATOM 2840 O O . LEU A 1 361 ? 11.664 33.938 15.812 1 98.44 361 LEU A O 1
ATOM 2844 N N . LYS A 1 362 ? 10.289 34.031 17.547 1 98 362 LYS A N 1
ATOM 2845 C CA . LYS A 1 362 ? 10.844 32.844 18.203 1 98 362 LYS A CA 1
ATOM 2846 C C . LYS A 1 362 ? 9.75 32.062 18.906 1 98 362 LYS A C 1
ATOM 2848 O O . LYS A 1 362 ? 8.711 32.594 19.281 1 98 362 LYS A O 1
ATOM 2853 N N . ILE A 1 363 ? 10.008 30.812 19.109 1 98.19 363 ILE A N 1
ATOM 2854 C CA . ILE A 1 363 ? 9.062 29.922 19.781 1 98.19 363 ILE A CA 1
ATOM 2855 C C . ILE A 1 363 ? 9.156 30.125 21.297 1 98.19 363 ILE A C 1
ATOM 2857 O O . ILE A 1 363 ? 10.234 29.984 21.875 1 98.19 363 ILE A O 1
ATOM 2861 N N . ARG A 1 364 ? 8.094 30.484 21.891 1 96.94 364 ARG A N 1
ATOM 2862 C CA . ARG A 1 364 ? 8 30.531 23.344 1 96.94 364 ARG A CA 1
ATOM 2863 C C . ARG A 1 364 ? 7.613 29.172 23.922 1 96.94 364 ARG A C 1
ATOM 2865 O O . ARG A 1 364 ? 8.211 28.719 24.891 1 96.94 364 ARG A O 1
ATOM 2872 N N . TYR A 1 365 ? 6.516 28.594 23.281 1 94.5 365 TYR A N 1
ATOM 2873 C CA . TYR A 1 365 ? 6.035 27.266 23.656 1 94.5 365 TYR A CA 1
ATOM 2874 C C . TYR A 1 365 ? 5.699 26.438 22.422 1 94.5 365 TYR A C 1
ATOM 2876 O O . TYR A 1 365 ? 5.312 26.984 21.391 1 94.5 365 TYR A O 1
ATOM 2884 N N . ASN A 1 366 ? 5.961 25.203 22.469 1 94.5 366 ASN A N 1
ATOM 2885 C CA . ASN A 1 366 ? 5.375 24.203 21.578 1 94.5 366 ASN A CA 1
ATOM 2886 C C . ASN A 1 366 ? 4.566 23.172 22.375 1 94.5 366 ASN A C 1
ATOM 2888 O O . ASN A 1 366 ? 5.129 22.391 23.125 1 94.5 366 ASN A O 1
ATOM 2892 N N . ILE A 1 367 ? 3.293 23.203 22.172 1 92.25 367 ILE A N 1
ATOM 2893 C CA . ILE A 1 367 ? 2.402 22.359 22.969 1 92.25 367 ILE A CA 1
ATOM 2894 C C . ILE A 1 367 ? 1.763 21.297 22.078 1 92.25 367 ILE A C 1
ATOM 2896 O O . ILE A 1 367 ? 0.943 21.609 21.203 1 92.25 367 ILE A O 1
ATOM 2900 N N . SER A 1 368 ? 2.1 20.094 22.391 1 87.44 368 SER A N 1
ATOM 2901 C CA . SER A 1 368 ? 1.467 18.984 21.672 1 87.44 368 SER A CA 1
ATOM 2902 C C . SER A 1 368 ? 0.117 18.625 22.281 1 87.44 368 SER A C 1
ATOM 2904 O O . SER A 1 368 ? -0.032 18.609 23.5 1 87.44 368 SER A O 1
ATOM 2906 N N . TYR A 1 369 ? -0.997 18.406 21.578 1 79.06 369 TYR A N 1
ATOM 2907 C CA . TYR A 1 369 ? -2.289 18.078 22.156 1 79.06 369 TYR A CA 1
ATOM 2908 C C . TYR A 1 369 ? -2.98 16.969 21.375 1 79.06 369 TYR A C 1
ATOM 2910 O O . TYR A 1 369 ? -4.012 16.438 21.812 1 79.06 369 TYR A O 1
ATOM 2918 N N . GLY A 1 370 ? -2.523 16.469 20.312 1 68.44 370 GLY A N 1
ATOM 2919 C CA . GLY A 1 370 ? -3.25 15.484 19.547 1 68.44 370 GLY A CA 1
ATOM 2920 C C . GLY A 1 370 ? -2.752 14.07 19.766 1 68.44 370 GLY A C 1
ATOM 2921 O O . GLY A 1 370 ? -1.775 13.852 20.484 1 68.44 370 GLY A O 1
ATOM 2922 N N . ARG A 1 371 ? -3.732 13.203 19.297 1 56.84 371 ARG A N 1
ATOM 2923 C CA . ARG A 1 371 ? -3.57 11.758 19.422 1 56.84 371 ARG A CA 1
ATOM 2924 C C . ARG A 1 371 ? -2.191 11.32 18.953 1 56.84 371 ARG A C 1
ATOM 2926 O O . ARG A 1 371 ? -1.56 10.461 19.562 1 56.84 371 ARG A O 1
ATOM 2933 N N . ASN A 1 372 ? -1.86 11.852 17.734 1 58.31 372 ASN A N 1
ATOM 2934 C CA . ASN A 1 372 ? -0.649 11.281 17.156 1 58.31 372 ASN A CA 1
ATOM 2935 C C . ASN A 1 372 ? 0.568 12.164 17.422 1 58.31 372 ASN A C 1
ATOM 2937 O O . ASN A 1 372 ? 1.592 12.039 16.75 1 58.31 372 ASN A O 1
ATOM 2941 N N . GLU A 1 373 ? 0.359 12.945 18.453 1 61.97 373 GLU A N 1
ATOM 2942 C CA . GLU A 1 373 ? 1.442 13.75 19 1 61.97 373 GLU A CA 1
ATOM 2943 C C . GLU A 1 373 ? 2.037 14.672 17.938 1 61.97 373 GLU A C 1
ATOM 2945 O O . GLU A 1 373 ? 3.07 15.305 18.172 1 61.97 373 GLU A O 1
ATOM 2950 N N . TYR A 1 374 ? 1.35 14.672 16.766 1 76.81 374 TYR A N 1
ATOM 2951 C CA . TYR A 1 374 ? 2.062 15.555 15.844 1 76.81 374 TYR A CA 1
ATOM 2952 C C . TYR A 1 374 ? 1.309 16.859 15.656 1 76.81 374 TYR A C 1
ATOM 2954 O O . TYR A 1 374 ? 1.879 17.859 15.188 1 76.81 374 TYR A O 1
ATOM 2962 N N . GLU A 1 375 ? 0.144 16.891 16.172 1 84.56 375 GLU A N 1
ATOM 2963 C CA . GLU A 1 375 ? -0.524 18.188 16.188 1 84.56 375 GLU A CA 1
ATOM 2964 C C . GLU A 1 375 ? -0.052 19.047 17.359 1 84.56 375 GLU A C 1
ATOM 2966 O O . GLU A 1 375 ? -0.002 18.578 18.5 1 84.56 375 GLU A O 1
ATOM 2971 N N . SER A 1 376 ? 0.296 20.188 17.016 1 91.38 376 SER A N 1
ATOM 2972 C CA . SER A 1 376 ? 0.877 21.047 18.047 1 91.38 376 SER A CA 1
ATOM 2973 C C . SER A 1 376 ? 0.474 22.5 17.844 1 91.38 376 SER A C 1
ATOM 2975 O O . SER A 1 376 ? 0.112 22.906 16.734 1 91.38 376 SER A O 1
ATOM 2977 N N . LEU A 1 377 ? 0.453 23.156 18.953 1 94.56 377 LEU A N 1
ATOM 2978 C CA . LEU A 1 377 ? 0.303 24.609 18.969 1 94.56 377 LEU A CA 1
ATOM 2979 C C . LEU A 1 377 ? 1.635 25.281 19.266 1 94.56 377 LEU A C 1
ATOM 2981 O O . LEU A 1 377 ? 2.111 25.25 20.406 1 94.56 377 LEU A O 1
ATOM 2985 N N . ILE A 1 378 ? 2.223 25.875 18.25 1 96.94 378 ILE A N 1
ATOM 2986 C CA . ILE A 1 378 ? 3.402 26.703 18.469 1 96.94 378 ILE A CA 1
ATOM 2987 C C . ILE A 1 378 ? 2.977 28.094 18.906 1 96.94 378 ILE A C 1
ATOM 2989 O O . ILE A 1 378 ? 2.172 28.75 18.25 1 96.94 378 ILE A O 1
ATOM 2993 N N . VAL A 1 379 ? 3.441 28.531 20.047 1 98 379 VAL A N 1
ATOM 2994 C CA . VAL A 1 379 ? 3.285 29.906 20.516 1 98 379 VAL A CA 1
ATOM 2995 C C . VAL A 1 379 ? 4.559 30.688 20.234 1 98 379 VAL A C 1
ATOM 2997 O O . VAL A 1 379 ? 5.613 30.406 20.812 1 98 379 VAL A O 1
ATOM 3000 N N . ALA A 1 380 ? 4.406 31.641 19.328 1 98.44 380 ALA A N 1
ATOM 3001 C CA . ALA A 1 380 ? 5.578 32.406 18.922 1 98.44 380 ALA A CA 1
ATOM 3002 C C . ALA A 1 380 ? 5.465 33.875 19.344 1 98.44 380 ALA A C 1
ATOM 3004 O O . ALA A 1 380 ? 4.359 34.406 19.422 1 98.44 380 ALA A O 1
ATOM 3005 N N . VAL A 1 381 ? 6.594 34.531 19.625 1 98.25 381 VAL A N 1
ATOM 3006 C CA . VAL A 1 381 ? 6.672 35.906 20.047 1 98.25 381 VAL A CA 1
ATOM 3007 C C . VAL A 1 381 ? 7.742 36.625 19.234 1 98.25 381 VAL A C 1
ATOM 3009 O O . VAL A 1 381 ? 8.586 36 18.594 1 98.25 381 VAL A O 1
ATOM 3012 N N . LYS A 1 382 ? 7.57 37.969 19.234 1 96.88 382 LYS A N 1
ATOM 3013 C CA . LYS A 1 382 ? 8.602 38.75 18.578 1 96.88 382 LYS A CA 1
ATOM 3014 C C . LYS A 1 382 ? 9.945 38.594 19.281 1 96.88 382 LYS A C 1
ATOM 3016 O O . LYS A 1 382 ? 10.008 38.5 20.516 1 96.88 382 LYS A O 1
ATOM 3021 N N . LEU A 1 383 ? 10.938 38.406 18.406 1 90.44 383 LEU A N 1
ATOM 3022 C CA . LEU A 1 383 ? 12.305 38.406 18.922 1 90.44 383 LEU A CA 1
ATOM 3023 C C . LEU A 1 383 ? 12.664 39.781 19.516 1 90.44 383 LEU A C 1
ATOM 3025 O O . LEU A 1 383 ? 12.336 40.812 18.938 1 90.44 383 LEU A O 1
ATOM 3029 N N . LYS A 1 384 ? 12.797 39.938 20.938 1 77.62 384 LYS A N 1
ATOM 3030 C CA . LYS A 1 384 ? 13.211 41.188 21.547 1 77.62 384 LYS A CA 1
ATOM 3031 C C . LYS A 1 384 ? 14.523 41.688 20.938 1 77.62 384 LYS A C 1
ATOM 3033 O O . LYS A 1 384 ? 15.469 40.906 20.781 1 77.62 384 LYS A O 1
ATOM 3038 N N . ILE A 1 385 ? 14.531 42.656 20.109 1 56.56 385 ILE A N 1
ATOM 3039 C CA . ILE A 1 385 ? 15.781 43.312 19.734 1 56.56 385 ILE A CA 1
ATOM 3040 C C . ILE A 1 385 ? 16.438 43.906 20.969 1 56.56 385 ILE A C 1
ATOM 3042 O O . ILE A 1 385 ? 15.805 44.719 21.688 1 56.56 385 ILE A O 1
ATOM 3046 N N . ALA A 1 386 ? 17.594 43.531 21.469 1 37.72 386 ALA A N 1
ATOM 3047 C CA . ALA A 1 386 ? 18.391 44.25 22.453 1 37.72 386 ALA A CA 1
ATOM 3048 C C . ALA A 1 386 ? 18.516 45.719 22.094 1 37.72 386 ALA A C 1
ATOM 3050 O O . ALA A 1 386 ? 18.609 46.062 20.906 1 37.72 386 ALA A O 1
ATOM 3051 N N . MET B 1 1 ? 6.738 -4.426 26.734 1 88.69 1 MET B N 1
ATOM 3052 C CA . MET B 1 1 ? 7.152 -4.379 25.344 1 88.69 1 MET B CA 1
ATOM 3053 C C . MET B 1 1 ? 8.508 -5.062 25.141 1 88.69 1 MET B C 1
ATOM 3055 O O . MET B 1 1 ? 8.672 -5.871 24.234 1 88.69 1 MET B O 1
ATOM 3059 N N . ASP B 1 2 ? 9.406 -4.891 26.078 1 88.5 2 ASP B N 1
ATOM 3060 C CA . ASP B 1 2 ? 10.727 -5.5 25.969 1 88.5 2 ASP B CA 1
ATOM 3061 C C . ASP B 1 2 ? 10.633 -7.023 26 1 88.5 2 ASP B C 1
ATOM 3063 O O . ASP B 1 2 ? 11.391 -7.707 25.312 1 88.5 2 ASP B O 1
ATOM 3067 N N . ASN B 1 3 ? 9.75 -7.531 26.75 1 89.12 3 ASN B N 1
ATOM 3068 C CA . ASN B 1 3 ? 9.555 -8.977 26.844 1 89.12 3 ASN B CA 1
ATOM 3069 C C . ASN B 1 3 ? 9.039 -9.547 25.516 1 89.12 3 ASN B C 1
ATOM 3071 O O . ASN B 1 3 ? 9.469 -10.617 25.094 1 89.12 3 ASN B O 1
ATOM 3075 N N . ILE B 1 4 ? 8.07 -8.852 24.906 1 89.81 4 ILE B N 1
ATOM 3076 C CA . ILE B 1 4 ? 7.535 -9.273 23.625 1 89.81 4 ILE B CA 1
ATOM 3077 C C . ILE B 1 4 ? 8.656 -9.305 22.578 1 89.81 4 ILE B C 1
ATOM 3079 O O . ILE B 1 4 ? 8.797 -10.281 21.844 1 89.81 4 ILE B O 1
ATOM 3083 N N . ILE B 1 5 ? 9.469 -8.281 22.594 1 92.12 5 ILE B N 1
ATOM 3084 C CA . ILE B 1 5 ? 10.57 -8.164 21.641 1 92.12 5 ILE B CA 1
ATOM 3085 C C . ILE B 1 5 ? 11.539 -9.328 21.844 1 92.12 5 ILE B C 1
ATOM 3087 O O . ILE B 1 5 ? 11.945 -9.977 20.875 1 92.12 5 ILE B O 1
ATOM 3091 N N . LYS B 1 6 ? 11.906 -9.578 23.109 1 91.62 6 LYS B N 1
ATOM 3092 C CA . LYS B 1 6 ? 12.828 -10.664 23.422 1 91.62 6 LYS B CA 1
ATOM 3093 C C . LYS B 1 6 ? 12.258 -12.008 23 1 91.62 6 LYS B C 1
ATOM 3095 O O . LYS B 1 6 ? 12.977 -12.844 22.438 1 91.62 6 LYS B O 1
ATOM 3100 N N . GLN B 1 7 ? 11.016 -12.242 23.266 1 90.44 7 GLN B N 1
ATOM 3101 C CA . GLN B 1 7 ? 10.375 -13.5 22.906 1 90.44 7 GLN B CA 1
ATOM 3102 C C . GLN B 1 7 ? 10.352 -13.688 21.391 1 90.44 7 GLN B C 1
ATOM 3104 O O . GLN B 1 7 ? 10.586 -14.797 20.891 1 90.44 7 GLN B O 1
ATOM 3109 N N . VAL B 1 8 ? 9.977 -12.633 20.641 1 90.75 8 VAL B N 1
ATOM 3110 C CA . VAL B 1 8 ? 9.914 -12.695 19.188 1 90.75 8 VAL B CA 1
ATOM 3111 C C . VAL B 1 8 ? 11.305 -13 18.625 1 90.75 8 VAL B C 1
ATOM 3113 O O . VAL B 1 8 ? 11.445 -13.828 17.719 1 90.75 8 VAL B O 1
ATOM 3116 N N . ARG B 1 9 ? 12.312 -12.344 19.156 1 89.81 9 ARG B N 1
ATOM 3117 C CA . ARG B 1 9 ? 13.68 -12.578 18.703 1 89.81 9 ARG B CA 1
ATOM 3118 C C . ARG B 1 9 ? 14.094 -14.023 18.953 1 89.81 9 ARG B C 1
ATOM 3120 O O . ARG B 1 9 ? 14.719 -14.656 18.109 1 89.81 9 ARG B O 1
ATOM 3127 N N . ASN B 1 10 ? 13.734 -14.555 20.094 1 89.81 10 ASN B N 1
ATOM 3128 C CA . ASN B 1 10 ? 14.062 -15.93 20.438 1 89.81 10 ASN B CA 1
ATOM 3129 C C . ASN B 1 10 ? 13.352 -16.922 19.516 1 89.81 10 ASN B C 1
ATOM 3131 O O . ASN B 1 10 ? 13.945 -17.922 19.094 1 89.81 10 ASN B O 1
ATOM 3135 N N . LEU B 1 11 ? 12.094 -16.672 19.25 1 87.44 11 LEU B N 1
ATOM 3136 C CA . LEU B 1 11 ? 11.312 -17.547 18.391 1 87.44 11 LEU B CA 1
ATOM 3137 C C . LEU B 1 11 ? 11.82 -17.5 16.953 1 87.44 11 LEU B C 1
ATOM 3139 O O . LEU B 1 11 ? 11.766 -18.484 16.234 1 87.44 11 LEU B O 1
ATOM 3143 N N . GLY B 1 12 ? 12.242 -16.312 16.594 1 87.25 12 GLY B N 1
ATOM 3144 C CA . GLY B 1 12 ? 12.727 -16.141 15.227 1 87.25 12 GLY B CA 1
ATOM 3145 C C . GLY B 1 12 ? 14.07 -16.797 14.984 1 87.25 12 GLY B C 1
ATOM 3146 O O . GLY B 1 12 ? 14.352 -17.25 13.867 1 87.25 12 GLY B O 1
ATOM 3147 N N . GLU B 1 13 ? 14.82 -16.828 16.031 1 86.19 13 GLU B N 1
ATOM 3148 C CA . GLU B 1 13 ? 16.156 -17.422 15.891 1 86.19 13 GLU B CA 1
ATOM 3149 C C . GLU B 1 13 ? 16.078 -18.922 15.648 1 86.19 13 GLU B C 1
ATOM 3151 O O . GLU B 1 13 ? 15.539 -19.656 16.469 1 86.19 13 GLU B O 1
ATOM 3156 N N . GLY B 1 14 ? 16.547 -19.328 14.5 1 84.38 14 GLY B N 1
ATOM 3157 C CA . GLY B 1 14 ? 16.641 -20.734 14.164 1 84.38 14 GLY B CA 1
ATOM 3158 C C . GLY B 1 14 ? 15.305 -21.344 13.773 1 84.38 14 GLY B C 1
ATOM 3159 O O . GLY B 1 14 ? 15.18 -22.562 13.656 1 84.38 14 GLY B O 1
ATOM 3160 N N . ALA B 1 15 ? 14.273 -20.516 13.664 1 86.75 15 ALA B N 1
ATOM 3161 C CA . ALA B 1 15 ? 12.953 -21.016 13.305 1 86.75 15 ALA B CA 1
ATOM 3162 C C . ALA B 1 15 ? 12.93 -21.547 11.875 1 86.75 15 ALA B C 1
ATOM 3164 O O . ALA B 1 15 ? 13.68 -21.078 11.023 1 86.75 15 ALA B O 1
ATOM 3165 N N . THR B 1 16 ? 12.141 -22.641 11.742 1 85.56 16 THR B N 1
ATOM 3166 C CA . THR B 1 16 ? 11.836 -23.062 10.383 1 85.56 16 THR B CA 1
ATOM 3167 C C . THR B 1 16 ? 11.156 -21.938 9.602 1 85.56 16 THR B C 1
ATOM 3169 O O . THR B 1 16 ? 10.617 -21 10.203 1 85.56 16 THR B O 1
ATOM 3172 N N . ASP B 1 17 ? 11.203 -21.984 8.344 1 84.25 17 ASP B N 1
ATOM 3173 C CA . ASP B 1 17 ? 10.562 -20.984 7.512 1 84.25 17 ASP B CA 1
ATOM 3174 C C . ASP B 1 17 ? 9.062 -20.906 7.793 1 84.25 17 ASP B C 1
ATOM 3176 O O . ASP B 1 17 ? 8.477 -19.828 7.797 1 84.25 17 ASP B O 1
ATOM 3180 N N . HIS B 1 18 ? 8.508 -22.031 7.98 1 84 18 HIS B N 1
ATOM 3181 C CA . HIS B 1 18 ? 7.078 -22.094 8.273 1 84 18 HIS B CA 1
ATOM 3182 C C . HIS B 1 18 ? 6.754 -21.344 9.57 1 84 18 HIS B C 1
ATOM 3184 O O . HIS B 1 18 ? 5.797 -20.578 9.617 1 84 18 HIS B O 1
ATOM 3190 N N . LEU B 1 19 ? 7.488 -21.609 10.586 1 88.25 19 LEU B N 1
ATOM 3191 C CA . LEU B 1 19 ? 7.266 -20.969 11.875 1 88.25 19 LEU B CA 1
ATOM 3192 C C . LEU B 1 19 ? 7.539 -19.469 11.789 1 88.25 19 LEU B C 1
ATOM 3194 O O . LEU B 1 19 ? 6.816 -18.672 12.383 1 88.25 19 LEU B O 1
ATOM 3198 N N . ARG B 1 20 ? 8.617 -19.141 11.094 1 91.75 20 ARG B N 1
ATOM 3199 C CA . ARG B 1 20 ? 8.969 -17.734 10.906 1 91.75 20 ARG B CA 1
ATOM 3200 C C . ARG B 1 20 ? 7.84 -16.984 10.219 1 91.75 20 ARG B C 1
ATOM 3202 O O . ARG B 1 20 ? 7.461 -15.891 10.656 1 91.75 20 ARG B O 1
ATOM 3209 N N . LEU B 1 21 ? 7.277 -17.578 9.18 1 90.88 21 LEU B N 1
ATOM 3210 C CA . LEU B 1 21 ? 6.191 -16.953 8.438 1 90.88 21 LEU B CA 1
ATOM 3211 C C . LEU B 1 21 ? 4.941 -16.828 9.297 1 90.88 21 LEU B C 1
ATOM 3213 O O . LEU B 1 21 ? 4.242 -15.812 9.234 1 90.88 21 LEU B O 1
ATOM 3217 N N . LYS B 1 22 ? 4.672 -17.844 10.031 1 90.69 22 LYS B N 1
ATOM 3218 C CA . LYS B 1 22 ? 3.531 -17.797 10.945 1 90.69 22 LYS B CA 1
ATOM 3219 C C . LYS B 1 22 ? 3.701 -16.688 11.977 1 90.69 22 LYS B C 1
ATOM 3221 O O . LYS B 1 22 ? 2.744 -15.977 12.297 1 90.69 22 LYS B O 1
ATOM 3226 N N . LEU B 1 23 ? 4.91 -16.609 12.539 1 93.88 23 LEU B N 1
ATOM 3227 C CA . LEU B 1 23 ? 5.211 -15.562 13.516 1 93.88 23 LEU B CA 1
ATOM 3228 C C . LEU B 1 23 ? 5.059 -14.18 12.898 1 93.88 23 LEU B C 1
ATOM 3230 O O . LEU B 1 23 ? 4.465 -13.289 13.508 1 93.88 23 LEU B O 1
ATOM 3234 N N . MET B 1 24 ? 5.582 -14.008 11.688 1 94.88 24 MET B N 1
ATOM 3235 C CA . MET B 1 24 ? 5.465 -12.75 10.953 1 94.88 24 MET B CA 1
ATOM 3236 C C . MET B 1 24 ? 4.004 -12.352 10.773 1 94.88 24 MET B C 1
ATOM 3238 O O . MET B 1 24 ? 3.627 -11.211 11.047 1 94.88 24 MET B O 1
ATOM 3242 N N . THR B 1 25 ? 3.201 -13.258 10.344 1 93.94 25 THR B N 1
ATOM 3243 C CA . THR B 1 25 ? 1.789 -13.008 10.086 1 93.94 25 THR B CA 1
ATOM 3244 C C . THR B 1 25 ? 1.044 -12.703 11.375 1 93.94 25 THR B C 1
ATOM 3246 O O . THR B 1 25 ? 0.193 -11.805 11.414 1 93.94 25 THR B O 1
ATOM 3249 N N . THR B 1 26 ? 1.376 -13.438 12.43 1 94.88 26 THR B N 1
ATOM 3250 C CA . THR B 1 26 ? 0.738 -13.227 13.719 1 94.88 26 THR B CA 1
ATOM 3251 C C . THR B 1 26 ? 1.04 -11.828 14.25 1 94.88 26 THR B C 1
ATOM 3253 O O . THR B 1 26 ? 0.149 -11.141 14.758 1 94.88 26 THR B O 1
ATOM 3256 N N . LEU B 1 27 ? 2.275 -11.414 14.148 1 96.94 27 LEU B N 1
ATOM 3257 C CA . LEU B 1 27 ? 2.672 -10.078 14.594 1 96.94 27 LEU B CA 1
ATOM 3258 C C . LEU B 1 27 ? 1.944 -9 13.805 1 96.94 27 LEU B C 1
ATOM 3260 O O . LEU B 1 27 ? 1.455 -8.023 14.383 1 96.94 27 LEU B O 1
ATOM 3264 N N . ARG B 1 28 ? 1.856 -9.156 12.5 1 96.75 28 ARG B N 1
ATOM 3265 C CA . ARG B 1 28 ? 1.125 -8.219 11.648 1 96.75 28 ARG B CA 1
ATOM 3266 C C . ARG B 1 28 ? -0.34 -8.133 12.062 1 96.75 28 ARG B C 1
ATOM 3268 O O . ARG B 1 28 ? -0.88 -7.035 12.219 1 96.75 28 ARG B O 1
ATOM 3275 N N . ASP B 1 29 ? -0.952 -9.32 12.219 1 96.31 29 ASP B N 1
ATOM 3276 C CA . ASP B 1 29 ? -2.377 -9.375 12.531 1 96.31 29 ASP B CA 1
ATOM 3277 C C . ASP B 1 29 ? -2.66 -8.766 13.898 1 96.31 29 ASP B C 1
ATOM 3279 O O . ASP B 1 29 ? -3.703 -8.141 14.109 1 96.31 29 ASP B O 1
ATOM 3283 N N . LEU B 1 30 ? -1.749 -8.969 14.844 1 96.31 30 LEU B N 1
ATOM 3284 C CA . LEU B 1 30 ? -1.901 -8.375 16.172 1 96.31 30 LEU B CA 1
ATOM 3285 C C . LEU B 1 30 ? -1.819 -6.852 16.094 1 96.31 30 LEU B C 1
ATOM 3287 O O . LEU B 1 30 ? -2.588 -6.152 16.75 1 96.31 30 LEU B O 1
ATOM 3291 N N . SER B 1 31 ? -0.871 -6.348 15.328 1 97.06 31 SER B N 1
ATOM 3292 C CA . SER B 1 31 ? -0.771 -4.906 15.117 1 97.06 31 SER B CA 1
ATOM 3293 C C . SER B 1 31 ? -2.072 -4.336 14.57 1 97.06 31 SER B C 1
ATOM 3295 O O . SER B 1 31 ? -2.574 -3.326 15.062 1 97.06 31 SER B O 1
ATOM 3297 N N . ILE B 1 32 ? -2.68 -5.008 13.578 1 97.25 32 ILE B N 1
ATOM 3298 C CA . ILE B 1 32 ? -3.902 -4.566 12.914 1 97.25 32 ILE B CA 1
ATOM 3299 C C . ILE B 1 32 ? -5.074 -4.629 13.891 1 97.25 32 ILE B C 1
ATOM 3301 O O . ILE B 1 32 ? -5.938 -3.748 13.891 1 97.25 32 ILE B O 1
ATOM 3305 N N . SER B 1 33 ? -5.031 -5.609 14.781 1 95.88 33 SER B N 1
ATOM 3306 C CA . SER B 1 33 ? -6.129 -5.789 15.727 1 95.88 33 SER B CA 1
ATOM 3307 C C . SER B 1 33 ? -6.176 -4.652 16.734 1 95.88 33 SER B C 1
ATOM 3309 O O . SER B 1 33 ? -7.211 -4.418 17.375 1 95.88 33 SER B O 1
ATOM 3311 N N . LEU B 1 34 ? -5.098 -3.928 16.906 1 95.56 34 LEU B N 1
ATOM 3312 C CA . LEU B 1 34 ? -5.004 -2.85 17.875 1 95.56 34 LEU B CA 1
ATOM 3313 C C . LEU B 1 34 ? -5.426 -1.52 17.266 1 95.56 34 LEU B C 1
ATOM 3315 O O . LEU B 1 34 ? -5.527 -0.511 17.969 1 95.56 34 LEU B O 1
ATOM 3319 N N . GLU B 1 35 ? -5.719 -1.477 16.016 1 95.69 35 GLU B N 1
ATOM 3320 C CA . GLU B 1 35 ? -6.008 -0.232 15.312 1 95.69 35 GLU B CA 1
ATOM 3321 C C . GLU B 1 35 ? -7.375 0.321 15.711 1 95.69 35 GLU B C 1
ATOM 3323 O O . GLU B 1 35 ? -8.336 -0.437 15.875 1 95.69 35 GLU B O 1
ATOM 3328 N N . LYS B 1 36 ? -7.422 1.591 15.914 1 93.12 36 LYS B N 1
ATOM 3329 C CA . LYS B 1 36 ? -8.672 2.34 15.914 1 93.12 36 LYS B CA 1
ATOM 3330 C C . LYS B 1 36 ? -9.047 2.789 14.508 1 93.12 36 LYS B C 1
ATOM 3332 O O . LYS B 1 36 ? -8.227 2.709 13.586 1 93.12 36 LYS B O 1
ATOM 3337 N N . PRO B 1 37 ? -10.273 3.188 14.328 1 93.94 37 PRO B N 1
ATOM 3338 C CA . PRO B 1 37 ? -10.742 3.475 12.969 1 93.94 37 PRO B CA 1
ATOM 3339 C C . PRO B 1 37 ? -9.805 4.406 12.203 1 93.94 37 PRO B C 1
ATOM 3341 O O . PRO B 1 37 ? -9.469 4.137 11.047 1 93.94 37 PRO B O 1
ATOM 3344 N N . ASN B 1 38 ? -9.281 5.441 12.797 1 90.62 38 ASN B N 1
ATOM 3345 C CA . ASN B 1 38 ? -8.414 6.391 12.109 1 90.62 38 ASN B CA 1
ATOM 3346 C C . ASN B 1 38 ? -7.082 5.75 11.711 1 90.62 38 ASN B C 1
ATOM 3348 O O . ASN B 1 38 ? -6.531 6.055 10.656 1 90.62 38 ASN B O 1
ATOM 3352 N N . ASP B 1 39 ? -6.551 4.879 12.609 1 93.5 39 ASP B N 1
ATOM 3353 C CA . ASP B 1 39 ? -5.32 4.16 12.297 1 93.5 39 ASP B CA 1
ATOM 3354 C C . ASP B 1 39 ? -5.492 3.303 11.039 1 93.5 39 ASP B C 1
ATOM 3356 O O . ASP B 1 39 ? -4.637 3.311 10.156 1 93.5 39 ASP B O 1
ATOM 3360 N N . THR B 1 40 ? -6.629 2.609 11.039 1 97 40 THR B N 1
ATOM 3361 C CA . THR B 1 40 ? -6.945 1.688 9.961 1 97 40 THR B CA 1
ATOM 3362 C C . THR B 1 40 ? -7.062 2.432 8.633 1 97 40 THR B C 1
ATOM 3364 O O . THR B 1 40 ? -6.465 2.029 7.633 1 97 40 THR B O 1
ATOM 3367 N N . LEU B 1 41 ? -7.855 3.445 8.648 1 96.94 41 LEU B N 1
ATOM 3368 C CA . LEU B 1 41 ? -8.133 4.18 7.418 1 96.94 41 LEU B CA 1
ATOM 3369 C C . LEU B 1 41 ? -6.867 4.824 6.867 1 96.94 41 LEU B C 1
ATOM 3371 O O . LEU B 1 41 ? -6.594 4.742 5.668 1 96.94 41 LEU B O 1
ATOM 3375 N N . GLU B 1 42 ? -6.039 5.434 7.723 1 94.75 42 GLU B N 1
ATOM 3376 C CA . GLU B 1 42 ? -4.785 6.043 7.289 1 94.75 42 GLU B CA 1
ATOM 3377 C C . GLU B 1 42 ? -3.834 4.996 6.715 1 94.75 42 GLU B C 1
ATOM 3379 O O . GLU B 1 42 ? -3.186 5.238 5.691 1 94.75 42 GLU B O 1
ATOM 3384 N N . ARG B 1 43 ? -3.752 3.883 7.391 1 97.12 43 ARG B N 1
ATOM 3385 C CA . ARG B 1 43 ? -2.865 2.83 6.906 1 97.12 43 ARG B CA 1
ATOM 3386 C C . ARG B 1 43 ? -3.273 2.373 5.508 1 97.12 43 ARG B C 1
ATOM 3388 O O . ARG B 1 43 ? -2.457 2.375 4.586 1 97.12 43 ARG B O 1
ATOM 3395 N N . ILE B 1 44 ? -4.508 2.066 5.316 1 98.25 44 ILE B N 1
ATOM 3396 C CA . ILE B 1 44 ? -4.98 1.445 4.086 1 98.25 44 ILE B CA 1
ATOM 3397 C C . ILE B 1 44 ? -4.828 2.42 2.92 1 98.25 44 ILE B C 1
ATOM 3399 O O . ILE B 1 44 ? -4.309 2.055 1.86 1 98.25 44 ILE B O 1
ATOM 3403 N N . VAL B 1 45 ? -5.16 3.672 3.08 1 98 45 VAL B N 1
ATOM 3404 C CA . VAL B 1 45 ? -5.199 4.586 1.945 1 98 45 VAL B CA 1
ATOM 3405 C C . VAL B 1 45 ? -3.777 5.012 1.575 1 98 45 VAL B C 1
ATOM 3407 O O . VAL B 1 45 ? -3.529 5.461 0.454 1 98 45 VAL B O 1
ATOM 3410 N N . ASN B 1 46 ? -2.828 4.852 2.473 1 97.88 46 ASN B N 1
ATOM 3411 C CA . ASN B 1 46 ? -1.464 5.293 2.205 1 97.88 46 ASN B CA 1
ATOM 3412 C C . ASN B 1 46 ? -0.589 4.145 1.71 1 97.88 46 ASN B C 1
ATOM 3414 O O . ASN B 1 46 ? 0.581 4.348 1.379 1 97.88 46 ASN B O 1
ATOM 3418 N N . THR B 1 47 ? -1.088 2.926 1.554 1 97.69 47 THR B N 1
ATOM 3419 C CA . THR B 1 47 ? -0.283 1.757 1.221 1 97.69 47 THR B CA 1
ATOM 3420 C C . THR B 1 47 ? 0.434 1.954 -0.112 1 97.69 47 THR B C 1
ATOM 3422 O O . THR B 1 47 ? 1.587 1.549 -0.269 1 97.69 47 THR B O 1
ATOM 3425 N N . PRO B 1 48 ? -0.151 2.629 -1.132 1 97.44 48 PRO B N 1
ATOM 3426 C CA . PRO B 1 48 ? 0.535 2.773 -2.418 1 97.44 48 PRO B CA 1
ATOM 3427 C C . PRO B 1 48 ? 1.812 3.604 -2.314 1 97.44 48 PRO B C 1
ATOM 3429 O O . PRO B 1 48 ? 2.736 3.424 -3.111 1 97.44 48 PRO B O 1
ATOM 3432 N N . LEU B 1 49 ? 1.828 4.457 -1.338 1 98.31 49 LEU B N 1
ATOM 3433 C CA . LEU B 1 49 ? 2.971 5.348 -1.165 1 98.31 49 LEU B CA 1
ATOM 3434 C C . LEU B 1 49 ? 4.25 4.551 -0.932 1 98.31 49 LEU B C 1
ATOM 3436 O O . LEU B 1 49 ? 5.332 4.973 -1.35 1 98.31 49 LEU B O 1
ATOM 3440 N N . GLU B 1 50 ? 4.145 3.398 -0.304 1 98.25 50 GLU B N 1
ATOM 3441 C CA . GLU B 1 50 ? 5.328 2.605 0.017 1 98.25 50 GLU B CA 1
ATOM 3442 C C . GLU B 1 50 ? 6.039 2.139 -1.25 1 98.25 50 GLU B C 1
ATOM 3444 O O . GLU B 1 50 ? 7.27 2.152 -1.317 1 98.25 50 GLU B O 1
ATOM 3449 N N . LEU B 1 51 ? 5.293 1.707 -2.25 1 98.5 51 LEU B N 1
ATOM 3450 C CA . LEU B 1 51 ? 5.891 1.296 -3.516 1 98.5 51 LEU B CA 1
ATOM 3451 C C . LEU B 1 51 ? 6.508 2.488 -4.238 1 98.5 51 LEU B C 1
ATOM 3453 O O . LEU B 1 51 ? 7.598 2.385 -4.801 1 98.5 51 LEU B O 1
ATOM 3457 N N . ALA B 1 52 ? 5.797 3.619 -4.258 1 98.56 52 ALA B N 1
ATOM 3458 C CA . ALA B 1 52 ? 6.309 4.824 -4.906 1 98.56 52 ALA B CA 1
ATOM 3459 C C . ALA B 1 52 ? 7.645 5.246 -4.305 1 98.56 52 ALA B C 1
ATOM 3461 O O . ALA B 1 52 ? 8.57 5.602 -5.031 1 98.56 52 ALA B O 1
ATOM 3462 N N . GLU B 1 53 ? 7.723 5.152 -2.975 1 98.75 53 GLU B N 1
ATOM 3463 C CA . GLU B 1 53 ? 8.938 5.578 -2.283 1 98.75 53 GLU B CA 1
ATOM 3464 C C . GLU B 1 53 ? 10.078 4.586 -2.5 1 98.75 53 GLU B C 1
ATOM 3466 O O . GLU B 1 53 ? 11.242 4.973 -2.562 1 98.75 53 GLU B O 1
ATOM 3471 N N . ALA B 1 54 ? 9.742 3.312 -2.574 1 98.75 54 ALA B N 1
ATOM 3472 C CA . ALA B 1 54 ? 10.75 2.324 -2.936 1 98.75 54 ALA B CA 1
ATOM 3473 C C . ALA B 1 54 ? 11.32 2.605 -4.324 1 98.75 54 ALA B C 1
ATOM 3475 O O . ALA B 1 54 ? 12.531 2.484 -4.543 1 98.75 54 ALA B O 1
ATOM 3476 N N . ARG B 1 55 ? 10.484 2.955 -5.277 1 98.62 55 ARG B N 1
ATOM 3477 C CA . ARG B 1 55 ? 10.914 3.307 -6.625 1 98.62 55 ARG B CA 1
ATOM 3478 C C . ARG B 1 55 ? 11.852 4.516 -6.605 1 98.62 55 ARG B C 1
ATOM 3480 O O . ARG B 1 55 ? 12.898 4.504 -7.25 1 98.62 55 ARG B O 1
ATOM 3487 N N . ILE B 1 56 ? 11.516 5.535 -5.844 1 98.81 56 ILE B N 1
ATOM 3488 C CA . ILE B 1 56 ? 12.328 6.746 -5.738 1 98.81 56 ILE B CA 1
ATOM 3489 C C . ILE B 1 56 ? 13.688 6.406 -5.129 1 98.81 56 ILE B C 1
ATOM 3491 O O . ILE B 1 56 ? 14.727 6.848 -5.625 1 98.81 56 ILE B O 1
ATOM 3495 N N . GLY B 1 57 ? 13.648 5.609 -4.008 1 98.75 57 GLY B N 1
ATOM 3496 C CA . GLY B 1 57 ? 14.891 5.195 -3.383 1 98.75 57 GLY B CA 1
ATOM 3497 C C . GLY B 1 57 ? 15.797 4.414 -4.316 1 98.75 57 GLY B C 1
ATOM 3498 O O . GLY B 1 57 ? 17.016 4.602 -4.309 1 98.75 57 GLY B O 1
ATOM 3499 N N . SER B 1 58 ? 15.188 3.539 -5.082 1 98.38 58 SER B N 1
ATOM 3500 C CA . SER B 1 58 ? 15.938 2.766 -6.066 1 98.38 58 SER B CA 1
ATOM 3501 C C . SER B 1 58 ? 16.516 3.666 -7.152 1 98.38 58 SER B C 1
ATOM 3503 O O . SER B 1 58 ? 17.688 3.535 -7.516 1 98.38 58 SER B O 1
ATOM 3505 N N . ASP B 1 59 ? 15.734 4.602 -7.719 1 98.12 59 ASP B N 1
ATOM 3506 C CA . ASP B 1 59 ? 16.156 5.52 -8.773 1 98.12 59 ASP B CA 1
ATOM 3507 C C . ASP B 1 59 ? 17.328 6.379 -8.32 1 98.12 59 ASP B C 1
ATOM 3509 O O . ASP B 1 59 ? 18.234 6.656 -9.109 1 98.12 59 ASP B O 1
ATOM 3513 N N . LEU B 1 60 ? 17.344 6.742 -7.059 1 98.5 60 LEU B N 1
ATOM 3514 C CA . LEU B 1 60 ? 18.375 7.609 -6.508 1 98.5 60 LEU B CA 1
ATOM 3515 C C . LEU B 1 60 ? 19.594 6.797 -6.074 1 98.5 60 LEU B C 1
ATOM 3517 O O . LEU B 1 60 ? 20.609 7.363 -5.668 1 98.5 60 LEU B O 1
ATOM 3521 N N . GLY B 1 61 ? 19.438 5.445 -6.082 1 98.25 61 GLY B N 1
ATOM 3522 C CA . GLY B 1 61 ? 20.531 4.578 -5.68 1 98.25 61 GLY B CA 1
ATOM 3523 C C . GLY B 1 61 ? 20.766 4.555 -4.18 1 98.25 61 GLY B C 1
ATOM 3524 O O . GLY B 1 61 ? 21.844 4.199 -3.717 1 98.25 61 GLY B O 1
ATOM 3525 N N . ILE B 1 62 ? 19.75 4.918 -3.404 1 98.75 62 ILE B N 1
ATOM 3526 C CA . ILE B 1 62 ? 19.875 5.02 -1.954 1 98.75 62 ILE B CA 1
ATOM 3527 C C . ILE B 1 62 ? 20.125 3.635 -1.357 1 98.75 62 ILE B C 1
ATOM 3529 O O . ILE B 1 62 ? 21.031 3.449 -0.55 1 98.75 62 ILE B O 1
ATOM 3533 N N . PHE B 1 63 ? 19.312 2.645 -1.714 1 98.81 63 PHE B N 1
ATOM 3534 C CA . PHE B 1 63 ? 19.406 1.304 -1.147 1 98.81 63 PHE B CA 1
ATOM 3535 C C . PHE B 1 63 ? 20.75 0.673 -1.472 1 98.81 63 PHE B C 1
ATOM 3537 O O . PHE B 1 63 ? 21.391 0.078 -0.602 1 98.81 63 PHE B O 1
ATOM 3544 N N . LYS B 1 64 ? 21.172 0.805 -2.746 1 98.31 64 LYS B N 1
ATOM 3545 C CA . LYS B 1 64 ? 22.469 0.269 -3.154 1 98.31 64 LYS B CA 1
ATOM 3546 C C . LYS B 1 64 ? 23.594 0.914 -2.367 1 98.31 64 LYS B C 1
ATOM 3548 O O . LYS B 1 64 ? 24.516 0.224 -1.904 1 98.31 64 LYS B O 1
ATOM 3553 N N . TYR B 1 65 ? 23.531 2.229 -2.244 1 98.5 65 TYR B N 1
ATOM 3554 C CA . TYR B 1 65 ? 24.594 2.961 -1.548 1 98.5 65 TYR B CA 1
ATOM 3555 C C . TYR B 1 65 ? 24.688 2.527 -0.09 1 98.5 65 TYR B C 1
ATOM 3557 O O . TYR B 1 65 ? 25.766 2.229 0.407 1 98.5 65 TYR B O 1
ATOM 3565 N N . LEU B 1 66 ? 23.578 2.473 0.62 1 98.69 66 LEU B N 1
ATOM 3566 C CA . LEU B 1 66 ? 23.562 2.125 2.037 1 98.69 66 LEU B CA 1
ATOM 3567 C C . LEU B 1 66 ? 23.953 0.663 2.24 1 98.69 66 LEU B C 1
ATOM 3569 O O . LEU B 1 66 ? 24.656 0.331 3.195 1 98.69 66 LEU B O 1
ATOM 3573 N N . SER B 1 67 ? 23.484 -0.214 1.357 1 98.06 67 SER B N 1
ATOM 3574 C CA . SER B 1 67 ? 23.719 -1.646 1.518 1 98.06 67 SER B CA 1
ATOM 3575 C C . SER B 1 67 ? 25.172 -2.002 1.298 1 98.06 67 SER B C 1
ATOM 3577 O O . SER B 1 67 ? 25.641 -3.064 1.726 1 98.06 67 SER B O 1
ATOM 3579 N N . SER B 1 68 ? 25.891 -1.176 0.63 1 97.12 68 SER B N 1
ATOM 3580 C CA . SER B 1 68 ? 27.297 -1.436 0.324 1 97.12 68 SER B CA 1
ATOM 3581 C C . SER B 1 68 ? 28.203 -0.978 1.461 1 97.12 68 SER B C 1
ATOM 3583 O O . SER B 1 68 ? 29.422 -1.138 1.391 1 97.12 68 SER B O 1
ATOM 3585 N N . ARG B 1 69 ? 27.562 -0.476 2.502 1 94.69 69 ARG B N 1
ATOM 3586 C CA . ARG B 1 69 ? 28.328 0.096 3.605 1 94.69 69 ARG B CA 1
ATOM 3587 C C . ARG B 1 69 ? 27.953 -0.564 4.93 1 94.69 69 ARG B C 1
ATOM 3589 O O . ARG B 1 69 ? 26.797 -0.924 5.145 1 94.69 69 ARG B O 1
ATOM 3596 N N . ASP B 1 70 ? 28.938 -0.632 5.758 1 93.12 70 ASP B N 1
ATOM 3597 C CA . ASP B 1 70 ? 28.688 -1.175 7.09 1 93.12 70 ASP B CA 1
ATOM 3598 C C . ASP B 1 70 ? 28.328 -0.065 8.078 1 93.12 70 ASP B C 1
ATOM 3600 O O . ASP B 1 70 ? 27.469 -0.247 8.938 1 93.12 70 ASP B O 1
ATOM 3604 N N . ALA B 1 71 ? 28.938 1.078 7.832 1 96.25 71 ALA B N 1
ATOM 3605 C CA . ALA B 1 71 ? 28.734 2.189 8.758 1 96.25 71 ALA B CA 1
ATOM 3606 C C . ALA B 1 71 ? 27.562 3.064 8.32 1 96.25 71 ALA B C 1
ATOM 3608 O O . ALA B 1 71 ? 27.344 3.256 7.121 1 96.25 71 ALA B O 1
ATOM 3609 N N . PRO B 1 72 ? 26.844 3.629 9.289 1 98.25 72 PRO B N 1
ATOM 3610 C CA . PRO B 1 72 ? 25.797 4.59 8.945 1 98.25 72 PRO B CA 1
ATOM 3611 C C . PRO B 1 72 ? 26.312 5.793 8.172 1 98.25 72 PRO B C 1
ATOM 3613 O O . PRO B 1 72 ? 27.5 6.145 8.297 1 98.25 72 PRO B O 1
ATOM 3616 N N . VAL B 1 73 ? 25.484 6.367 7.426 1 98.31 73 VAL B N 1
ATOM 3617 C CA . VAL B 1 73 ? 25.859 7.43 6.5 1 98.31 73 VAL B CA 1
ATOM 3618 C C . VAL B 1 73 ? 25.047 8.688 6.797 1 98.31 73 VAL B C 1
ATOM 3620 O O . VAL B 1 73 ? 23.828 8.633 6.891 1 98.31 73 VAL B O 1
ATOM 3623 N N . PRO B 1 74 ? 25.688 9.82 6.938 1 98.5 74 PRO B N 1
ATOM 3624 C CA . PRO B 1 74 ? 24.953 11.07 7.152 1 98.5 74 PRO B CA 1
ATOM 3625 C C . PRO B 1 74 ? 24.172 11.523 5.914 1 98.5 74 PRO B C 1
ATOM 3627 O O . PRO B 1 74 ? 24.562 11.195 4.789 1 98.5 74 PRO B O 1
ATOM 3630 N N . LEU B 1 75 ? 23.172 12.328 6.148 1 98.44 75 LEU B N 1
ATOM 3631 C CA . LEU B 1 75 ? 22.344 12.898 5.094 1 98.44 75 LEU B CA 1
ATOM 3632 C C . LEU B 1 75 ? 23.203 13.641 4.07 1 98.44 75 LEU B C 1
ATOM 3634 O O . LEU B 1 75 ? 22.984 13.523 2.865 1 98.44 75 LEU B O 1
ATOM 3638 N N . THR B 1 76 ? 24.188 14.352 4.508 1 98.25 76 THR B N 1
ATOM 3639 C CA . THR B 1 76 ? 25.016 15.164 3.635 1 98.25 76 THR B CA 1
ATOM 3640 C C . THR B 1 76 ? 25.812 14.281 2.672 1 98.25 76 THR B C 1
ATOM 3642 O O . THR B 1 76 ? 25.953 14.609 1.491 1 98.25 76 THR B O 1
ATOM 3645 N N . THR B 1 77 ? 26.297 13.172 3.17 1 98.12 77 THR B N 1
ATOM 3646 C CA . THR B 1 77 ? 27.047 12.234 2.336 1 98.12 77 THR B CA 1
ATOM 3647 C C . THR B 1 77 ? 26.125 11.602 1.293 1 98.12 77 THR B C 1
ATOM 3649 O O . THR B 1 77 ? 26.516 11.445 0.133 1 98.12 77 THR B O 1
ATOM 3652 N N . LEU B 1 78 ? 24.938 11.258 1.663 1 98.25 78 LEU B N 1
ATOM 3653 C CA . LEU B 1 78 ? 23.969 10.672 0.737 1 98.25 78 LEU B CA 1
ATOM 3654 C C . LEU B 1 78 ? 23.562 11.68 -0.331 1 98.25 78 LEU B C 1
ATOM 3656 O O . LEU B 1 78 ? 23.328 11.312 -1.485 1 98.25 78 LEU B O 1
ATOM 3660 N N . ALA B 1 79 ? 23.406 12.93 0.11 1 98.44 79 ALA B N 1
ATOM 3661 C CA . ALA B 1 79 ? 23.062 13.977 -0.847 1 98.44 79 ALA B CA 1
ATOM 3662 C C . ALA B 1 79 ? 24.125 14.117 -1.922 1 98.44 79 ALA B C 1
ATOM 3664 O O . ALA B 1 79 ? 23.812 14.266 -3.105 1 98.44 79 ALA B O 1
ATOM 3665 N N . GLU B 1 80 ? 25.375 14.055 -1.512 1 98.06 80 GLU B N 1
ATOM 3666 C CA . GLU B 1 80 ? 26.484 14.117 -2.455 1 98.06 80 GLU B CA 1
ATOM 3667 C C . GLU B 1 80 ? 26.5 12.906 -3.379 1 98.06 80 GLU B C 1
ATOM 3669 O O . GLU B 1 80 ? 26.688 13.039 -4.59 1 98.06 80 GLU B O 1
ATOM 3674 N N . ALA B 1 81 ? 26.266 11.797 -2.834 1 97.38 81 ALA B N 1
ATOM 3675 C CA . ALA B 1 81 ? 26.328 10.547 -3.582 1 97.38 81 ALA B CA 1
ATOM 3676 C C . ALA B 1 81 ? 25.188 10.445 -4.59 1 97.38 81 ALA B C 1
ATOM 3678 O O . ALA B 1 81 ? 25.359 9.883 -5.676 1 97.38 81 ALA B O 1
ATOM 3679 N N . THR B 1 82 ? 24.016 10.953 -4.266 1 97.5 82 THR B N 1
ATOM 3680 C CA . THR B 1 82 ? 22.828 10.789 -5.094 1 97.5 82 THR B CA 1
ATOM 3681 C C . THR B 1 82 ? 22.641 11.984 -6.02 1 97.5 82 THR B C 1
ATOM 3683 O O . THR B 1 82 ? 21.938 11.891 -7.035 1 97.5 82 THR B O 1
ATOM 3686 N N . GLY B 1 83 ? 23.188 13.125 -5.594 1 98.12 83 GLY B N 1
ATOM 3687 C CA . GLY B 1 83 ? 22.969 14.359 -6.328 1 98.12 83 GLY B CA 1
ATOM 3688 C C . GLY B 1 83 ? 21.641 15.016 -6.027 1 98.12 83 GLY B C 1
ATOM 3689 O O . GLY B 1 83 ? 21.297 16.047 -6.602 1 98.12 83 GLY B O 1
ATOM 3690 N N . ALA B 1 84 ? 20.844 14.492 -5.129 1 98.5 84 ALA B N 1
ATOM 3691 C CA . ALA B 1 84 ? 19.531 15.031 -4.789 1 98.5 84 ALA B CA 1
ATOM 3692 C C . ALA B 1 84 ? 19.656 16.25 -3.885 1 98.5 84 ALA B C 1
ATOM 3694 O O . ALA B 1 84 ? 20.594 16.359 -3.092 1 98.5 84 ALA B O 1
ATOM 3695 N N . ASP B 1 85 ? 18.703 17.172 -4.039 1 98.38 85 ASP B N 1
ATOM 3696 C CA . ASP B 1 85 ? 18.562 18.297 -3.113 1 98.38 85 ASP B CA 1
ATOM 3697 C C . ASP B 1 85 ? 18.484 17.812 -1.668 1 98.38 85 ASP B C 1
ATOM 3699 O O . ASP B 1 85 ? 17.688 16.922 -1.347 1 98.38 85 ASP B O 1
ATOM 3703 N N . PRO B 1 86 ? 19.344 18.344 -0.755 1 97.88 86 PRO B N 1
ATOM 3704 C CA . PRO B 1 86 ? 19.391 17.844 0.619 1 97.88 86 PRO B CA 1
ATOM 3705 C C . PRO B 1 86 ? 18.062 17.969 1.343 1 97.88 86 PRO B C 1
ATOM 3707 O O . PRO B 1 86 ? 17.719 17.125 2.188 1 97.88 86 PRO B O 1
ATOM 3710 N N . VAL B 1 87 ? 17.281 19 1.067 1 97.06 87 VAL B N 1
ATOM 3711 C CA . VAL B 1 87 ? 15.984 19.172 1.696 1 97.06 87 VAL B CA 1
ATOM 3712 C C . VAL B 1 87 ? 15.047 18.047 1.252 1 97.06 87 VAL B C 1
ATOM 3714 O O . VAL B 1 87 ? 14.422 17.391 2.084 1 97.06 87 VAL B O 1
ATOM 3717 N N . LEU B 1 88 ? 14.984 17.875 -0.069 1 98.31 88 LEU B N 1
ATOM 3718 C CA . LEU B 1 88 ? 14.172 16.797 -0.616 1 98.31 88 LEU B CA 1
ATOM 3719 C C . LEU B 1 88 ? 14.602 15.453 -0.051 1 98.31 88 LEU B C 1
ATOM 3721 O O . LEU B 1 88 ? 13.766 14.664 0.389 1 98.31 88 LEU B O 1
ATOM 3725 N N . LEU B 1 89 ? 15.914 15.219 -0.098 1 98.75 89 LEU B N 1
ATOM 3726 C CA . LEU B 1 89 ? 16.438 13.93 0.323 1 98.75 89 LEU B CA 1
ATOM 3727 C C . LEU B 1 89 ? 16.109 13.656 1.787 1 98.75 89 LEU B C 1
ATOM 3729 O O . LEU B 1 89 ? 15.781 12.531 2.152 1 98.75 89 LEU B O 1
ATOM 3733 N N . GLY B 1 90 ? 16.25 14.672 2.66 1 98.25 90 GLY B N 1
ATOM 3734 C CA . GLY B 1 90 ? 15.883 14.516 4.059 1 98.25 90 GLY B CA 1
ATOM 3735 C C . GLY B 1 90 ? 14.453 14.047 4.258 1 98.25 90 GLY B C 1
ATOM 3736 O O . GLY B 1 90 ? 14.188 13.18 5.098 1 98.25 90 GLY B O 1
ATOM 3737 N N . ARG B 1 91 ? 13.539 14.594 3.512 1 98.25 91 ARG B N 1
ATOM 3738 C CA . ARG B 1 91 ? 12.133 14.234 3.588 1 98.25 91 ARG B CA 1
ATOM 3739 C C . ARG B 1 91 ? 11.898 12.805 3.107 1 98.25 91 ARG B C 1
ATOM 3741 O O . ARG B 1 91 ? 11.156 12.047 3.727 1 98.25 91 ARG B O 1
ATOM 3748 N N . LEU B 1 92 ? 12.547 12.445 1.978 1 98.75 92 LEU B N 1
ATOM 3749 C CA . LEU B 1 92 ? 12.445 11.086 1.442 1 98.75 92 LEU B CA 1
ATOM 3750 C C . LEU B 1 92 ? 13 10.07 2.434 1 98.75 92 LEU B C 1
ATOM 3752 O O . LEU B 1 92 ? 12.367 9.047 2.699 1 98.75 92 LEU B O 1
ATOM 3756 N N . LEU B 1 93 ? 14.148 10.359 3.047 1 98.81 93 LEU B N 1
ATOM 3757 C CA . LEU B 1 93 ? 14.82 9.438 3.961 1 98.81 93 LEU B CA 1
ATOM 3758 C C . LEU B 1 93 ? 14.008 9.266 5.242 1 98.81 93 LEU B C 1
ATOM 3760 O O . LEU B 1 93 ? 13.984 8.18 5.824 1 98.81 93 LEU B O 1
ATOM 3764 N N . ARG B 1 94 ? 13.359 10.328 5.695 1 98.19 94 ARG B N 1
ATOM 3765 C CA . ARG B 1 94 ? 12.492 10.227 6.863 1 98.19 94 ARG B CA 1
ATOM 3766 C C . ARG B 1 94 ? 11.344 9.258 6.613 1 98.19 94 ARG B C 1
ATOM 3768 O O . ARG B 1 94 ? 10.992 8.461 7.484 1 98.19 94 ARG B O 1
ATOM 3775 N N . TYR B 1 95 ? 10.742 9.359 5.449 1 98.5 95 TYR B N 1
ATOM 3776 C CA . TYR B 1 95 ? 9.672 8.422 5.141 1 98.5 95 TYR B CA 1
ATOM 3777 C C . TYR B 1 95 ? 10.203 6.992 5.047 1 98.5 95 TYR B C 1
ATOM 3779 O O . TYR B 1 95 ? 9.625 6.07 5.629 1 98.5 95 TYR B O 1
ATOM 3787 N N . LEU B 1 96 ? 11.305 6.809 4.266 1 98.88 96 LEU B N 1
ATOM 3788 C CA . LEU B 1 96 ? 11.883 5.477 4.09 1 98.88 96 LEU B CA 1
ATOM 3789 C C . LEU B 1 96 ? 12.203 4.84 5.434 1 98.88 96 LEU B C 1
ATOM 3791 O O . LEU B 1 96 ? 11.977 3.645 5.633 1 98.88 96 LEU B O 1
ATOM 3795 N N . SER B 1 97 ? 12.727 5.637 6.348 1 98.56 97 SER B N 1
ATOM 3796 C CA . SER B 1 97 ? 13.086 5.109 7.66 1 98.56 97 SER B CA 1
ATOM 3797 C C . SER B 1 97 ? 11.836 4.793 8.484 1 98.56 97 SER B C 1
ATOM 3799 O O . SER B 1 97 ? 11.812 3.803 9.219 1 98.56 97 SER B O 1
ATOM 3801 N N . SER B 1 98 ? 10.805 5.645 8.375 1 97.5 98 SER B N 1
ATOM 3802 C CA . SER B 1 98 ? 9.578 5.438 9.148 1 97.5 98 SER B CA 1
ATOM 3803 C C . SER B 1 98 ? 8.883 4.148 8.734 1 97.5 98 SER B C 1
ATOM 3805 O O . SER B 1 98 ? 8.203 3.518 9.547 1 97.5 98 SER B O 1
ATOM 3807 N N . MET B 1 99 ? 9.109 3.711 7.484 1 98.06 99 MET B N 1
ATOM 3808 C CA . MET B 1 99 ? 8.5 2.492 6.961 1 98.06 99 MET B CA 1
ATOM 3809 C C . MET B 1 99 ? 9.5 1.341 6.961 1 98.06 99 MET B C 1
ATOM 3811 O O . MET B 1 99 ? 9.242 0.292 6.367 1 98.06 99 MET B O 1
ATOM 3815 N N . LYS B 1 100 ? 10.648 1.521 7.512 1 98.44 100 LYS B N 1
ATOM 3816 C CA . LYS B 1 100 ? 11.68 0.521 7.758 1 98.44 100 LYS B CA 1
ATOM 3817 C C . LYS B 1 100 ? 12.297 0.034 6.449 1 98.44 100 LYS B C 1
ATOM 3819 O O . LYS B 1 100 ? 12.82 -1.079 6.383 1 98.44 100 LYS B O 1
ATOM 3824 N N . GLN B 1 101 ? 12.242 0.885 5.453 1 98.81 101 GLN B N 1
ATOM 3825 C CA . GLN B 1 101 ? 12.992 0.535 4.25 1 98.81 101 GLN B CA 1
ATOM 3826 C C . GLN B 1 101 ? 14.477 0.819 4.426 1 98.81 101 GLN B C 1
ATOM 3828 O O . GLN B 1 101 ? 15.312 0.256 3.713 1 98.81 101 GLN B O 1
ATOM 3833 N N . ILE B 1 102 ? 14.789 1.74 5.34 1 98.81 102 ILE B N 1
ATOM 3834 C CA . ILE B 1 102 ? 16.141 1.983 5.84 1 98.81 102 ILE B CA 1
ATOM 3835 C C . ILE B 1 102 ? 16.094 2.217 7.348 1 98.81 102 ILE B C 1
ATOM 3837 O O . ILE B 1 102 ? 15.016 2.25 7.945 1 98.81 102 ILE B O 1
ATOM 3841 N N . GLU B 1 103 ? 17.219 2.383 7.996 1 98.12 103 GLU B N 1
ATOM 3842 C CA . GLU B 1 103 ? 17.328 2.705 9.414 1 98.12 103 GLU B CA 1
ATOM 3843 C C . GLU B 1 103 ? 17.797 4.141 9.625 1 98.12 103 GLU B C 1
ATOM 3845 O O . GLU B 1 103 ? 18.531 4.684 8.797 1 98.12 103 GLU B O 1
ATOM 3850 N N . GLU B 1 104 ? 17.328 4.703 10.625 1 98.31 104 GLU B N 1
ATOM 3851 C CA . GLU B 1 104 ? 17.812 5.992 11.109 1 98.31 104 GLU B CA 1
ATOM 3852 C C . GLU B 1 104 ? 18.359 5.883 12.523 1 98.31 104 GLU B C 1
ATOM 3854 O O . GLU B 1 104 ? 17.672 6.254 13.492 1 98.31 104 GLU B O 1
ATOM 3859 N N . PRO B 1 105 ? 19.609 5.457 12.672 1 97.75 105 PRO B N 1
ATOM 3860 C CA . PRO B 1 105 ? 20.156 5.223 14.008 1 97.75 105 PRO B CA 1
ATOM 3861 C C . PRO B 1 105 ? 20.375 6.516 14.789 1 97.75 105 PRO B C 1
ATOM 3863 O O . PRO B 1 105 ? 20.453 6.496 16.016 1 97.75 105 PRO B O 1
ATOM 3866 N N . ASP B 1 106 ? 20.562 7.629 14.039 1 97.75 106 ASP B N 1
ATOM 3867 C CA . ASP B 1 106 ? 20.75 8.938 14.656 1 97.75 106 ASP B CA 1
ATOM 3868 C C . ASP B 1 106 ? 20.156 10.047 13.781 1 97.75 106 ASP B C 1
ATOM 3870 O O . ASP B 1 106 ? 19.641 9.781 12.695 1 97.75 106 ASP B O 1
ATOM 3874 N N . LEU B 1 107 ? 20.188 11.242 14.406 1 97.5 107 LEU B N 1
ATOM 3875 C CA . LEU B 1 107 ? 19.641 12.391 13.68 1 97.5 107 LEU B CA 1
ATOM 3876 C C . LEU B 1 107 ? 20.328 12.547 12.328 1 97.5 107 LEU B C 1
ATOM 3878 O O . LEU B 1 107 ? 21.547 12.758 12.266 1 97.5 107 LEU B O 1
ATOM 3882 N N . GLU B 1 108 ? 19.625 12.352 11.273 1 97.25 108 GLU B N 1
ATOM 3883 C CA . GLU B 1 108 ? 20.062 12.539 9.898 1 97.25 108 GLU B CA 1
ATOM 3884 C C . GLU B 1 108 ? 21.234 11.602 9.562 1 97.25 108 GLU B C 1
ATOM 3886 O O . GLU B 1 108 ? 22.156 11.984 8.852 1 97.25 108 GLU B O 1
ATOM 3891 N N . VAL B 1 109 ? 21.25 10.484 10.164 1 98.56 109 VAL B N 1
ATOM 3892 C CA . VAL B 1 109 ? 22.203 9.406 9.883 1 98.56 109 VAL B CA 1
ATOM 3893 C C . VAL B 1 109 ? 21.438 8.125 9.547 1 98.56 109 VAL B C 1
ATOM 3895 O O . VAL B 1 109 ? 20.516 7.742 10.266 1 98.56 109 VAL B O 1
ATOM 3898 N N . PHE B 1 110 ? 21.828 7.477 8.5 1 98.69 110 PHE B N 1
ATOM 3899 C CA . PHE B 1 110 ? 21.016 6.383 7.973 1 98.69 110 PHE B CA 1
ATOM 3900 C C . PHE B 1 110 ? 21.875 5.156 7.691 1 98.69 110 PHE B C 1
ATOM 3902 O O . PHE B 1 110 ? 23.078 5.281 7.461 1 98.69 110 PHE B O 1
ATOM 3909 N N . ALA B 1 111 ? 21.281 4.016 7.746 1 98.75 111 ALA B N 1
ATOM 3910 C CA . ALA B 1 111 ? 21.984 2.752 7.574 1 98.75 111 ALA B CA 1
ATOM 3911 C C . ALA B 1 111 ? 21.094 1.711 6.902 1 98.75 111 ALA B C 1
ATOM 3913 O O . ALA B 1 111 ? 19.891 1.919 6.758 1 98.75 111 ALA B O 1
ATOM 3914 N N . ALA B 1 112 ? 21.766 0.61 6.477 1 98.62 112 ALA B N 1
ATOM 3915 C CA . ALA B 1 112 ? 21.047 -0.486 5.836 1 98.62 112 ALA B CA 1
ATOM 3916 C C . ALA B 1 112 ? 20.438 -1.42 6.871 1 98.62 112 ALA B C 1
ATOM 3918 O O . ALA B 1 112 ? 20.922 -1.523 7.996 1 98.62 112 ALA B O 1
ATOM 3919 N N . ASN B 1 113 ? 19.328 -2.037 6.605 1 97.94 113 ASN B N 1
ATOM 3920 C CA . ASN B 1 113 ? 18.719 -3.168 7.301 1 97.94 113 ASN B CA 1
ATOM 3921 C C . ASN B 1 113 ? 18.297 -4.262 6.324 1 97.94 113 ASN B C 1
ATOM 3923 O O . ASN B 1 113 ? 18.703 -4.254 5.16 1 97.94 113 ASN B O 1
ATOM 3927 N N . ASN B 1 114 ? 17.562 -5.262 6.797 1 97.44 114 ASN B N 1
ATOM 3928 C CA . ASN B 1 114 ? 17.203 -6.387 5.945 1 97.44 114 ASN B CA 1
ATOM 3929 C C . ASN B 1 114 ? 16.375 -5.938 4.738 1 97.44 114 ASN B C 1
ATOM 3931 O O . ASN B 1 114 ? 16.562 -6.453 3.635 1 97.44 114 ASN B O 1
ATOM 3935 N N . VAL B 1 115 ? 15.508 -4.945 4.918 1 98.69 115 VAL B N 1
ATOM 3936 C CA . VAL B 1 115 ? 14.664 -4.438 3.842 1 98.69 115 VAL B CA 1
ATOM 3937 C C . VAL B 1 115 ? 15.523 -3.703 2.814 1 98.69 115 VAL B C 1
ATOM 3939 O O . VAL B 1 115 ? 15.328 -3.861 1.606 1 98.69 115 VAL B O 1
ATOM 3942 N N . THR B 1 116 ? 16.531 -2.891 3.34 1 98.81 116 THR B N 1
ATOM 3943 C CA . THR B 1 116 ? 17.453 -2.176 2.465 1 98.81 116 THR B CA 1
ATOM 3944 C C . THR B 1 116 ? 18.188 -3.146 1.54 1 98.81 116 THR B C 1
ATOM 3946 O O . THR B 1 116 ? 18.281 -2.91 0.333 1 98.81 116 THR B O 1
ATOM 3949 N N . HIS B 1 117 ? 18.672 -4.195 2.111 1 98.56 117 HIS B N 1
ATOM 3950 C CA . HIS B 1 117 ? 19.422 -5.184 1.349 1 98.56 117 HIS B CA 1
ATOM 3951 C C . HIS B 1 117 ? 18.562 -5.852 0.294 1 98.56 117 HIS B C 1
ATOM 3953 O O . HIS B 1 117 ? 19 -6.098 -0.828 1 98.56 117 HIS B O 1
ATOM 3959 N N . ALA B 1 118 ? 17.312 -6.184 0.629 1 98.25 118 ALA B N 1
ATOM 3960 C CA . ALA B 1 118 ? 16.391 -6.793 -0.328 1 98.25 118 ALA B CA 1
ATOM 3961 C C . ALA B 1 118 ? 16.141 -5.859 -1.511 1 98.25 118 ALA B C 1
ATOM 3963 O O . ALA B 1 118 ? 16.219 -6.281 -2.666 1 98.25 118 ALA B O 1
ATOM 3964 N N . LEU B 1 119 ? 15.914 -4.586 -1.264 1 98.69 119 LEU B N 1
ATOM 3965 C CA . LEU B 1 119 ? 15.586 -3.609 -2.293 1 98.69 119 LEU B CA 1
ATOM 3966 C C . LEU B 1 119 ? 16.812 -3.279 -3.145 1 98.69 119 LEU B C 1
ATOM 3968 O O . LEU B 1 119 ? 16.672 -2.908 -4.312 1 98.69 119 LEU B O 1
ATOM 3972 N N . ALA B 1 120 ? 18 -3.418 -2.547 1 98.5 120 ALA B N 1
ATOM 3973 C CA . ALA B 1 120 ? 19.25 -3.094 -3.238 1 98.5 120 ALA B CA 1
ATOM 3974 C C . ALA B 1 120 ? 19.641 -4.195 -4.223 1 98.5 120 ALA B C 1
ATOM 3976 O O . ALA B 1 120 ? 20.438 -3.971 -5.129 1 98.5 120 ALA B O 1
ATOM 3977 N N . SER B 1 121 ? 19.141 -5.414 -4.102 1 97.25 121 SER B N 1
ATOM 3978 C CA . SER B 1 121 ? 19.516 -6.547 -4.938 1 97.25 121 SER B CA 1
ATOM 3979 C C . SER B 1 121 ? 19.016 -6.367 -6.367 1 97.25 121 SER B C 1
ATOM 3981 O O . SER B 1 121 ? 18.062 -5.621 -6.609 1 97.25 121 SER B O 1
ATOM 3983 N N . PRO B 1 122 ? 19.672 -7.039 -7.312 1 95.38 122 PRO B N 1
ATOM 3984 C CA . PRO B 1 122 ? 19.156 -7.004 -8.688 1 95.38 122 PRO B CA 1
ATOM 3985 C C . PRO B 1 122 ? 17.703 -7.461 -8.789 1 95.38 122 PRO B C 1
ATOM 3987 O O . PRO B 1 122 ? 16.922 -6.879 -9.539 1 95.38 122 PRO B O 1
ATOM 3990 N N . ARG B 1 123 ? 17.328 -8.43 -8.031 1 95.06 123 ARG B N 1
ATOM 3991 C CA . ARG B 1 123 ? 15.961 -8.914 -7.988 1 95.06 123 ARG B CA 1
ATOM 3992 C C . ARG B 1 123 ? 15.016 -7.828 -7.484 1 95.06 123 ARG B C 1
ATOM 3994 O O . ARG B 1 123 ? 13.93 -7.633 -8.039 1 95.06 123 ARG B O 1
ATOM 4001 N N . GLY B 1 124 ? 15.453 -7.207 -6.422 1 97.38 124 GLY B N 1
ATOM 4002 C CA . GLY B 1 124 ? 14.633 -6.16 -5.844 1 97.38 124 GLY B CA 1
ATOM 4003 C C . GLY B 1 124 ? 14.391 -5.004 -6.793 1 97.38 124 GLY B C 1
ATOM 4004 O O . GLY B 1 124 ? 13.25 -4.566 -6.969 1 97.38 124 GLY B O 1
ATOM 4005 N N . LYS B 1 125 ? 15.453 -4.527 -7.414 1 97.38 125 LYS B N 1
ATOM 4006 C CA . LYS B 1 125 ? 15.32 -3.43 -8.367 1 97.38 125 LYS B CA 1
ATOM 4007 C C . LYS B 1 125 ? 14.398 -3.814 -9.523 1 97.38 125 LYS B C 1
ATOM 4009 O O . LYS B 1 125 ? 13.508 -3.051 -9.898 1 97.38 125 LYS B O 1
ATOM 4014 N N . ASN B 1 126 ? 14.602 -4.965 -10.078 1 96.94 126 ASN B N 1
ATOM 4015 C CA . ASN B 1 126 ? 13.797 -5.441 -11.195 1 96.94 126 ASN B CA 1
ATOM 4016 C C . ASN B 1 126 ? 12.32 -5.57 -10.812 1 96.94 126 ASN B C 1
ATOM 4018 O O . ASN B 1 126 ? 11.438 -5.203 -11.594 1 96.94 126 ASN B O 1
ATOM 4022 N N . GLN B 1 127 ? 12.055 -6.129 -9.672 1 97.31 127 GLN B N 1
ATOM 4023 C CA . GLN B 1 127 ? 10.68 -6.355 -9.242 1 97.31 127 GLN B CA 1
ATOM 4024 C C . GLN B 1 127 ? 9.953 -5.031 -9.008 1 97.31 127 GLN B C 1
ATOM 4026 O O . GLN B 1 127 ? 8.797 -4.875 -9.406 1 97.31 127 GLN B O 1
ATOM 4031 N N . VAL B 1 128 ? 10.617 -4.094 -8.352 1 98.25 128 VAL B N 1
ATOM 4032 C CA . VAL B 1 128 ? 10.023 -2.779 -8.133 1 98.25 128 VAL B CA 1
ATOM 4033 C C . VAL B 1 128 ? 9.703 -2.129 -9.477 1 98.25 128 VAL B C 1
ATOM 4035 O O . VAL B 1 128 ? 8.609 -1.587 -9.664 1 98.25 128 VAL B O 1
ATOM 4038 N N . ASP B 1 129 ? 10.602 -2.246 -10.445 1 97.44 129 ASP B N 1
ATOM 4039 C CA . ASP B 1 129 ? 10.414 -1.639 -11.758 1 97.44 129 ASP B CA 1
ATOM 4040 C C . ASP B 1 129 ? 9.227 -2.268 -12.484 1 97.44 129 ASP B C 1
ATOM 4042 O O . ASP B 1 129 ? 8.359 -1.557 -13 1 97.44 129 ASP B O 1
ATOM 4046 N N . LEU B 1 130 ? 9.203 -3.545 -12.516 1 97.25 130 LEU B N 1
ATOM 4047 C CA . LEU B 1 130 ? 8.164 -4.266 -13.242 1 97.25 130 LEU B CA 1
ATOM 4048 C C . LEU B 1 130 ? 6.793 -3.979 -12.648 1 97.25 130 LEU B C 1
ATOM 4050 O O . LEU B 1 130 ? 5.848 -3.67 -13.375 1 97.25 130 LEU B O 1
ATOM 4054 N N . TYR B 1 131 ? 6.664 -4.102 -11.312 1 97.69 131 TYR B N 1
ATOM 4055 C CA . TYR B 1 131 ? 5.379 -3.891 -10.664 1 97.69 131 TYR B CA 1
ATOM 4056 C C . TYR B 1 131 ? 4.914 -2.447 -10.836 1 97.69 131 TYR B C 1
ATOM 4058 O O . TYR B 1 131 ? 3.729 -2.191 -11.055 1 97.69 131 TYR B O 1
ATOM 4066 N N . PHE B 1 132 ? 5.848 -1.528 -10.695 1 96.69 132 PHE B N 1
ATOM 4067 C CA . PHE B 1 132 ? 5.504 -0.117 -10.82 1 96.69 132 PHE B CA 1
ATOM 4068 C C . PHE B 1 132 ? 5.004 0.194 -12.227 1 96.69 132 PHE B C 1
ATOM 4070 O O . PHE B 1 132 ? 4.113 1.025 -12.406 1 96.69 132 PHE B O 1
ATOM 4077 N N . GLU B 1 133 ? 5.504 -0.45 -13.258 1 94.88 133 GLU B N 1
ATOM 4078 C CA . GLU B 1 133 ? 5.238 -0.074 -14.641 1 94.88 133 GLU B CA 1
ATOM 4079 C C . GLU B 1 133 ? 4.023 -0.821 -15.195 1 94.88 133 GLU B C 1
ATOM 4081 O O . GLU B 1 133 ? 3.311 -0.306 -16.062 1 94.88 133 GLU B O 1
ATOM 4086 N N . VAL B 1 134 ? 3.801 -2.025 -14.711 1 95.56 134 VAL B N 1
ATOM 4087 C CA . VAL B 1 134 ? 2.793 -2.842 -15.383 1 95.56 134 VAL B CA 1
ATOM 4088 C C . VAL B 1 134 ? 1.742 -3.297 -14.367 1 95.56 134 VAL B C 1
ATOM 4090 O O . VAL B 1 134 ? 0.542 -3.105 -14.586 1 95.56 134 VAL B O 1
ATOM 4093 N N . VAL B 1 135 ? 2.104 -3.811 -13.219 1 96.81 135 VAL B N 1
ATOM 4094 C CA . VAL B 1 135 ? 1.208 -4.516 -12.305 1 96.81 135 VAL B CA 1
ATOM 4095 C C . VAL B 1 135 ? 0.355 -3.51 -11.539 1 96.81 135 VAL B C 1
ATOM 4097 O O . VAL B 1 135 ? -0.872 -3.629 -11.5 1 96.81 135 VAL B O 1
ATOM 4100 N N . TYR B 1 136 ? 1.018 -2.488 -11.016 1 96.56 136 TYR B N 1
ATOM 4101 C CA . TYR B 1 136 ? 0.28 -1.521 -10.211 1 96.56 136 TYR B CA 1
ATOM 4102 C C . TYR B 1 136 ? -0.797 -0.831 -11.039 1 96.56 136 TYR B C 1
ATOM 4104 O O . TYR B 1 136 ? -1.92 -0.632 -10.57 1 96.56 136 TYR B O 1
ATOM 4112 N N . PRO B 1 137 ? -0.524 -0.396 -12.312 1 96.94 137 PRO B N 1
ATOM 4113 C CA . PRO B 1 137 ? -1.599 0.211 -13.109 1 96.94 137 PRO B CA 1
ATOM 4114 C C . PRO B 1 137 ? -2.799 -0.717 -13.281 1 96.94 137 PRO B C 1
ATOM 4116 O O . PRO B 1 137 ? -3.945 -0.262 -13.25 1 96.94 137 PRO B O 1
ATOM 4119 N N . SER B 1 138 ? -2.51 -1.982 -13.422 1 97.81 138 SER B N 1
ATOM 4120 C CA . SER B 1 138 ? -3.576 -2.963 -13.594 1 97.81 138 SER B CA 1
ATOM 4121 C C . SER B 1 138 ? -4.387 -3.127 -12.312 1 97.81 138 SER B C 1
ATOM 4123 O O . SER B 1 138 ? -5.617 -3.223 -12.359 1 97.81 138 SER B O 1
ATOM 4125 N N . PHE B 1 139 ? -3.688 -3.16 -11.156 1 97.88 139 PHE B N 1
ATOM 4126 C CA . PHE B 1 139 ? -4.352 -3.256 -9.859 1 97.88 139 PHE B CA 1
ATOM 4127 C C . PHE B 1 139 ? -5.309 -2.086 -9.656 1 97.88 139 PHE B C 1
ATOM 4129 O O . PHE B 1 139 ? -6.445 -2.277 -9.219 1 97.88 139 PHE B O 1
ATOM 4136 N N . MET B 1 140 ? -4.832 -0.939 -10 1 97.56 140 MET B N 1
ATOM 4137 C CA . MET B 1 140 ? -5.59 0.269 -9.688 1 97.56 140 MET B CA 1
ATOM 4138 C C . MET B 1 140 ? -6.711 0.489 -10.695 1 97.56 140 MET B C 1
ATOM 4140 O O . MET B 1 140 ? -7.648 1.248 -10.43 1 97.56 140 MET B O 1
ATOM 4144 N N . GLU B 1 141 ? -6.66 -0.203 -11.844 1 97.94 141 GLU B N 1
ATOM 4145 C CA . GLU B 1 141 ? -7.754 -0.18 -12.812 1 97.94 141 GLU B CA 1
ATOM 4146 C C . GLU B 1 141 ? -8.812 -1.229 -12.477 1 97.94 141 GLU B C 1
ATOM 4148 O O . GLU B 1 141 ? -9.938 -1.163 -12.977 1 97.94 141 GLU B O 1
ATOM 4153 N N . LEU B 1 142 ? -8.523 -2.15 -11.633 1 98.38 142 LEU B N 1
ATOM 4154 C CA . LEU B 1 142 ? -9.344 -3.326 -11.375 1 98.38 142 LEU B CA 1
ATOM 4155 C C . LEU B 1 142 ? -10.727 -2.918 -10.859 1 98.38 142 LEU B C 1
ATOM 4157 O O . LEU B 1 142 ? -11.742 -3.471 -11.289 1 98.38 142 LEU B O 1
ATOM 4161 N N . PRO B 1 143 ? -10.844 -1.894 -9.898 1 98.44 143 PRO B N 1
ATOM 4162 C CA . PRO B 1 143 ? -12.18 -1.509 -9.438 1 98.44 143 PRO B CA 1
ATOM 4163 C C . PRO B 1 143 ? -13.078 -1.019 -10.57 1 98.44 143 PRO B C 1
ATOM 4165 O O . PRO B 1 143 ? -14.234 -1.441 -10.672 1 98.44 143 PRO B O 1
ATOM 4168 N N . ARG B 1 144 ? -12.578 -0.174 -11.438 1 97.56 144 ARG B N 1
ATOM 4169 C CA . ARG B 1 144 ? -13.352 0.348 -12.555 1 97.56 144 ARG B CA 1
ATOM 4170 C C . ARG B 1 144 ? -13.695 -0.757 -13.547 1 97.56 144 ARG B C 1
ATOM 4172 O O . ARG B 1 144 ? -14.805 -0.8 -14.078 1 97.56 144 ARG B O 1
ATOM 4179 N N . PHE B 1 145 ? -12.742 -1.597 -13.836 1 98.44 145 PHE B N 1
ATOM 4180 C CA . PHE B 1 145 ? -12.922 -2.711 -14.758 1 98.44 145 PHE B CA 1
ATOM 4181 C C . PHE B 1 145 ? -14.039 -3.633 -14.281 1 98.44 145 PHE B C 1
ATOM 4183 O O . PHE B 1 145 ? -14.945 -3.971 -15.047 1 98.44 145 PHE B O 1
ATOM 4190 N N . LEU B 1 146 ? -13.992 -4.031 -12.961 1 98.62 146 LEU B N 1
ATOM 4191 C CA . LEU B 1 146 ? -14.984 -4.953 -12.414 1 98.62 146 LEU B CA 1
ATOM 4192 C C . LEU B 1 146 ? -16.375 -4.316 -12.414 1 98.62 146 LEU B C 1
ATOM 4194 O O . LEU B 1 146 ? -17.359 -4.992 -12.688 1 98.62 146 LEU B O 1
ATOM 4198 N N . ALA B 1 147 ? -16.422 -3.033 -12.117 1 98.19 147 ALA B N 1
ATOM 4199 C CA . ALA B 1 147 ? -17.703 -2.334 -12.195 1 98.19 147 ALA B CA 1
ATOM 4200 C C . ALA B 1 147 ? -18.266 -2.369 -13.609 1 98.19 147 ALA B C 1
ATOM 4202 O O . ALA B 1 147 ? -19.469 -2.611 -13.805 1 98.19 147 ALA B O 1
ATOM 4203 N N . ARG B 1 148 ? -17.453 -2.143 -14.562 1 97.38 148 ARG B N 1
ATOM 4204 C CA . ARG B 1 148 ? -17.875 -2.082 -15.961 1 97.38 148 ARG B CA 1
ATOM 4205 C C . ARG B 1 148 ? -18.406 -3.43 -16.438 1 97.38 148 ARG B C 1
ATOM 4207 O O . ARG B 1 148 ? -19.359 -3.486 -17.219 1 97.38 148 ARG B O 1
ATOM 4214 N N . VAL B 1 149 ? -17.859 -4.473 -15.953 1 97.56 149 VAL B N 1
ATOM 4215 C CA . VAL B 1 149 ? -18.281 -5.785 -16.438 1 97.56 149 VAL B CA 1
ATOM 4216 C C . VAL B 1 149 ? -19.328 -6.375 -15.484 1 97.56 149 VAL B C 1
ATOM 4218 O O . VAL B 1 149 ? -19.562 -7.586 -15.492 1 97.56 149 VAL B O 1
ATOM 4221 N N . GLY B 1 150 ? -19.891 -5.539 -14.617 1 97.94 150 GLY B N 1
ATOM 4222 C CA . GLY B 1 150 ? -21 -5.926 -13.766 1 97.94 150 GLY B CA 1
ATOM 4223 C C . GLY B 1 150 ? -20.594 -6.906 -12.672 1 97.94 150 GLY B C 1
ATOM 4224 O O . GLY B 1 150 ? -21.391 -7.766 -12.281 1 97.94 150 GLY B O 1
ATOM 4225 N N . TYR B 1 151 ? -19.297 -6.91 -12.297 1 98.5 151 TYR B N 1
ATOM 4226 C CA . TYR B 1 151 ? -18.75 -7.754 -11.234 1 98.5 151 TYR B CA 1
ATOM 4227 C C . TYR B 1 151 ? -18.938 -9.234 -11.562 1 98.5 151 TYR B C 1
ATOM 4229 O O . TYR B 1 151 ? -19.25 -10.031 -10.68 1 98.5 151 TYR B O 1
ATOM 4237 N N . ASN B 1 152 ? -18.812 -9.477 -12.844 1 98.12 152 ASN B N 1
ATOM 4238 C CA . ASN B 1 152 ? -18.656 -10.852 -13.305 1 98.12 152 ASN B CA 1
ATOM 4239 C C . ASN B 1 152 ? -17.188 -11.273 -13.281 1 98.12 152 ASN B C 1
ATOM 4241 O O . ASN B 1 152 ? -16.297 -10.461 -13.508 1 98.12 152 ASN B O 1
ATOM 4245 N N . ASN B 1 153 ? -16.938 -12.57 -13 1 97.81 153 ASN B N 1
ATOM 4246 C CA . ASN B 1 153 ? -15.57 -13.086 -13.016 1 97.81 153 ASN B CA 1
ATOM 4247 C C . ASN B 1 153 ? -14.945 -12.977 -14.398 1 97.81 153 ASN B C 1
ATOM 4249 O O . ASN B 1 153 ? -15.5 -13.5 -15.375 1 97.81 153 ASN B O 1
ATOM 4253 N N . PRO B 1 154 ? -13.789 -12.32 -14.492 1 96.56 154 PRO B N 1
ATOM 4254 C CA . PRO B 1 154 ? -13.141 -12.25 -15.805 1 96.56 154 PRO B CA 1
ATOM 4255 C C . PRO B 1 154 ? -12.672 -13.617 -16.312 1 96.56 154 PRO B C 1
ATOM 4257 O O . PRO B 1 154 ? -12.094 -14.391 -15.547 1 96.56 154 PRO B O 1
ATOM 4260 N N . THR B 1 155 ? -12.945 -13.906 -17.625 1 95.12 155 THR B N 1
ATOM 4261 C CA . THR B 1 155 ? -12.617 -15.219 -18.172 1 95.12 155 THR B CA 1
ATOM 4262 C C . THR B 1 155 ? -11.984 -15.094 -19.547 1 95.12 155 THR B C 1
ATOM 4264 O O . THR B 1 155 ? -12.008 -16.047 -20.344 1 95.12 155 THR B O 1
ATOM 4267 N N . ASP B 1 156 ? -11.586 -13.891 -19.922 1 94.38 156 ASP B N 1
ATOM 4268 C CA . ASP B 1 156 ? -10.938 -13.648 -21.203 1 94.38 156 ASP B CA 1
ATOM 4269 C C . ASP B 1 156 ? -9.539 -13.062 -21.016 1 94.38 156 ASP B C 1
ATOM 4271 O O . ASP B 1 156 ? -9.391 -11.945 -20.5 1 94.38 156 ASP B O 1
ATOM 4275 N N . VAL B 1 157 ? -8.531 -13.766 -21.469 1 93.38 157 VAL B N 1
ATOM 4276 C CA . VAL B 1 157 ? -7.129 -13.438 -21.266 1 93.38 157 VAL B CA 1
ATOM 4277 C C . VAL B 1 157 ? -6.805 -12.109 -21.938 1 93.38 157 VAL B C 1
ATOM 4279 O O . VAL B 1 157 ? -5.84 -11.43 -21.562 1 93.38 157 VAL B O 1
ATOM 4282 N N . SER B 1 158 ? -7.621 -11.68 -22.906 1 94.12 158 SER B N 1
ATOM 4283 C CA . SER B 1 158 ? -7.352 -10.461 -23.656 1 94.12 158 SER B CA 1
ATOM 4284 C C . SER B 1 158 ? -8.25 -9.312 -23.203 1 94.12 158 SER B C 1
ATOM 4286 O O . SER B 1 158 ? -8.219 -8.227 -23.781 1 94.12 158 SER B O 1
ATOM 4288 N N . LYS B 1 159 ? -9.078 -9.594 -22.219 1 95.06 159 LYS B N 1
ATOM 4289 C CA . LYS B 1 159 ? -9.992 -8.578 -21.688 1 95.06 159 LYS B CA 1
ATOM 4290 C C . LYS B 1 159 ? -9.961 -8.539 -20.172 1 95.06 159 LYS B C 1
ATOM 4292 O O . LYS B 1 159 ? -10.938 -8.906 -19.516 1 95.06 159 LYS B O 1
ATOM 4297 N N . ALA B 1 160 ? -8.906 -8.039 -19.625 1 96.62 160 ALA B N 1
ATOM 4298 C CA . ALA B 1 160 ? -8.719 -7.844 -18.188 1 96.62 160 ALA B CA 1
ATOM 4299 C C . ALA B 1 160 ? -8.406 -6.387 -17.875 1 96.62 160 ALA B C 1
ATOM 4301 O O . ALA B 1 160 ? -8.43 -5.531 -18.75 1 96.62 160 ALA B O 1
ATOM 4302 N N . ALA B 1 161 ? -8.18 -6.059 -16.641 1 97.88 161 ALA B N 1
ATOM 4303 C CA . ALA B 1 161 ? -7.887 -4.699 -16.203 1 97.88 161 ALA B CA 1
ATOM 4304 C C . ALA B 1 161 ? -6.617 -4.168 -16.875 1 97.88 161 ALA B C 1
ATOM 4306 O O . ALA B 1 161 ? -6.508 -2.969 -17.141 1 97.88 161 ALA B O 1
ATOM 4307 N N . LEU B 1 162 ? -5.672 -5.012 -17.188 1 97.88 162 LEU B N 1
ATOM 4308 C CA . LEU B 1 162 ? -4.406 -4.617 -17.797 1 97.88 162 LEU B CA 1
ATOM 4309 C C . LEU B 1 162 ? -4.641 -3.875 -19.109 1 97.88 162 LEU B C 1
ATOM 4311 O O . LEU B 1 162 ? -3.996 -2.857 -19.375 1 97.88 162 LEU B O 1
ATOM 4315 N N . GLN B 1 163 ? -5.531 -4.398 -19.969 1 97.81 163 GLN B N 1
ATOM 4316 C CA . GLN B 1 163 ? -5.773 -3.812 -21.281 1 97.81 163 GLN B CA 1
ATOM 4317 C C . GLN B 1 163 ? -6.281 -2.379 -21.156 1 97.81 163 GLN B C 1
ATOM 4319 O O . GLN B 1 163 ? -5.848 -1.493 -21.891 1 97.81 163 GLN B O 1
ATOM 4324 N N . ASP B 1 164 ? -7.141 -2.17 -20.188 1 96.94 164 ASP B N 1
ATOM 4325 C CA . ASP B 1 164 ? -7.613 -0.815 -19.922 1 96.94 164 ASP B CA 1
ATOM 4326 C C . ASP B 1 164 ? -6.488 0.058 -19.375 1 96.94 164 ASP B C 1
ATOM 4328 O O . ASP B 1 164 ? -6.305 1.194 -19.812 1 96.94 164 ASP B O 1
ATOM 4332 N N . ALA B 1 165 ? -5.77 -0.484 -18.422 1 96.81 165 ALA B N 1
ATOM 4333 C CA . ALA B 1 165 ? -4.738 0.26 -17.703 1 96.81 165 ALA B CA 1
ATOM 4334 C C . ALA B 1 165 ? -3.629 0.712 -18.656 1 96.81 165 ALA B C 1
ATOM 4336 O O . ALA B 1 165 ? -3.09 1.812 -18.5 1 96.81 165 ALA B O 1
ATOM 4337 N N . LEU B 1 166 ? -3.287 -0.128 -19.609 1 96.81 166 LEU B N 1
ATOM 4338 C CA . LEU B 1 166 ? -2.145 0.142 -20.469 1 96.81 166 LEU B CA 1
ATOM 4339 C C . LEU B 1 166 ? -2.602 0.535 -21.875 1 96.81 166 LEU B C 1
ATOM 4341 O O . LEU B 1 166 ? -1.778 0.711 -22.781 1 96.81 166 LEU B O 1
ATOM 4345 N N . ASN B 1 167 ? -3.939 0.663 -22.078 1 96.44 167 ASN B N 1
ATOM 4346 C CA . ASN B 1 167 ? -4.488 0.939 -23.391 1 96.44 167 ASN B CA 1
ATOM 4347 C C . ASN B 1 167 ? -3.936 -0.021 -24.438 1 96.44 167 ASN B C 1
ATOM 4349 O O . ASN B 1 167 ? -3.367 0.41 -25.453 1 96.44 167 ASN B O 1
ATOM 4353 N N . TRP B 1 168 ? -4.152 -1.296 -24.156 1 96.62 168 TRP B N 1
ATOM 4354 C CA . TRP B 1 168 ? -3.594 -2.365 -24.984 1 96.62 168 TRP B CA 1
ATOM 4355 C C . TRP B 1 168 ? -4.688 -3.312 -25.453 1 96.62 168 TRP B C 1
ATOM 4357 O O . TRP B 1 168 ? -5.605 -3.641 -24.703 1 96.62 168 TRP B O 1
ATOM 4367 N N . LYS B 1 169 ? -4.758 -3.852 -26.766 1 93.62 169 LYS B N 1
ATOM 4368 C CA . LYS B 1 169 ? -5.805 -4.711 -27.312 1 93.62 169 LYS B CA 1
ATOM 4369 C C . LYS B 1 169 ? -5.367 -6.172 -27.312 1 93.62 169 LYS B C 1
ATOM 4371 O O . LYS B 1 169 ? -6.207 -7.074 -27.344 1 93.62 169 LYS B O 1
ATOM 4376 N N . GLY B 1 170 ? -4.223 -6.527 -26.922 1 93.5 170 GLY B N 1
ATOM 4377 C CA . GLY B 1 170 ? -3.727 -7.895 -26.891 1 93.5 170 GLY B CA 1
ATOM 4378 C C . GLY B 1 170 ? -3.527 -8.438 -25.484 1 93.5 170 GLY B C 1
ATOM 4379 O O . GLY B 1 170 ? -4.008 -7.848 -24.516 1 93.5 170 GLY B O 1
ATOM 4380 N N . THR B 1 171 ? -3.02 -9.664 -25.391 1 94 171 THR B N 1
ATOM 4381 C CA . THR B 1 171 ? -2.746 -10.281 -24.094 1 94 171 THR B CA 1
ATOM 4382 C C . THR B 1 171 ? -1.551 -9.617 -23.422 1 94 171 THR B C 1
ATOM 4384 O O . THR B 1 171 ? -0.847 -8.812 -24.031 1 94 171 THR B O 1
ATOM 4387 N N . MET B 1 172 ? -1.379 -9.945 -22.188 1 94.56 172 MET B N 1
ATOM 4388 C CA . MET B 1 172 ? -0.21 -9.461 -21.453 1 94.56 172 MET B CA 1
ATOM 4389 C C . MET B 1 172 ? 1.078 -9.867 -22.156 1 94.56 172 MET B C 1
ATOM 4391 O O . MET B 1 172 ? 2.02 -9.078 -22.25 1 94.56 172 MET B O 1
ATOM 4395 N N . PHE B 1 173 ? 1.093 -11.062 -22.688 1 90.19 173 PHE B N 1
ATOM 4396 C CA . PHE B 1 173 ? 2.295 -11.578 -23.344 1 90.19 173 PHE B CA 1
ATOM 4397 C C . PHE B 1 173 ? 2.582 -10.812 -24.625 1 90.19 173 PHE B C 1
ATOM 4399 O O . PHE B 1 173 ? 3.74 -10.547 -24.953 1 90.19 173 PHE B O 1
ATOM 4406 N N . THR B 1 174 ? 1.548 -10.477 -25.422 1 93.31 174 THR B N 1
ATOM 4407 C CA . THR B 1 174 ? 1.761 -9.688 -26.625 1 93.31 174 THR B CA 1
ATOM 4408 C C . THR B 1 174 ? 2.191 -8.266 -26.281 1 93.31 174 THR B C 1
ATOM 4410 O O . THR B 1 174 ? 2.902 -7.625 -27.062 1 93.31 174 THR B O 1
ATOM 4413 N N . TYR B 1 175 ? 1.773 -7.742 -25.156 1 95.44 175 TYR B N 1
ATOM 4414 C CA . TYR B 1 175 ? 2.27 -6.457 -24.672 1 95.44 175 TYR B CA 1
ATOM 4415 C C . TYR B 1 175 ? 3.779 -6.496 -24.469 1 95.44 175 TYR B C 1
ATOM 4417 O O . TYR B 1 175 ? 4.5 -5.617 -24.953 1 95.44 175 TYR B O 1
ATOM 4425 N N . TYR B 1 176 ? 4.246 -7.52 -23.781 1 93.69 176 TYR B N 1
ATOM 4426 C CA . TYR B 1 176 ? 5.668 -7.625 -23.484 1 93.69 176 TYR B CA 1
ATOM 4427 C C . TYR B 1 176 ? 6.477 -7.836 -24.75 1 93.69 176 TYR B C 1
ATOM 4429 O O . TYR B 1 176 ? 7.617 -7.375 -24.859 1 93.69 176 TYR B O 1
ATOM 4437 N N . ALA B 1 177 ? 5.891 -8.516 -25.703 1 91 177 ALA B N 1
ATOM 4438 C CA . ALA B 1 177 ? 6.555 -8.688 -26.984 1 91 177 ALA B CA 1
ATOM 4439 C C . ALA B 1 177 ? 6.688 -7.359 -27.719 1 91 177 ALA B C 1
ATOM 4441 O O . ALA B 1 177 ? 7.699 -7.102 -28.375 1 91 177 ALA B O 1
ATOM 4442 N N . ALA B 1 178 ? 5.711 -6.527 -27.641 1 95.12 178 ALA B N 1
ATOM 4443 C CA . ALA B 1 178 ? 5.668 -5.246 -28.328 1 95.12 178 ALA B CA 1
ATOM 4444 C C . ALA B 1 178 ? 6.449 -4.18 -27.578 1 95.12 178 ALA B C 1
ATOM 4446 O O . ALA B 1 178 ? 6.785 -3.133 -28.125 1 95.12 178 ALA B O 1
ATOM 4447 N N . HIS B 1 179 ? 6.727 -4.422 -26.328 1 96 179 HIS B N 1
ATOM 4448 C CA . HIS B 1 179 ? 7.473 -3.504 -25.484 1 96 179 HIS B CA 1
ATOM 4449 C C . HIS B 1 179 ? 8.703 -4.184 -24.891 1 96 179 HIS B C 1
ATOM 4451 O O . HIS B 1 179 ? 8.711 -4.547 -23.703 1 96 179 HIS B O 1
ATOM 4457 N N . PRO B 1 180 ? 9.75 -4.227 -25.578 1 94.38 180 PRO B N 1
ATOM 4458 C CA . PRO B 1 180 ? 10.898 -5.07 -25.25 1 94.38 180 PRO B CA 1
ATOM 4459 C C . PRO B 1 180 ? 11.523 -4.719 -23.906 1 94.38 180 PRO B C 1
ATOM 4461 O O . PRO B 1 180 ? 12.039 -5.598 -23.203 1 94.38 180 PRO B O 1
ATOM 4464 N N . GLU B 1 181 ? 11.5 -3.428 -23.562 1 95.31 181 GLU B N 1
ATOM 4465 C CA . GLU B 1 181 ? 12.062 -3.055 -22.266 1 95.31 181 GLU B CA 1
ATOM 4466 C C . GLU B 1 181 ? 11.281 -3.703 -21.125 1 95.31 181 GLU B C 1
ATOM 4468 O O . GLU B 1 181 ? 11.875 -4.277 -20.203 1 95.31 181 GLU B O 1
ATOM 4473 N N . GLN B 1 182 ? 9.992 -3.594 -21.203 1 95 182 GLN B N 1
ATOM 4474 C CA . GLN B 1 182 ? 9.141 -4.23 -20.203 1 95 182 GLN B CA 1
ATOM 4475 C C . GLN B 1 182 ? 9.234 -5.75 -20.281 1 95 182 GLN B C 1
ATOM 4477 O O . GLN B 1 182 ? 9.203 -6.438 -19.266 1 95 182 GLN B O 1
ATOM 4482 N N . GLY B 1 183 ? 9.336 -6.195 -21.516 1 93.75 183 GLY B N 1
ATOM 4483 C CA . GLY B 1 183 ? 9.508 -7.629 -21.703 1 93.75 183 GLY B CA 1
ATOM 4484 C C . GLY B 1 183 ? 10.742 -8.18 -21.031 1 93.75 183 GLY B C 1
ATOM 4485 O O . GLY B 1 183 ? 10.703 -9.266 -20.438 1 93.75 183 GLY B O 1
ATOM 4486 N N . GLU B 1 184 ? 11.812 -7.496 -21.125 1 93.25 184 GLU B N 1
ATOM 4487 C CA . GLU B 1 184 ? 13.055 -7.906 -20.484 1 93.25 184 GLU B CA 1
ATOM 4488 C C . GLU B 1 184 ? 12.898 -7.953 -18.953 1 93.25 184 GLU B C 1
ATOM 4490 O O . GLU B 1 184 ? 13.383 -8.883 -18.312 1 93.25 184 GLU B O 1
ATOM 4495 N N . LYS B 1 185 ? 12.266 -6.969 -18.406 1 94.44 185 LYS B N 1
ATOM 4496 C CA . LYS B 1 185 ? 12.016 -6.949 -16.969 1 94.44 185 LYS B CA 1
ATOM 4497 C C . LYS B 1 185 ? 11.18 -8.148 -16.531 1 94.44 185 LYS B C 1
ATOM 4499 O O . LYS B 1 185 ? 11.445 -8.758 -15.5 1 94.44 185 LYS B O 1
ATOM 4504 N N . PHE B 1 186 ? 10.203 -8.461 -17.328 1 93.88 186 PHE B N 1
ATOM 4505 C CA . PHE B 1 186 ? 9.336 -9.594 -17.016 1 93.88 186 PHE B CA 1
ATOM 4506 C C . PHE B 1 186 ? 10.125 -10.898 -17.062 1 93.88 186 PHE B C 1
ATOM 4508 O O . PHE B 1 186 ? 10.016 -11.727 -16.141 1 93.88 186 PHE B O 1
ATOM 4515 N N . ASN B 1 187 ? 10.867 -11.047 -18.031 1 86.75 187 ASN B N 1
ATOM 4516 C CA . ASN B 1 187 ? 11.68 -12.25 -18.156 1 86.75 187 ASN B CA 1
ATOM 4517 C C . ASN B 1 187 ? 12.648 -12.406 -17 1 86.75 187 ASN B C 1
ATOM 4519 O O . ASN B 1 187 ? 12.828 -13.508 -16.469 1 86.75 187 ASN B O 1
ATOM 4523 N N . LYS B 1 188 ? 13.258 -11.352 -16.594 1 89.19 188 LYS B N 1
ATOM 4524 C CA . LYS B 1 188 ? 14.156 -11.375 -15.445 1 89.19 188 LYS B CA 1
ATOM 4525 C C . LYS B 1 188 ? 13.406 -11.742 -14.172 1 89.19 188 LYS B C 1
ATOM 4527 O O . LYS B 1 188 ? 13.914 -12.5 -13.336 1 89.19 188 LYS B O 1
ATOM 4532 N N . HIS B 1 189 ? 12.242 -11.156 -14.07 1 90.38 189 HIS B N 1
ATOM 4533 C CA . HIS B 1 189 ? 11.406 -11.477 -12.922 1 90.38 189 HIS B CA 1
ATOM 4534 C C . HIS B 1 189 ? 11.109 -12.969 -12.844 1 90.38 189 HIS B C 1
ATOM 4536 O O . HIS B 1 189 ? 11.203 -13.57 -11.773 1 90.38 189 HIS B O 1
ATOM 4542 N N . MET B 1 190 ? 10.766 -13.555 -13.961 1 82.38 190 MET B N 1
ATOM 4543 C CA . MET B 1 190 ? 10.461 -14.984 -14.016 1 82.38 190 MET B CA 1
ATOM 4544 C C . MET B 1 190 ? 11.695 -15.812 -13.68 1 82.38 190 MET B C 1
ATOM 4546 O O . MET B 1 190 ? 11.594 -16.844 -13.016 1 82.38 190 MET B O 1
ATOM 4550 N N . MET B 1 191 ? 12.844 -15.336 -14.109 1 78.75 191 MET B N 1
ATOM 4551 C CA . MET B 1 191 ? 14.102 -16.016 -13.82 1 78.75 191 MET B CA 1
ATOM 4552 C C . MET B 1 191 ? 14.406 -16 -12.328 1 78.75 191 MET B C 1
ATOM 4554 O O . MET B 1 191 ? 14.797 -17.016 -11.758 1 78.75 191 MET B O 1
ATOM 4558 N N . PHE B 1 192 ? 14.219 -14.867 -11.688 1 80.06 192 PHE B N 1
ATOM 4559 C CA . PHE B 1 192 ? 14.484 -14.727 -10.258 1 80.06 192 PHE B CA 1
ATOM 4560 C C . PHE B 1 192 ? 13.547 -15.609 -9.445 1 80.06 192 PHE B C 1
ATOM 4562 O O . PHE B 1 192 ? 13.945 -16.156 -8.422 1 80.06 192 PHE B O 1
ATOM 4569 N N . ARG B 1 193 ? 12.391 -15.688 -9.867 1 73.56 193 ARG B N 1
ATOM 4570 C CA . ARG B 1 193 ? 11.398 -16.484 -9.164 1 73.56 193 ARG B CA 1
ATOM 4571 C C . ARG B 1 193 ? 11.797 -17.969 -9.156 1 73.56 193 ARG B C 1
ATOM 4573 O O . ARG B 1 193 ? 11.523 -18.688 -8.195 1 73.56 193 ARG B O 1
ATOM 4580 N N . ARG B 1 194 ? 12.523 -18.406 -10.086 1 65.81 194 ARG B N 1
ATOM 4581 C CA . ARG B 1 194 ? 12.906 -19.812 -10.242 1 65.81 194 ARG B CA 1
ATOM 4582 C C . ARG B 1 194 ? 14.18 -20.109 -9.469 1 65.81 194 ARG B C 1
ATOM 4584 O O . ARG B 1 194 ? 14.43 -21.266 -9.102 1 65.81 194 ARG B O 1
ATOM 4591 N N . GLU B 1 195 ? 14.938 -19.062 -9.25 1 62.69 195 GLU B N 1
ATOM 4592 C CA . GLU B 1 195 ? 16.219 -19.266 -8.578 1 62.69 195 GLU B CA 1
ATOM 4593 C C . GLU B 1 195 ? 16.016 -19.75 -7.145 1 62.69 195 GLU B C 1
ATOM 4595 O O . GLU B 1 195 ? 16.812 -20.531 -6.629 1 62.69 195 GLU B O 1
ATOM 4600 N N . ASP B 1 196 ? 15.086 -19.344 -6.512 1 58.12 196 ASP B N 1
ATOM 4601 C CA . ASP B 1 196 ? 14.898 -19.609 -5.086 1 58.12 196 ASP B CA 1
ATOM 4602 C C . ASP B 1 196 ? 14.148 -20.922 -4.867 1 58.12 196 ASP B C 1
ATOM 4604 O O . ASP B 1 196 ? 14.047 -21.391 -3.734 1 58.12 196 ASP B O 1
ATOM 4608 N N . GLU B 1 197 ? 13.703 -21.453 -5.863 1 60.03 197 GLU B N 1
ATOM 4609 C CA . GLU B 1 197 ? 12.758 -22.547 -5.676 1 60.03 197 GLU B CA 1
ATOM 4610 C C . GLU B 1 197 ? 13.43 -23.891 -5.891 1 60.03 197 GLU B C 1
ATOM 4612 O O . GLU B 1 197 ? 14.023 -24.141 -6.945 1 60.03 197 GLU B O 1
ATOM 4617 N N . ARG B 1 198 ? 13.852 -24.453 -4.633 1 63.56 198 ARG B N 1
ATOM 4618 C CA . ARG B 1 198 ? 14.148 -25.875 -4.793 1 63.56 198 ARG B CA 1
ATOM 4619 C C . ARG B 1 198 ? 12.938 -26.641 -5.312 1 63.56 198 ARG B C 1
ATOM 4621 O O . ARG B 1 198 ? 11.914 -26.734 -4.625 1 63.56 198 ARG B O 1
ATOM 4628 N N . GLY B 1 199 ? 12.977 -26.953 -6.461 1 77.81 199 GLY B N 1
ATOM 4629 C CA . GLY B 1 199 ? 11.836 -27.594 -7.09 1 77.81 199 GLY B CA 1
ATOM 4630 C C . GLY B 1 199 ? 11.609 -29.016 -6.59 1 77.81 199 GLY B C 1
ATOM 4631 O O . GLY B 1 199 ? 12.398 -29.531 -5.797 1 77.81 199 GLY B O 1
ATOM 4632 N N . TRP B 1 200 ? 10.492 -29.531 -6.863 1 83.88 200 TRP B N 1
ATOM 4633 C CA . TRP B 1 200 ? 10.086 -30.844 -6.41 1 83.88 200 TRP B CA 1
ATOM 4634 C C . TRP B 1 200 ? 11.078 -31.906 -6.867 1 83.88 200 TRP B C 1
ATOM 4636 O O . TRP B 1 200 ? 11.281 -32.906 -6.184 1 83.88 200 TRP B O 1
ATOM 4646 N N . MET B 1 201 ? 11.789 -31.625 -7.941 1 84.56 201 MET B N 1
ATOM 4647 C CA . MET B 1 201 ? 12.758 -32.594 -8.469 1 84.56 201 MET B CA 1
ATOM 4648 C C . MET B 1 201 ? 14.039 -32.562 -7.637 1 84.56 201 MET B C 1
ATOM 4650 O O . MET B 1 201 ? 14.617 -33.625 -7.367 1 84.56 201 MET B O 1
ATOM 4654 N N . ASP B 1 202 ? 14.367 -31.391 -7.141 1 76.88 202 ASP B N 1
ATOM 4655 C CA . ASP B 1 202 ? 15.562 -31.234 -6.312 1 76.88 202 ASP B CA 1
ATOM 4656 C C . ASP B 1 202 ? 15.352 -31.859 -4.93 1 76.88 202 ASP B C 1
ATOM 4658 O O . ASP B 1 202 ? 16.25 -32.5 -4.383 1 76.88 202 ASP B O 1
ATOM 4662 N N . SER B 1 203 ? 14.188 -31.703 -4.434 1 74.5 203 SER B N 1
ATOM 4663 C CA . SER B 1 203 ? 13.891 -32.188 -3.09 1 74.5 203 SER B CA 1
ATOM 4664 C C . SER B 1 203 ? 13.5 -33.656 -3.102 1 74.5 203 SER B C 1
ATOM 4666 O O . SER B 1 203 ? 13.43 -34.281 -2.049 1 74.5 203 SER B O 1
ATOM 4668 N N . LYS B 1 204 ? 13.289 -34.188 -4.281 1 80.62 204 LYS B N 1
ATOM 4669 C CA . LYS B 1 204 ? 12.898 -35.562 -4.496 1 80.62 204 LYS B CA 1
ATOM 4670 C C . LYS B 1 204 ? 11.664 -35.906 -3.684 1 80.62 204 LYS B C 1
ATOM 4672 O O . LYS B 1 204 ? 11.578 -37 -3.107 1 80.62 204 LYS B O 1
ATOM 4677 N N . VAL B 1 205 ? 10.867 -34.906 -3.576 1 83.75 205 VAL B N 1
ATOM 4678 C CA . VAL B 1 205 ? 9.625 -35.125 -2.842 1 83.75 205 VAL B CA 1
ATOM 4679 C C . VAL B 1 205 ? 8.727 -36.094 -3.619 1 83.75 205 VAL B C 1
ATOM 4681 O O . VAL B 1 205 ? 7.961 -36.844 -3.025 1 83.75 205 VAL B O 1
ATOM 4684 N N . PHE B 1 206 ? 8.773 -36 -4.887 1 91.69 206 PHE B N 1
ATOM 4685 C CA . PHE B 1 206 ? 8.133 -36.969 -5.766 1 91.69 206 PHE B CA 1
ATOM 4686 C C . PHE B 1 206 ? 9.164 -37.844 -6.473 1 91.69 206 PHE B C 1
ATOM 4688 O O . PHE B 1 206 ? 9.977 -37.344 -7.254 1 91.69 206 PHE B O 1
ATOM 4695 N N . ARG B 1 207 ? 9.188 -39.094 -6.199 1 92.31 207 ARG B N 1
ATOM 4696 C CA . ARG B 1 207 ? 10.172 -40.031 -6.742 1 92.31 207 ARG B CA 1
ATOM 4697 C C . ARG B 1 207 ? 9.758 -40.5 -8.133 1 92.31 207 ARG B C 1
ATOM 4699 O O . ARG B 1 207 ? 9.242 -41.625 -8.281 1 92.31 207 ARG B O 1
ATOM 4706 N N . ILE B 1 208 ? 10.148 -39.719 -9.023 1 94.75 208 ILE B N 1
ATOM 4707 C CA . ILE B 1 208 ? 9.781 -39.969 -10.414 1 94.75 208 ILE B CA 1
ATOM 4708 C C . ILE B 1 208 ? 10.461 -41.25 -10.906 1 94.75 208 ILE B C 1
ATOM 4710 O O . ILE B 1 208 ? 9.891 -42 -11.711 1 94.75 208 ILE B O 1
ATOM 4714 N N . ASP B 1 209 ? 11.641 -41.562 -10.461 1 93.62 209 ASP B N 1
ATOM 4715 C CA . ASP B 1 209 ? 12.383 -42.781 -10.844 1 93.62 209 ASP B CA 1
ATOM 4716 C C . ASP B 1 209 ? 11.648 -44.031 -10.391 1 93.62 209 ASP B C 1
ATOM 4718 O O . ASP B 1 209 ? 11.586 -45.031 -11.125 1 93.62 209 ASP B O 1
ATOM 4722 N N . LYS B 1 210 ? 11.102 -43.938 -9.234 1 94.44 210 LYS B N 1
ATOM 4723 C CA . LYS B 1 210 ? 10.367 -45.094 -8.719 1 94.44 210 LYS B CA 1
ATOM 4724 C C . LYS B 1 210 ? 9.055 -45.281 -9.484 1 94.44 210 LYS B C 1
ATOM 4726 O O . LYS B 1 210 ? 8.648 -46.406 -9.742 1 94.44 210 LYS B O 1
ATOM 4731 N N . GLU B 1 211 ? 8.367 -44.156 -9.773 1 94.5 211 GLU B N 1
ATOM 4732 C CA . GLU B 1 211 ? 7.113 -44.25 -10.508 1 94.5 211 GLU B CA 1
ATOM 4733 C C . GLU B 1 211 ? 7.328 -44.75 -11.93 1 94.5 211 GLU B C 1
ATOM 4735 O O . GLU B 1 211 ? 6.426 -45.312 -12.531 1 94.5 211 GLU B O 1
ATOM 4740 N N . ALA B 1 212 ? 8.539 -44.562 -12.445 1 95.19 212 ALA B N 1
ATOM 4741 C CA . ALA B 1 212 ? 8.852 -44.906 -13.836 1 95.19 212 ALA B CA 1
ATOM 4742 C C . ALA B 1 212 ? 9.438 -46.312 -13.945 1 95.19 212 ALA B C 1
ATOM 4744 O O . ALA B 1 212 ? 9.805 -46.75 -15.039 1 95.19 212 ALA B O 1
ATOM 4745 N N . GLU B 1 213 ? 9.562 -46.969 -12.828 1 94.94 213 GLU B N 1
ATOM 4746 C CA . GLU B 1 213 ? 10.164 -48.281 -12.859 1 94.94 213 GLU B CA 1
ATOM 4747 C C . GLU B 1 213 ? 9.469 -49.188 -13.875 1 94.94 213 GLU B C 1
ATOM 4749 O O . GLU B 1 213 ? 8.242 -49.281 -13.891 1 94.94 213 GLU B O 1
ATOM 4754 N N . GLY B 1 214 ? 10.25 -49.812 -14.719 1 94.19 214 GLY B N 1
ATOM 4755 C CA . GLY B 1 214 ? 9.734 -50.781 -15.695 1 94.19 214 GLY B CA 1
ATOM 4756 C C . GLY B 1 214 ? 9.227 -50.125 -16.969 1 94.19 214 GLY B C 1
ATOM 4757 O O . GLY B 1 214 ? 8.766 -50.812 -17.875 1 94.19 214 GLY B O 1
ATOM 4758 N N . TRP B 1 215 ? 9.336 -48.812 -17.031 1 95.75 215 TRP B N 1
ATOM 4759 C CA . TRP B 1 215 ? 8.867 -48.094 -18.219 1 95.75 215 TRP B CA 1
ATOM 4760 C C . TRP B 1 215 ? 9.742 -48.438 -19.422 1 95.75 215 TRP B C 1
ATOM 4762 O O . TRP B 1 215 ? 10.969 -48.531 -19.312 1 95.75 215 TRP B O 1
ATOM 4772 N N . PRO B 1 216 ? 9.141 -48.688 -20.547 1 94.88 216 PRO B N 1
ATOM 4773 C CA . PRO B 1 216 ? 9.914 -49.031 -21.75 1 94.88 216 PRO B CA 1
ATOM 4774 C C . PRO B 1 216 ? 10.781 -47.875 -22.25 1 94.88 216 PRO B C 1
ATOM 4776 O O . PRO B 1 216 ? 10.32 -46.75 -22.312 1 94.88 216 PRO B O 1
ATOM 4779 N N . ALA B 1 217 ? 12 -48.156 -22.734 1 93.94 217 ALA B N 1
ATOM 4780 C CA . ALA B 1 217 ? 12.977 -47.156 -23.141 1 93.94 217 ALA B CA 1
ATOM 4781 C C . ALA B 1 217 ? 12.586 -46.5 -24.469 1 93.94 217 ALA B C 1
ATOM 4783 O O . ALA B 1 217 ? 13.039 -45.406 -24.781 1 93.94 217 ALA B O 1
ATOM 4784 N N . ASP B 1 218 ? 11.789 -47.188 -25.266 1 94.38 218 ASP B N 1
ATOM 4785 C CA . ASP B 1 218 ? 11.438 -46.688 -26.594 1 94.38 218 ASP B CA 1
ATOM 4786 C C . ASP B 1 218 ? 10.141 -45.906 -26.562 1 94.38 218 ASP B C 1
ATOM 4788 O O . ASP B 1 218 ? 9.617 -45.5 -27.609 1 94.38 218 ASP B O 1
ATOM 4792 N N . LYS B 1 219 ? 9.625 -45.594 -25.359 1 96.5 219 LYS B N 1
ATOM 4793 C CA . LYS B 1 219 ? 8.391 -44.844 -25.203 1 96.5 219 LYS B CA 1
ATOM 4794 C C . LYS B 1 219 ? 8.664 -43.5 -24.516 1 96.5 219 LYS B C 1
ATOM 4796 O O . LYS B 1 219 ? 9.656 -43.344 -23.797 1 96.5 219 LYS B O 1
ATOM 4801 N N . PRO B 1 220 ? 7.766 -42.594 -24.781 1 97.94 220 PRO B N 1
ATOM 4802 C CA . PRO B 1 220 ? 7.945 -41.312 -24.094 1 97.94 220 PRO B CA 1
ATOM 4803 C C . PRO B 1 220 ? 7.781 -41.438 -22.578 1 97.94 220 PRO B C 1
ATOM 4805 O O . PRO B 1 220 ? 6.805 -42.031 -22.109 1 97.94 220 PRO B O 1
ATOM 4808 N N . ILE B 1 221 ? 8.766 -40.938 -21.859 1 98.12 221 ILE B N 1
ATOM 4809 C CA . ILE B 1 221 ? 8.727 -41.031 -20.406 1 98.12 221 ILE B CA 1
ATOM 4810 C C . ILE B 1 221 ? 8.219 -39.719 -19.812 1 98.12 221 ILE B C 1
ATOM 4812 O O . ILE B 1 221 ? 7.59 -39.688 -18.766 1 98.12 221 ILE B O 1
ATOM 4816 N N . PHE B 1 222 ? 8.609 -38.531 -20.391 1 98.56 222 PHE B N 1
ATOM 4817 C CA . PHE B 1 222 ? 8.328 -37.219 -19.828 1 98.56 222 PHE B CA 1
ATOM 4818 C C . PHE B 1 222 ? 8.047 -36.219 -20.922 1 98.56 222 PHE B C 1
ATOM 4820 O O . PHE B 1 222 ? 8.898 -35.969 -21.781 1 98.56 222 PHE B O 1
ATOM 4827 N N . VAL B 1 223 ? 6.891 -35.656 -20.938 1 98.75 223 VAL B N 1
ATOM 4828 C CA . VAL B 1 223 ? 6.496 -34.625 -21.875 1 98.75 223 VAL B CA 1
ATOM 4829 C C . VAL B 1 223 ? 6.211 -33.312 -21.109 1 98.75 223 VAL B C 1
ATOM 4831 O O . VAL B 1 223 ? 5.211 -33.219 -20.391 1 98.75 223 VAL B O 1
ATOM 4834 N N . ASP B 1 224 ? 7.066 -32.344 -21.234 1 98.5 224 ASP B N 1
ATOM 4835 C CA . ASP B 1 224 ? 6.887 -31.047 -20.625 1 98.5 224 ASP B CA 1
ATOM 4836 C C . ASP B 1 224 ? 6.039 -30.141 -21.531 1 98.5 224 ASP B C 1
ATOM 4838 O O . ASP B 1 224 ? 6.555 -29.531 -22.469 1 98.5 224 ASP B O 1
ATOM 4842 N N . VAL B 1 225 ? 4.762 -30.062 -21.203 1 98.44 225 VAL B N 1
ATOM 4843 C CA . VAL B 1 225 ? 3.791 -29.344 -22.016 1 98.44 225 VAL B CA 1
ATOM 4844 C C . VAL B 1 225 ? 3.789 -27.859 -21.625 1 98.44 225 VAL B C 1
ATOM 4846 O O . VAL B 1 225 ? 3.508 -27.531 -20.469 1 98.44 225 VAL B O 1
ATOM 4849 N N . GLY B 1 226 ? 4.004 -26.969 -22.578 1 96.69 226 GLY B N 1
ATOM 4850 C CA . GLY B 1 226 ? 4.227 -25.562 -22.25 1 96.69 226 GLY B CA 1
ATOM 4851 C C . GLY B 1 226 ? 5.52 -25.344 -21.484 1 96.69 226 GLY B C 1
ATOM 4852 O O . GLY B 1 226 ? 5.547 -24.578 -20.516 1 96.69 226 GLY B O 1
ATOM 4853 N N . GLY B 1 227 ? 6.57 -25.984 -21.906 1 95.25 227 GLY B N 1
ATOM 4854 C CA . GLY B 1 227 ? 7.781 -26.109 -21.094 1 95.25 227 GLY B CA 1
ATOM 4855 C C . GLY B 1 227 ? 8.766 -24.969 -21.328 1 95.25 227 GLY B C 1
ATOM 4856 O O . GLY B 1 227 ? 9.812 -24.922 -20.688 1 95.25 227 GLY B O 1
ATOM 4857 N N . GLY B 1 228 ? 8.43 -24.062 -22.219 1 92.38 228 GLY B N 1
ATOM 4858 C CA . GLY B 1 228 ? 9.297 -22.938 -22.469 1 92.38 228 GLY B CA 1
ATOM 4859 C C . GLY B 1 228 ? 10.656 -23.328 -23.031 1 92.38 228 GLY B C 1
ATOM 4860 O O . GLY B 1 228 ? 10.734 -24.078 -24 1 92.38 228 GLY B O 1
ATOM 4861 N N . LEU B 1 229 ? 11.711 -22.922 -22.359 1 90.25 229 LEU B N 1
ATOM 4862 C CA . LEU B 1 229 ? 13.07 -23.156 -22.859 1 90.25 229 LEU B CA 1
ATOM 4863 C C . LEU B 1 229 ? 13.57 -24.547 -22.469 1 90.25 229 LEU B C 1
ATOM 4865 O O . LEU B 1 229 ? 14.648 -24.953 -22.891 1 90.25 229 LEU B O 1
ATOM 4869 N N . GLY B 1 230 ? 12.773 -25.219 -21.719 1 93.31 230 GLY B N 1
ATOM 4870 C CA . GLY B 1 230 ? 13.117 -26.609 -21.453 1 93.31 230 GLY B CA 1
ATOM 4871 C C . GLY B 1 230 ? 14 -26.766 -20.234 1 93.31 230 GLY B C 1
ATOM 4872 O O . GLY B 1 230 ? 14.75 -27.75 -20.125 1 93.31 230 GLY B O 1
ATOM 4873 N N . HIS B 1 231 ? 13.891 -25.859 -19.25 1 89.75 231 HIS B N 1
ATOM 4874 C CA . HIS B 1 231 ? 14.727 -25.938 -18.047 1 89.75 231 HIS B CA 1
ATOM 4875 C C . HIS B 1 231 ? 14.359 -27.156 -17.203 1 89.75 231 HIS B C 1
ATOM 4877 O O . HIS B 1 231 ? 15.227 -27.766 -16.578 1 89.75 231 HIS B O 1
ATOM 4883 N N . GLN B 1 232 ? 13.047 -27.5 -17.156 1 92.44 232 GLN B N 1
ATOM 4884 C CA . GLN B 1 232 ? 12.609 -28.609 -16.312 1 92.44 232 GLN B CA 1
ATOM 4885 C C . GLN B 1 232 ? 13.078 -29.938 -16.891 1 92.44 232 GLN B C 1
ATOM 4887 O O . GLN B 1 232 ? 13.609 -30.781 -16.156 1 92.44 232 GLN B O 1
ATOM 4892 N N . PRO B 1 233 ? 12.984 -30.156 -18.188 1 95.31 233 PRO B N 1
ATOM 4893 C CA . PRO B 1 233 ? 13.562 -31.375 -18.766 1 95.31 233 PRO B CA 1
ATOM 4894 C C . PRO B 1 233 ? 15.07 -31.469 -18.578 1 95.31 233 PRO B C 1
ATOM 4896 O O . PRO B 1 233 ? 15.609 -32.531 -18.328 1 95.31 233 PRO B O 1
ATOM 4899 N N . ALA B 1 234 ? 15.727 -30.312 -18.734 1 93.88 234 ALA B N 1
ATOM 4900 C CA . ALA B 1 234 ? 17.172 -30.297 -18.484 1 93.88 234 ALA B CA 1
ATOM 4901 C C . ALA B 1 234 ? 17.469 -30.734 -17.047 1 93.88 234 ALA B C 1
ATOM 4903 O O . ALA B 1 234 ? 18.391 -31.516 -16.812 1 93.88 234 ALA B O 1
ATOM 4904 N N . LEU B 1 235 ? 16.75 -30.188 -16.125 1 91.62 235 LEU B N 1
ATOM 4905 C CA . LEU B 1 235 ? 16.906 -30.547 -14.719 1 91.62 235 LEU B CA 1
ATOM 4906 C C . LEU B 1 235 ? 16.609 -32.031 -14.508 1 91.62 235 LEU B C 1
ATOM 4908 O O . LEU B 1 235 ? 17.281 -32.719 -13.727 1 91.62 235 LEU B O 1
ATOM 4912 N N . LEU B 1 236 ? 15.578 -32.562 -15.148 1 94.56 236 LEU B N 1
ATOM 4913 C CA . LEU B 1 236 ? 15.227 -33.969 -15.062 1 94.56 236 LEU B CA 1
ATOM 4914 C C . LEU B 1 236 ? 16.391 -34.844 -15.508 1 94.56 236 LEU B C 1
ATOM 4916 O O . LEU B 1 236 ? 16.734 -35.812 -14.828 1 94.56 236 LEU B O 1
ATOM 4920 N N . LYS B 1 237 ? 16.938 -34.5 -16.672 1 94.62 237 LYS B N 1
ATOM 4921 C CA . LYS B 1 237 ? 18.062 -35.281 -17.203 1 94.62 237 LYS B CA 1
ATOM 4922 C C . LYS B 1 237 ? 19.266 -35.25 -16.266 1 94.62 237 LYS B C 1
ATOM 4924 O O . LYS B 1 237 ? 19.984 -36.219 -16.109 1 94.62 237 LYS B O 1
ATOM 4929 N N . ALA B 1 238 ? 19.453 -34.094 -15.656 1 91.75 238 ALA B N 1
ATOM 4930 C CA . ALA B 1 238 ? 20.562 -33.938 -14.727 1 91.75 238 ALA B CA 1
ATOM 4931 C C . ALA B 1 238 ? 20.328 -34.719 -13.445 1 91.75 238 ALA B C 1
ATOM 4933 O O . ALA B 1 238 ? 21.25 -35.312 -12.891 1 91.75 238 ALA B O 1
ATOM 4934 N N . SER B 1 239 ? 19.141 -34.719 -12.945 1 92.19 239 SER B N 1
ATOM 4935 C CA . SER B 1 239 ? 18.812 -35.312 -11.664 1 92.19 239 SER B CA 1
ATOM 4936 C C . SER B 1 239 ? 18.641 -36.844 -11.789 1 92.19 239 SER B C 1
ATOM 4938 O O . SER B 1 239 ? 18.906 -37.562 -10.836 1 92.19 239 SER B O 1
ATOM 4940 N N . TYR B 1 240 ? 18.172 -37.25 -12.961 1 93.12 240 TYR B N 1
ATOM 4941 C CA . TYR B 1 240 ? 17.922 -38.656 -13.211 1 93.12 240 TYR B CA 1
ATOM 4942 C C . TYR B 1 240 ? 18.516 -39.094 -14.547 1 93.12 240 TYR B C 1
ATOM 4944 O O . TYR B 1 240 ? 17.781 -39.469 -15.469 1 93.12 240 TYR B O 1
ATOM 4952 N N . PRO B 1 241 ? 19.812 -39.188 -14.609 1 91.5 241 PRO B N 1
ATOM 4953 C CA . PRO B 1 241 ? 20.469 -39.438 -15.883 1 91.5 241 PRO B CA 1
ATOM 4954 C C . PRO B 1 241 ? 20.125 -40.844 -16.438 1 91.5 241 PRO B C 1
ATOM 4956 O O . PRO B 1 241 ? 20.188 -41.062 -17.656 1 91.5 241 PRO B O 1
ATOM 4959 N N . ASP B 1 242 ? 19.719 -41.719 -15.594 1 90.75 242 ASP B N 1
ATOM 4960 C CA . ASP B 1 242 ? 19.5 -43.094 -16.031 1 90.75 242 ASP B CA 1
ATOM 4961 C C . ASP B 1 242 ? 18.016 -43.375 -16.312 1 90.75 242 ASP B C 1
ATOM 4963 O O . ASP B 1 242 ? 17.609 -44.5 -16.578 1 90.75 242 ASP B O 1
ATOM 4967 N N . LEU B 1 243 ? 17.172 -42.344 -16.203 1 92.88 243 LEU B N 1
ATOM 4968 C CA . LEU B 1 243 ? 15.75 -42.5 -16.469 1 92.88 243 LEU B CA 1
ATOM 4969 C C . LEU B 1 243 ? 15.508 -42.844 -17.938 1 92.88 243 LEU B C 1
ATOM 4971 O O . LEU B 1 243 ? 15.852 -42.062 -18.828 1 92.88 243 LEU B O 1
ATOM 4975 N N . PRO B 1 244 ? 15.008 -44.094 -18.172 1 91.81 244 PRO B N 1
ATOM 4976 C CA . PRO B 1 244 ? 14.812 -44.5 -19.562 1 91.81 244 PRO B CA 1
ATOM 4977 C C . PRO B 1 244 ? 13.617 -43.781 -20.203 1 91.81 244 PRO B C 1
ATOM 4979 O O . PRO B 1 244 ? 12.656 -43.438 -19.516 1 91.81 244 PRO B O 1
ATOM 4982 N N . GLY B 1 245 ? 13.711 -43.656 -21.609 1 94.38 245 GLY B N 1
ATOM 4983 C CA . GLY B 1 245 ? 12.578 -43.125 -22.344 1 94.38 245 GLY B CA 1
ATOM 4984 C C . GLY B 1 245 ? 12.852 -41.75 -22.938 1 94.38 245 GLY B C 1
ATOM 4985 O O . GLY B 1 245 ? 13.867 -41.125 -22.641 1 94.38 245 GLY B O 1
ATOM 4986 N N . GLN B 1 246 ? 11.938 -41.344 -23.766 1 96 246 GLN B N 1
ATOM 4987 C CA . GLN B 1 246 ? 12.078 -40.094 -24.484 1 96 246 GLN B CA 1
ATOM 4988 C C . GLN B 1 246 ? 11.57 -38.906 -23.656 1 96 246 GLN B C 1
ATOM 4990 O O . GLN B 1 246 ? 10.508 -39 -23.047 1 96 246 GLN B O 1
ATOM 4995 N N . VAL B 1 247 ? 12.383 -37.875 -23.578 1 98.12 247 VAL B N 1
ATOM 4996 C CA . VAL B 1 247 ? 12.008 -36.625 -22.906 1 98.12 247 VAL B CA 1
ATOM 4997 C C . VAL B 1 247 ? 11.734 -35.531 -23.953 1 98.12 247 VAL B C 1
ATOM 4999 O O . VAL B 1 247 ? 12.539 -35.312 -24.859 1 98.12 247 VAL B O 1
ATOM 5002 N N . ILE B 1 248 ? 10.586 -34.906 -23.844 1 98.44 248 ILE B N 1
ATOM 5003 C CA . ILE B 1 248 ? 10.141 -33.969 -24.875 1 98.44 248 ILE B CA 1
ATOM 5004 C C . ILE B 1 248 ? 9.727 -32.656 -24.219 1 98.44 248 ILE B C 1
ATOM 5006 O O . ILE B 1 248 ? 9.07 -32.656 -23.172 1 98.44 248 ILE B O 1
ATOM 5010 N N . VAL B 1 249 ? 10.133 -31.547 -24.781 1 98.31 249 VAL B N 1
ATOM 5011 C CA . VAL B 1 249 ? 9.641 -30.219 -24.406 1 98.31 249 VAL B CA 1
ATOM 5012 C C . VAL B 1 249 ? 8.734 -29.688 -25.5 1 98.31 249 VAL B C 1
ATOM 5014 O O . VAL B 1 249 ? 9.102 -29.688 -26.688 1 98.31 249 VAL B O 1
ATOM 5017 N N . GLN B 1 250 ? 7.551 -29.281 -25.094 1 98.38 250 GLN B N 1
ATOM 5018 C CA . GLN B 1 250 ? 6.586 -28.734 -26.047 1 98.38 250 GLN B CA 1
ATOM 5019 C C . GLN B 1 250 ? 6.277 -27.266 -25.734 1 98.38 250 GLN B C 1
ATOM 5021 O O . GLN B 1 250 ? 6.043 -26.906 -24.578 1 98.38 250 GLN B O 1
ATOM 5026 N N . ASP B 1 251 ? 6.285 -26.438 -26.656 1 97 251 ASP B N 1
ATOM 5027 C CA . ASP B 1 251 ? 5.809 -25.062 -26.594 1 97 251 ASP B CA 1
ATOM 5028 C C . ASP B 1 251 ? 5.547 -24.5 -27.984 1 97 251 ASP B C 1
ATOM 5030 O O . ASP B 1 251 ? 5.727 -25.203 -28.984 1 97 251 ASP B O 1
ATOM 5034 N N . LEU B 1 252 ? 5.059 -23.312 -28.047 1 94.44 252 LEU B N 1
ATOM 5035 C CA . LEU B 1 252 ? 4.793 -22.672 -29.328 1 94.44 252 LEU B CA 1
ATOM 5036 C C . LEU B 1 252 ? 6.066 -22.594 -30.172 1 94.44 252 LEU B C 1
ATOM 5038 O O . LEU B 1 252 ? 7.172 -22.547 -29.625 1 94.44 252 LEU B O 1
ATOM 5042 N N . PRO B 1 253 ? 5.906 -22.547 -31.5 1 94.88 253 PRO B N 1
ATOM 5043 C CA . PRO B 1 253 ? 7.062 -22.516 -32.375 1 94.88 253 PRO B CA 1
ATOM 5044 C C . PRO B 1 253 ? 8.031 -21.391 -32.062 1 94.88 253 PRO B C 1
ATOM 5046 O O . PRO B 1 253 ? 9.25 -21.594 -32.062 1 94.88 253 PRO B O 1
ATOM 5049 N N . GLU B 1 254 ? 7.523 -20.234 -31.75 1 89.38 254 GLU B N 1
ATOM 5050 C CA . GLU B 1 254 ? 8.352 -19.062 -31.5 1 89.38 254 GLU B CA 1
ATOM 5051 C C . GLU B 1 254 ? 9.148 -19.203 -30.203 1 89.38 254 GLU B C 1
ATOM 5053 O O . GLU B 1 254 ? 10.188 -18.562 -30.031 1 89.38 254 GLU B O 1
ATOM 5058 N N . VAL B 1 255 ? 8.695 -20.016 -29.328 1 89.62 255 VAL B N 1
ATOM 5059 C CA . VAL B 1 255 ? 9.367 -20.25 -28.047 1 89.62 255 VAL B CA 1
ATOM 5060 C C . VAL B 1 255 ? 10.383 -21.375 -28.203 1 89.62 255 VAL B C 1
ATOM 5062 O O . VAL B 1 255 ? 11.539 -21.25 -27.781 1 89.62 255 VAL B O 1
ATOM 5065 N N . ILE B 1 256 ? 9.984 -22.484 -28.844 1 93.31 256 ILE B N 1
ATOM 5066 C CA . ILE B 1 256 ? 10.766 -23.719 -28.953 1 93.31 256 ILE B CA 1
ATOM 5067 C C . ILE B 1 256 ? 12.023 -23.453 -29.781 1 93.31 256 ILE B C 1
ATOM 5069 O O . ILE B 1 256 ? 13.055 -24.094 -29.562 1 93.31 256 ILE B O 1
ATOM 5073 N N . GLN B 1 257 ? 11.906 -22.484 -30.703 1 92.81 257 GLN B N 1
ATOM 5074 C CA . GLN B 1 257 ? 13.055 -22.156 -31.547 1 92.81 257 GLN B CA 1
ATOM 5075 C C . GLN B 1 257 ? 14.234 -21.688 -30.688 1 92.81 257 GLN B C 1
ATOM 5077 O O . GLN B 1 257 ? 15.391 -21.859 -31.078 1 92.81 257 GLN B O 1
ATOM 5082 N N . ASP B 1 258 ? 13.945 -21.156 -29.531 1 90.62 258 ASP B N 1
ATOM 5083 C CA . ASP B 1 258 ? 14.984 -20.641 -28.656 1 90.62 258 ASP B CA 1
ATOM 5084 C C . ASP B 1 258 ? 15.234 -21.594 -27.484 1 90.62 258 ASP B C 1
ATOM 5086 O O . ASP B 1 258 ? 15.961 -21.266 -26.547 1 90.62 258 ASP B O 1
ATOM 5090 N N . ALA B 1 259 ? 14.633 -22.781 -27.484 1 93.62 259 ALA B N 1
ATOM 5091 C CA . ALA B 1 259 ? 14.75 -23.734 -26.391 1 93.62 259 ALA B CA 1
ATOM 5092 C C . ALA B 1 259 ? 16.156 -24.297 -26.281 1 93.62 259 ALA B C 1
ATOM 5094 O O . ALA B 1 259 ? 16.906 -24.312 -27.266 1 93.62 259 ALA B O 1
ATOM 5095 N N . LEU B 1 260 ? 16.516 -24.734 -25.109 1 94.56 260 LEU B N 1
ATOM 5096 C CA . LEU B 1 260 ? 17.812 -25.328 -24.828 1 94.56 260 LEU B CA 1
ATOM 5097 C C . LEU B 1 260 ? 18.016 -26.609 -25.641 1 94.56 260 LEU B C 1
ATOM 5099 O O . LEU B 1 260 ? 17.062 -27.359 -25.875 1 94.56 260 LEU B O 1
ATOM 5103 N N . SER B 1 261 ? 19.297 -26.781 -26.062 1 95.25 261 SER B N 1
ATOM 5104 C CA . SER B 1 261 ? 19.656 -28.047 -26.703 1 95.25 261 SER B CA 1
ATOM 5105 C C . SER B 1 261 ? 20.203 -29.047 -25.688 1 95.25 261 SER B C 1
ATOM 5107 O O . SER B 1 261 ? 21.391 -29.391 -25.719 1 95.25 261 SER B O 1
ATOM 5109 N N . THR B 1 262 ? 19.391 -29.562 -24.891 1 96.12 262 THR B N 1
ATOM 5110 C CA . THR B 1 262 ? 19.781 -30.531 -23.875 1 96.12 262 THR B CA 1
ATOM 5111 C C . THR B 1 262 ? 19.906 -31.922 -24.469 1 96.12 262 THR B C 1
ATOM 5113 O O . THR B 1 262 ? 18.953 -32.438 -25.078 1 96.12 262 THR B O 1
ATOM 5116 N N . PRO B 1 263 ? 21.078 -32.562 -24.266 1 95.44 263 PRO B N 1
ATOM 5117 C CA . PRO B 1 263 ? 21.203 -33.938 -24.781 1 95.44 263 PRO B CA 1
ATOM 5118 C C . PRO B 1 263 ? 20.109 -34.875 -24.25 1 95.44 263 PRO B C 1
ATOM 5120 O O . PRO B 1 263 ? 19.875 -34.906 -23.047 1 95.44 263 PRO B O 1
ATOM 5123 N N . GLY B 1 264 ? 19.438 -35.531 -25.188 1 94.81 264 GLY B N 1
ATOM 5124 C CA . GLY B 1 264 ? 18.422 -36.5 -24.797 1 94.81 264 GLY B CA 1
ATOM 5125 C C . GLY B 1 264 ? 17.031 -35.875 -24.672 1 94.81 264 GLY B C 1
ATOM 5126 O O . GLY B 1 264 ? 16.078 -36.562 -24.312 1 94.81 264 GLY B O 1
ATOM 5127 N N . VAL B 1 265 ? 16.906 -34.625 -24.969 1 97.56 265 VAL B N 1
ATOM 5128 C CA . VAL B 1 265 ? 15.625 -33.906 -24.906 1 97.56 265 VAL B CA 1
ATOM 5129 C C . VAL B 1 265 ? 15.211 -33.469 -26.297 1 97.56 265 VAL B C 1
ATOM 5131 O O . VAL B 1 265 ? 16 -32.844 -27.016 1 97.56 265 VAL B O 1
ATOM 5134 N N . GLN B 1 266 ? 14.062 -33.812 -26.672 1 97.75 266 GLN B N 1
ATOM 5135 C CA . GLN B 1 266 ? 13.531 -33.375 -27.969 1 97.75 266 GLN B CA 1
ATOM 5136 C C . GLN B 1 266 ? 12.68 -32.125 -27.828 1 97.75 266 GLN B C 1
ATOM 5138 O O . GLN B 1 266 ? 11.773 -32.062 -27 1 97.75 266 GLN B O 1
ATOM 5143 N N . ASN B 1 267 ? 12.984 -31.094 -28.594 1 97.94 267 ASN B N 1
ATOM 5144 C CA . ASN B 1 267 ? 12.156 -29.891 -28.688 1 97.94 267 ASN B CA 1
ATOM 5145 C C . ASN B 1 267 ? 11.07 -30.047 -29.75 1 97.94 267 ASN B C 1
ATOM 5147 O O . ASN B 1 267 ? 11.359 -30.391 -30.891 1 97.94 267 ASN B O 1
ATOM 5151 N N . MET B 1 268 ? 9.883 -29.781 -29.344 1 98.19 268 MET B N 1
ATOM 5152 C CA . MET B 1 268 ? 8.766 -29.984 -30.25 1 98.19 268 MET B CA 1
ATOM 5153 C C . MET B 1 268 ? 7.828 -28.781 -30.266 1 98.19 268 MET B C 1
ATOM 5155 O O . MET B 1 268 ? 7.309 -28.391 -29.219 1 98.19 268 MET B O 1
ATOM 5159 N N . ALA B 1 269 ? 7.617 -28.172 -31.469 1 97.94 269 ALA B N 1
ATOM 5160 C CA . ALA B 1 269 ? 6.605 -27.125 -31.594 1 97.94 269 ALA B CA 1
ATOM 5161 C C . ALA B 1 269 ? 5.203 -27.688 -31.406 1 97.94 269 ALA B C 1
ATOM 5163 O O . ALA B 1 269 ? 4.836 -28.688 -32.031 1 97.94 269 ALA B O 1
ATOM 5164 N N . TYR B 1 270 ? 4.465 -27.094 -30.469 1 97.81 270 TYR B N 1
ATOM 5165 C CA . TYR B 1 270 ? 3.141 -27.594 -30.125 1 97.81 270 TYR B CA 1
ATOM 5166 C C . TYR B 1 270 ? 2.303 -26.516 -29.453 1 97.81 270 TYR B C 1
ATOM 5168 O O . TYR B 1 270 ? 2.809 -25.734 -28.641 1 97.81 270 TYR B O 1
ATOM 5176 N N . ASN B 1 271 ? 1.09 -26.391 -29.938 1 97.31 271 ASN B N 1
ATOM 5177 C CA . ASN B 1 271 ? 0.09 -25.531 -29.297 1 97.31 271 ASN B CA 1
ATOM 5178 C C . ASN B 1 271 ? -0.755 -26.328 -28.297 1 97.31 271 ASN B C 1
ATOM 5180 O O . ASN B 1 271 ? -1.439 -27.281 -28.672 1 97.31 271 ASN B O 1
ATOM 5184 N N . ILE B 1 272 ? -0.793 -25.875 -27.062 1 97.44 272 ILE B N 1
ATOM 5185 C CA . ILE B 1 272 ? -1.393 -26.625 -25.953 1 97.44 272 ILE B CA 1
ATOM 5186 C C . ILE B 1 272 ? -2.895 -26.766 -26.188 1 97.44 272 ILE B C 1
ATOM 5188 O O . ILE B 1 272 ? -3.549 -27.594 -25.547 1 97.44 272 ILE B O 1
ATOM 5192 N N . PHE B 1 273 ? -3.488 -26.031 -27.078 1 97.44 273 PHE B N 1
ATOM 5193 C CA . PHE B 1 273 ? -4.918 -26.078 -27.359 1 97.44 273 PHE B CA 1
ATOM 5194 C C . PHE B 1 273 ? -5.223 -27.078 -28.453 1 97.44 273 PHE B C 1
ATOM 5196 O O . PHE B 1 273 ? -6.387 -27.359 -28.75 1 97.44 273 PHE B O 1
ATOM 5203 N N . ASP B 1 274 ? -4.219 -27.594 -29.094 1 98 274 ASP B N 1
ATOM 5204 C CA . ASP B 1 274 ? -4.379 -28.641 -30.078 1 98 274 ASP B CA 1
ATOM 5205 C C . ASP B 1 274 ? -4.355 -30.031 -29.422 1 98 274 ASP B C 1
ATOM 5207 O O . ASP B 1 274 ? -3.861 -30.172 -28.297 1 98 274 ASP B O 1
ATOM 5211 N N . PRO B 1 275 ? -4.879 -31.016 -30.156 1 98.12 275 PRO B N 1
ATOM 5212 C CA . PRO B 1 275 ? -4.746 -32.375 -29.609 1 98.12 275 PRO B CA 1
ATOM 5213 C C . PRO B 1 275 ? -3.293 -32.75 -29.328 1 98.12 275 PRO B C 1
ATOM 5215 O O . PRO B 1 275 ? -2.4 -32.406 -30.109 1 98.12 275 PRO B O 1
ATOM 5218 N N . GLN B 1 276 ? -3.086 -33.375 -28.172 1 98.62 276 GLN B N 1
ATOM 5219 C CA . GLN B 1 276 ? -1.743 -33.781 -27.75 1 98.62 276 GLN B CA 1
ATOM 5220 C C . GLN B 1 276 ? -1.173 -34.844 -28.672 1 98.62 276 GLN B C 1
ATOM 5222 O O . GLN B 1 276 ? -1.718 -35.938 -28.766 1 98.62 276 GLN B O 1
ATOM 5227 N N . PRO B 1 277 ? -0.07 -34.562 -29.359 1 98.38 277 PRO B N 1
ATOM 5228 C CA . PRO B 1 277 ? 0.467 -35.469 -30.344 1 98.38 277 PRO B CA 1
ATOM 5229 C C . PRO B 1 277 ? 1.207 -36.656 -29.719 1 98.38 277 PRO B C 1
ATOM 5231 O O . PRO B 1 277 ? 1.369 -37.688 -30.344 1 98.38 277 PRO B O 1
ATOM 5234 N N . ILE B 1 278 ? 1.773 -36.5 -28.562 1 98.62 278 ILE B N 1
ATOM 5235 C CA . ILE B 1 278 ? 2.504 -37.562 -27.891 1 98.62 278 ILE B CA 1
ATOM 5236 C C . ILE B 1 278 ? 1.538 -38.438 -27.062 1 98.62 278 ILE B C 1
ATOM 5238 O O . ILE B 1 278 ? 1.004 -37.969 -26.062 1 98.62 278 ILE B O 1
ATOM 5242 N N . GLN B 1 279 ? 1.433 -39.656 -27.5 1 98.06 279 GLN B N 1
ATOM 5243 C CA . GLN B 1 279 ? 0.445 -40.562 -26.875 1 98.06 279 GLN B CA 1
ATOM 5244 C C . GLN B 1 279 ? 1.095 -41.469 -25.844 1 98.06 279 GLN B C 1
ATOM 5246 O O . GLN B 1 279 ? 2.213 -41.938 -26.047 1 98.06 279 GLN B O 1
ATOM 5251 N N . GLY B 1 280 ? 0.377 -41.625 -24.719 1 97.81 280 GLY B N 1
ATOM 5252 C CA . GLY B 1 280 ? 0.704 -42.688 -23.766 1 97.81 280 GLY B CA 1
ATOM 5253 C C . GLY B 1 280 ? 2.021 -42.438 -23.047 1 97.81 280 GLY B C 1
ATOM 5254 O O . GLY B 1 280 ? 2.721 -43.406 -22.688 1 97.81 280 GLY B O 1
ATOM 5255 N N . ALA B 1 281 ? 2.449 -41.25 -22.922 1 98.38 281 ALA B N 1
ATOM 5256 C CA . ALA B 1 281 ? 3.654 -40.969 -22.141 1 98.38 281 ALA B CA 1
ATOM 5257 C C . ALA B 1 281 ? 3.451 -41.312 -20.672 1 98.38 281 ALA B C 1
ATOM 5259 O O . ALA B 1 281 ? 2.318 -41.375 -20.188 1 98.38 281 ALA B O 1
ATOM 5260 N N . LYS B 1 282 ? 4.551 -41.625 -19.953 1 98.31 282 LYS B N 1
ATOM 5261 C CA . LYS B 1 282 ? 4.453 -41.938 -18.516 1 98.31 282 LYS B CA 1
ATOM 5262 C C . LYS B 1 282 ? 4.055 -40.688 -17.734 1 98.31 282 LYS B C 1
ATOM 5264 O O . LYS B 1 282 ? 3.191 -40.75 -16.859 1 98.31 282 LYS B O 1
ATOM 5269 N N . PHE B 1 283 ? 4.762 -39.562 -18.016 1 98.56 283 PHE B N 1
ATOM 5270 C CA . PHE B 1 283 ? 4.484 -38.312 -17.328 1 98.56 283 PHE B CA 1
ATOM 5271 C C . PHE B 1 283 ? 4.172 -37.188 -18.312 1 98.56 283 PHE B C 1
ATOM 5273 O O . PHE B 1 283 ? 4.965 -36.906 -19.219 1 98.56 283 PHE B O 1
ATOM 5280 N N . TYR B 1 284 ? 3.023 -36.625 -18.234 1 98.75 284 TYR B N 1
ATOM 5281 C CA . TYR B 1 284 ? 2.764 -35.281 -18.766 1 98.75 284 TYR B CA 1
ATOM 5282 C C . TYR B 1 284 ? 2.928 -34.219 -17.688 1 98.75 284 TYR B C 1
ATOM 5284 O O . TYR B 1 284 ? 2.373 -34.344 -16.594 1 98.75 284 TYR B O 1
ATOM 5292 N N . TYR B 1 285 ? 3.721 -33.219 -17.969 1 98.25 285 TYR B N 1
ATOM 5293 C CA . TYR B 1 285 ? 4.105 -32.25 -16.953 1 98.25 285 TYR B CA 1
ATOM 5294 C C . TYR B 1 285 ? 3.77 -30.844 -17.406 1 98.25 285 TYR B C 1
ATOM 5296 O O . TYR B 1 285 ? 4.004 -30.484 -18.562 1 98.25 285 TYR B O 1
ATOM 5304 N N . MET B 1 286 ? 3.146 -30.094 -16.531 1 97.44 286 MET B N 1
ATOM 5305 C CA . MET B 1 286 ? 2.895 -28.672 -16.734 1 97.44 286 MET B CA 1
ATOM 5306 C C . MET B 1 286 ? 3.299 -27.875 -15.5 1 97.44 286 MET B C 1
ATOM 5308 O O . MET B 1 286 ? 2.924 -28.219 -14.375 1 97.44 286 MET B O 1
ATOM 5312 N N . ARG B 1 287 ? 4.074 -26.844 -15.758 1 94.12 287 ARG B N 1
ATOM 5313 C CA . ARG B 1 287 ? 4.477 -25.984 -14.656 1 94.12 287 ARG B CA 1
ATOM 5314 C C . ARG B 1 287 ? 4.082 -24.531 -14.914 1 94.12 287 ARG B C 1
ATOM 5316 O O . ARG B 1 287 ? 4.543 -23.922 -15.883 1 94.12 287 ARG B O 1
ATOM 5323 N N . GLY B 1 288 ? 3.246 -24.047 -13.992 1 91.94 288 GLY B N 1
ATOM 5324 C CA . GLY B 1 288 ? 2.889 -22.641 -14.078 1 91.94 288 GLY B CA 1
ATOM 5325 C C . GLY B 1 288 ? 2.205 -22.281 -15.383 1 91.94 288 GLY B C 1
ATOM 5326 O O . GLY B 1 288 ? 2.426 -21.188 -15.922 1 91.94 288 GLY B O 1
ATOM 5327 N N . VAL B 1 289 ? 1.497 -23.156 -15.992 1 95.25 289 VAL B N 1
ATOM 5328 C CA . VAL B 1 289 ? 0.842 -22.938 -17.281 1 95.25 289 VAL B CA 1
ATOM 5329 C C . VAL B 1 289 ? -0.645 -22.656 -17.062 1 95.25 289 VAL B C 1
ATOM 5331 O O . VAL B 1 289 ? -1.187 -21.688 -17.578 1 95.25 289 VAL B O 1
ATOM 5334 N N . CYS B 1 290 ? -1.274 -23.453 -16.219 1 96.62 290 CYS B N 1
ATOM 5335 C CA . CYS B 1 290 ? -2.727 -23.422 -16.094 1 96.62 290 CYS B CA 1
ATOM 5336 C C . CYS B 1 290 ? -3.188 -22.141 -15.422 1 96.62 290 CYS B C 1
ATOM 5338 O O . CYS B 1 290 ? -4.277 -21.641 -15.711 1 96.62 290 CYS B O 1
ATOM 5340 N N . HIS B 1 291 ? -2.422 -21.578 -14.531 1 94.88 291 HIS B N 1
ATOM 5341 C CA . HIS B 1 291 ? -2.838 -20.375 -13.82 1 94.88 291 HIS B CA 1
ATOM 5342 C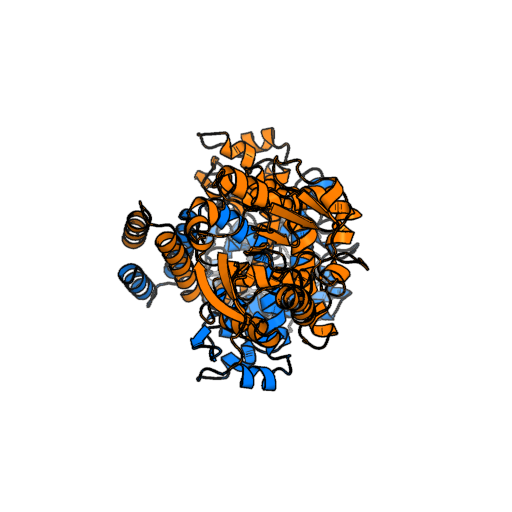 C . HIS B 1 291 ? -2.9 -19.172 -14.766 1 94.88 291 HIS B C 1
ATOM 5344 O O . HIS B 1 291 ? -3.486 -18.141 -14.422 1 94.88 291 HIS B O 1
ATOM 5350 N N . ASP B 1 292 ? -2.4 -19.312 -16.016 1 95.06 292 ASP B N 1
ATOM 5351 C CA . ASP B 1 292 ? -2.432 -18.25 -17 1 95.06 292 ASP B CA 1
ATOM 5352 C C . ASP B 1 292 ? -3.775 -18.203 -17.734 1 95.06 292 ASP B C 1
ATOM 5354 O O . ASP B 1 292 ? -4.047 -17.281 -18.5 1 95.06 292 ASP B O 1
ATOM 5358 N N . PHE B 1 293 ? -4.656 -19.188 -17.453 1 96.56 293 PHE B N 1
ATOM 5359 C CA . PHE B 1 293 ? -5.863 -19.328 -18.25 1 96.56 293 PHE B CA 1
ATOM 5360 C C . PHE B 1 293 ? -7.09 -19.469 -17.359 1 96.56 293 PHE B C 1
ATOM 5362 O O . PHE B 1 293 ? -6.992 -19.984 -16.234 1 96.56 293 PHE B O 1
ATOM 5369 N N . PRO B 1 294 ? -8.234 -19.016 -17.906 1 96.06 294 PRO B N 1
ATOM 5370 C CA . PRO B 1 294 ? -9.484 -19.312 -17.203 1 96.06 294 PRO B CA 1
ATOM 5371 C C . PRO B 1 294 ? -9.883 -20.781 -17.297 1 96.06 294 PRO B C 1
ATOM 5373 O O . PRO B 1 294 ? -9.273 -21.547 -18.031 1 96.06 294 PRO B O 1
ATOM 5376 N N . ASP B 1 295 ? -10.906 -21.188 -16.578 1 96.19 295 ASP B N 1
ATOM 5377 C CA . ASP B 1 295 ? -11.266 -22.594 -16.375 1 96.19 295 ASP B CA 1
ATOM 5378 C C . ASP B 1 295 ? -11.641 -23.25 -17.703 1 96.19 295 ASP B C 1
ATOM 5380 O O . ASP B 1 295 ? -11.352 -24.422 -17.938 1 96.19 295 ASP B O 1
ATOM 5384 N N . ASP B 1 296 ? -12.336 -22.516 -18.531 1 95.69 296 ASP B N 1
ATOM 5385 C CA . ASP B 1 296 ? -12.758 -23.109 -19.797 1 95.69 296 ASP B CA 1
ATOM 5386 C C . ASP B 1 296 ? -11.562 -23.484 -20.656 1 95.69 296 ASP B C 1
ATOM 5388 O O . ASP B 1 296 ? -11.547 -24.547 -21.281 1 95.69 296 ASP B O 1
ATOM 5392 N N . LYS B 1 297 ? -10.562 -22.609 -20.656 1 96.62 297 LYS B N 1
ATOM 5393 C CA . LYS B 1 297 ? -9.344 -22.891 -21.406 1 96.62 297 LYS B CA 1
ATOM 5394 C C . LYS B 1 297 ? -8.523 -23.984 -20.75 1 96.62 297 LYS B C 1
ATOM 5396 O O . LYS B 1 297 ? -7.938 -24.828 -21.438 1 96.62 297 LYS B O 1
ATOM 5401 N N . VAL B 1 298 ? -8.5 -24.016 -19.438 1 97.88 298 VAL B N 1
ATOM 5402 C CA . VAL B 1 298 ? -7.785 -25.062 -18.719 1 97.88 298 VAL B CA 1
ATOM 5403 C C . VAL B 1 298 ? -8.438 -26.406 -19 1 97.88 298 VAL B C 1
ATOM 5405 O O . VAL B 1 298 ? -7.746 -27.422 -19.172 1 97.88 298 VAL B O 1
ATOM 5408 N N . ASN B 1 299 ? -9.742 -26.453 -19.062 1 97.5 299 ASN B N 1
ATOM 5409 C CA . ASN B 1 299 ? -10.453 -27.688 -19.391 1 97.5 299 ASN B CA 1
ATOM 5410 C C . ASN B 1 299 ? -10.055 -28.203 -20.781 1 97.5 299 ASN B C 1
ATOM 5412 O O . ASN B 1 299 ? -9.883 -29.406 -20.969 1 97.5 299 ASN B O 1
ATOM 5416 N N . GLU B 1 300 ? -9.93 -27.266 -21.688 1 97.81 300 GLU B N 1
ATOM 5417 C CA . GLU B 1 300 ? -9.5 -27.641 -23.031 1 97.81 300 GLU B CA 1
ATOM 5418 C C . GLU B 1 300 ? -8.094 -28.234 -23.016 1 97.81 300 GLU B C 1
ATOM 5420 O O . GLU B 1 300 ? -7.844 -29.281 -23.609 1 97.81 300 GLU B O 1
ATOM 5425 N N . ILE B 1 301 ? -7.188 -27.578 -22.312 1 98.12 301 ILE B N 1
ATOM 5426 C CA . ILE B 1 301 ? -5.789 -27.984 -22.234 1 98.12 301 ILE B CA 1
ATOM 5427 C C . ILE B 1 301 ? -5.688 -29.344 -21.562 1 98.12 301 ILE B C 1
ATOM 5429 O O . ILE B 1 301 ? -5.062 -30.266 -22.094 1 98.12 301 ILE B O 1
ATOM 5433 N N . LEU B 1 302 ? -6.324 -29.484 -20.422 1 98.38 302 LEU B N 1
ATOM 5434 C CA . LEU B 1 302 ? -6.27 -30.719 -19.672 1 98.38 302 LEU B CA 1
ATOM 5435 C C . LEU B 1 302 ? -6.988 -31.844 -20.406 1 98.38 302 LEU B C 1
ATOM 5437 O O . LEU B 1 302 ? -6.586 -33 -20.328 1 98.38 302 LEU B O 1
ATOM 5441 N N . GLY B 1 303 ? -8.062 -31.531 -21.078 1 98.12 303 GLY B N 1
ATOM 5442 C CA . GLY B 1 303 ? -8.742 -32.5 -21.891 1 98.12 303 GLY B CA 1
ATOM 5443 C C . GLY B 1 303 ? -7.855 -33.125 -22.969 1 98.12 303 GLY B C 1
ATOM 5444 O O . GLY B 1 303 ? -7.891 -34.312 -23.203 1 98.12 303 GLY B O 1
ATOM 5445 N N . ASN B 1 304 ? -7.117 -32.25 -23.672 1 98.31 304 ASN B N 1
ATOM 5446 C CA . ASN B 1 304 ? -6.172 -32.719 -24.672 1 98.31 304 ASN B CA 1
ATOM 5447 C C . ASN B 1 304 ? -5.145 -33.688 -24.078 1 98.31 304 ASN B C 1
ATOM 5449 O O . ASN B 1 304 ? -4.785 -34.688 -24.719 1 98.31 304 ASN B O 1
ATOM 5453 N N . ILE B 1 305 ? -4.711 -33.406 -22.891 1 98.44 305 ILE B N 1
ATOM 5454 C CA . ILE B 1 305 ? -3.732 -34.281 -22.234 1 98.44 305 ILE B CA 1
ATOM 5455 C C . ILE B 1 305 ? -4.395 -35.562 -21.797 1 98.44 305 ILE B C 1
ATOM 5457 O O . ILE B 1 305 ? -3.842 -36.656 -22 1 98.44 305 ILE B O 1
ATOM 5461 N N . ALA B 1 306 ? -5.57 -35.469 -21.203 1 98.25 306 ALA B N 1
ATOM 5462 C CA . ALA B 1 306 ? -6.297 -36.625 -20.734 1 98.25 306 ALA B CA 1
ATOM 5463 C C . ALA B 1 306 ? -6.52 -37.625 -21.859 1 98.25 306 ALA B C 1
ATOM 5465 O O . ALA B 1 306 ? -6.41 -38.844 -21.656 1 98.25 306 ALA B O 1
ATOM 5466 N N . THR B 1 307 ? -6.84 -37.125 -23 1 97.81 307 THR B N 1
ATOM 5467 C CA . THR B 1 307 ? -7.082 -37.969 -24.156 1 97.81 307 THR B CA 1
ATOM 5468 C C . THR B 1 307 ? -5.809 -38.719 -24.562 1 97.81 307 THR B C 1
ATOM 5470 O O . THR B 1 307 ? -5.867 -39.844 -25.016 1 97.81 307 THR B O 1
ATOM 5473 N N . ALA B 1 308 ? -4.684 -38.094 -24.391 1 98.38 308 ALA B N 1
ATOM 5474 C CA . ALA B 1 308 ? -3.398 -38.656 -24.797 1 98.38 308 ALA B CA 1
ATOM 5475 C C . ALA B 1 308 ? -2.873 -39.625 -23.75 1 98.38 308 ALA B C 1
ATOM 5477 O O . ALA B 1 308 ? -2.02 -40.469 -24.047 1 98.38 308 ALA B O 1
ATOM 5478 N N . MET B 1 309 ? -3.328 -39.531 -22.547 1 98.25 309 MET B N 1
ATOM 5479 C CA . MET B 1 309 ? -2.859 -40.375 -21.438 1 98.25 309 MET B CA 1
ATOM 5480 C C . MET B 1 309 ? -3.26 -41.844 -21.641 1 98.25 309 MET B C 1
ATOM 5482 O O . MET B 1 309 ? -4.367 -42.125 -22.094 1 98.25 309 MET B O 1
ATOM 5486 N N . GLY B 1 310 ? -2.363 -42.688 -21.328 1 96.62 310 GLY B N 1
ATOM 5487 C CA . GLY B 1 310 ? -2.654 -44.125 -21.234 1 96.62 310 GLY B CA 1
ATOM 5488 C C . GLY B 1 310 ? -2.984 -44.562 -19.828 1 96.62 310 GLY B C 1
ATOM 5489 O O . GLY B 1 310 ? -3.049 -43.75 -18.906 1 96.62 310 GLY B O 1
ATOM 5490 N N . PRO B 1 311 ? -3.178 -45.844 -19.625 1 94.31 311 PRO B N 1
ATOM 5491 C CA . PRO B 1 311 ? -3.576 -46.375 -18.328 1 94.31 311 PRO B CA 1
ATOM 5492 C C . PRO B 1 311 ? -2.51 -46.156 -17.25 1 94.31 311 PRO B C 1
ATOM 5494 O O . PRO B 1 311 ? -2.83 -46.094 -16.062 1 94.31 311 PRO B O 1
ATOM 5497 N N . ASN B 1 312 ? -1.285 -46.062 -17.672 1 95.12 312 ASN B N 1
ATOM 5498 C CA . ASN B 1 312 ? -0.196 -45.906 -16.703 1 95.12 312 ASN B CA 1
ATOM 5499 C C . ASN B 1 312 ? 0.351 -44.5 -16.656 1 95.12 312 ASN B C 1
ATOM 5501 O O . ASN B 1 312 ? 1.35 -44.219 -15.992 1 95.12 312 ASN B O 1
ATOM 5505 N N . SER B 1 313 ? -0.298 -43.625 -17.375 1 97.81 313 SER B N 1
ATOM 5506 C CA . SER B 1 313 ? 0.167 -42.219 -17.453 1 97.81 313 SER B CA 1
ATOM 5507 C C . SER B 1 313 ? -0.155 -41.469 -16.156 1 97.81 313 SER B C 1
ATOM 5509 O O . SER B 1 313 ? -1.133 -41.781 -15.477 1 97.81 313 SER B O 1
ATOM 5511 N N . LEU B 1 314 ? 0.723 -40.531 -15.797 1 98.31 314 LEU B N 1
ATOM 5512 C CA . LEU B 1 314 ? 0.492 -39.562 -14.742 1 98.31 314 LEU B CA 1
ATOM 5513 C C . LEU B 1 314 ? 0.556 -38.156 -15.297 1 98.31 314 LEU B C 1
ATOM 5515 O O . LEU B 1 314 ? 1.396 -37.844 -16.141 1 98.31 314 LEU B O 1
ATOM 5519 N N . LEU B 1 315 ? -0.408 -37.344 -14.93 1 98.69 315 LEU B N 1
ATOM 5520 C CA . LEU B 1 315 ? -0.316 -35.906 -15.164 1 98.69 315 LEU B CA 1
ATOM 5521 C C . LEU B 1 315 ? 0.245 -35.188 -13.945 1 98.69 315 LEU B C 1
ATOM 5523 O O . LEU B 1 315 ? -0.288 -35.344 -12.844 1 98.69 315 LEU B O 1
ATOM 5527 N N . LEU B 1 316 ? 1.359 -34.531 -14.078 1 98.06 316 LEU B N 1
ATOM 5528 C CA . LEU B 1 316 ? 1.995 -33.75 -13.023 1 98.06 316 LEU B CA 1
ATOM 5529 C C . LEU B 1 316 ? 1.742 -32.281 -13.227 1 98.06 316 LEU B C 1
ATOM 5531 O O . LEU B 1 316 ? 2.268 -31.672 -14.172 1 98.06 316 LEU B O 1
ATOM 5535 N N . LEU B 1 317 ? 0.909 -31.719 -12.359 1 97.5 317 LEU B N 1
ATOM 5536 C CA . LEU B 1 317 ? 0.659 -30.281 -12.383 1 97.5 317 LEU B CA 1
ATOM 5537 C C . LEU B 1 317 ? 1.463 -29.562 -11.297 1 97.5 317 LEU B C 1
ATOM 5539 O O . LEU B 1 317 ? 1.188 -29.734 -10.109 1 97.5 317 LEU B O 1
ATOM 5543 N N . ASP B 1 318 ? 2.514 -28.859 -11.766 1 93.81 318 ASP B N 1
ATOM 5544 C CA . ASP B 1 318 ? 3.346 -28.047 -10.883 1 93.81 318 ASP B CA 1
ATOM 5545 C C . ASP B 1 318 ? 2.818 -26.625 -10.797 1 93.81 318 ASP B C 1
ATOM 5547 O O . ASP B 1 318 ? 3.25 -25.75 -11.547 1 93.81 318 ASP B O 1
ATOM 5551 N N . GLU B 1 319 ? 1.845 -26.422 -9.898 1 93.88 319 GLU B N 1
ATOM 5552 C CA . GLU B 1 319 ? 1.069 -25.203 -9.773 1 93.88 319 GLU B CA 1
ATOM 5553 C C . GLU B 1 319 ? 0.959 -24.766 -8.32 1 93.88 319 GLU B C 1
ATOM 5555 O O . GLU B 1 319 ? 1.308 -25.516 -7.41 1 93.88 319 GLU B O 1
ATOM 5560 N N . MET B 1 320 ? 0.531 -23.5 -8.188 1 92.88 320 MET B N 1
ATOM 5561 C CA . MET B 1 320 ? 0.088 -23.094 -6.855 1 92.88 320 MET B CA 1
ATOM 5562 C C . MET B 1 320 ? -1.244 -23.75 -6.5 1 92.88 320 MET B C 1
ATOM 5564 O O . MET B 1 320 ? -2.172 -23.75 -7.312 1 92.88 320 MET B O 1
ATOM 5568 N N . VAL B 1 321 ? -1.304 -24.359 -5.395 1 95 321 VAL B N 1
ATOM 5569 C CA . VAL B 1 321 ? -2.541 -24.953 -4.891 1 95 321 VAL B CA 1
ATOM 5570 C C . VAL B 1 321 ? -2.914 -24.297 -3.561 1 95 321 VAL B C 1
ATOM 5572 O O . VAL B 1 321 ? -2.271 -24.547 -2.539 1 95 321 VAL B O 1
ATOM 5575 N N . LEU B 1 322 ? -3.959 -23.516 -3.598 1 94.75 322 LEU B N 1
ATOM 5576 C CA . LEU B 1 322 ? -4.406 -22.797 -2.402 1 94.75 322 LEU B CA 1
ATOM 5577 C C . LEU B 1 322 ? -5.207 -23.719 -1.491 1 94.75 322 LEU B C 1
ATOM 5579 O O . LEU B 1 322 ? -5.965 -24.578 -1.97 1 94.75 322 LEU B O 1
ATOM 5583 N N . PRO B 1 323 ? -5.004 -23.609 -0.135 1 93.44 323 PRO B N 1
ATOM 5584 C CA . PRO B 1 323 ? -6.008 -24.234 0.731 1 93.44 323 PRO B CA 1
ATOM 5585 C C . PRO B 1 323 ? -7.406 -23.672 0.521 1 93.44 323 PRO B C 1
ATOM 5587 O O . PRO B 1 323 ? -7.559 -22.578 -0.052 1 93.44 323 PRO B O 1
ATOM 5590 N N . ASP B 1 324 ? -8.352 -24.375 0.967 1 95.12 324 ASP B N 1
ATOM 5591 C CA . ASP B 1 324 ? -9.727 -23.938 0.739 1 95.12 324 ASP B CA 1
ATOM 5592 C C . ASP B 1 324 ? -10.109 -22.797 1.688 1 95.12 324 ASP B C 1
ATOM 5594 O O . ASP B 1 324 ? -11.078 -22.078 1.443 1 95.12 324 ASP B O 1
ATOM 5598 N N . LYS B 1 325 ? -9.406 -22.688 2.793 1 95.31 325 LYS B N 1
ATOM 5599 C CA . LYS B 1 325 ? -9.641 -21.641 3.779 1 95.31 325 LYS B CA 1
ATOM 5600 C C . LYS B 1 325 ? -8.328 -21.109 4.336 1 95.31 325 LYS B C 1
ATOM 5602 O O . LYS B 1 325 ? -7.301 -21.781 4.285 1 95.31 325 LYS B O 1
ATOM 5607 N N . ASN B 1 326 ? -8.367 -19.844 4.855 1 93.12 326 ASN B N 1
ATOM 5608 C CA . ASN B 1 326 ? -7.207 -19.203 5.473 1 93.12 326 ASN B CA 1
ATOM 5609 C C . ASN B 1 326 ? -6.035 -19.109 4.504 1 93.12 326 ASN B C 1
ATOM 5611 O O . ASN B 1 326 ? -4.914 -19.516 4.832 1 93.12 326 ASN B O 1
ATOM 5615 N N . VAL B 1 327 ? -6.316 -18.766 3.275 1 94.62 327 VAL B N 1
ATOM 5616 C CA . VAL B 1 327 ? -5.289 -18.594 2.25 1 94.62 327 VAL B CA 1
ATOM 5617 C C . VAL B 1 327 ? -4.375 -17.438 2.615 1 94.62 327 VAL B C 1
ATOM 5619 O O . VAL B 1 327 ? -4.84 -16.391 3.088 1 94.62 327 VAL B O 1
ATOM 5622 N N . SER B 1 328 ? -3.104 -17.562 2.455 1 93.19 328 SER B N 1
ATOM 5623 C CA . SER B 1 328 ? -2.133 -16.531 2.783 1 93.19 328 SER B CA 1
ATOM 5624 C C . SER B 1 328 ? -2.307 -15.305 1.885 1 93.19 328 SER B C 1
ATOM 5626 O O . SER B 1 328 ? -2.83 -15.414 0.774 1 93.19 328 SER B O 1
ATOM 5628 N N . TRP B 1 329 ? -1.853 -14.148 2.35 1 94.69 329 TRP B N 1
ATOM 5629 C CA . TRP B 1 329 ? -1.976 -12.93 1.559 1 94.69 329 TRP B CA 1
ATOM 5630 C C . TRP B 1 329 ? -1.112 -13.008 0.303 1 94.69 329 TRP B C 1
ATOM 5632 O O . TRP B 1 329 ? -1.471 -12.445 -0.738 1 94.69 329 TRP B O 1
ATOM 5642 N N . GLN B 1 330 ? 0.019 -13.695 0.363 1 93.12 330 GLN B N 1
ATOM 5643 C CA . GLN B 1 330 ? 0.87 -13.859 -0.81 1 93.12 330 GLN B CA 1
ATOM 5644 C C . GLN B 1 330 ? 0.125 -14.57 -1.934 1 93.12 330 GLN B C 1
ATOM 5646 O O . GLN B 1 330 ? 0.16 -14.133 -3.086 1 93.12 330 GLN B O 1
ATOM 5651 N N . ALA B 1 331 ? -0.533 -15.641 -1.538 1 93.88 331 ALA B N 1
ATOM 5652 C CA . ALA B 1 331 ? -1.246 -16.453 -2.523 1 93.88 331 ALA B CA 1
ATOM 5653 C C . ALA B 1 331 ? -2.461 -15.711 -3.07 1 93.88 331 ALA B C 1
ATOM 5655 O O . ALA B 1 331 ? -2.748 -15.773 -4.27 1 93.88 331 ALA B O 1
ATOM 5656 N N . THR B 1 332 ? -3.182 -15.055 -2.203 1 96.88 332 THR B N 1
ATOM 5657 C CA . THR B 1 332 ? -4.352 -14.32 -2.664 1 96.88 332 THR B CA 1
ATOM 5658 C C . THR B 1 332 ? -3.939 -13.133 -3.521 1 96.88 332 THR B C 1
ATOM 5660 O O . THR B 1 332 ? -4.637 -12.766 -4.473 1 96.88 332 THR B O 1
ATOM 5663 N N . ALA B 1 333 ? -2.826 -12.484 -3.199 1 96.94 333 ALA B N 1
ATOM 5664 C CA . ALA B 1 333 ? -2.305 -11.406 -4.039 1 96.94 333 ALA B CA 1
ATOM 5665 C C . ALA B 1 333 ? -1.944 -11.922 -5.43 1 96.94 333 ALA B C 1
ATOM 5667 O O . ALA B 1 333 ? -2.197 -11.25 -6.434 1 96.94 333 ALA B O 1
ATOM 5668 N N . MET B 1 334 ? -1.355 -13.07 -5.453 1 95.38 334 MET B N 1
ATOM 5669 C CA . MET B 1 334 ? -1.037 -13.688 -6.738 1 95.38 334 MET B CA 1
ATOM 5670 C C . MET B 1 334 ? -2.305 -13.938 -7.547 1 95.38 334 MET B C 1
ATOM 5672 O O . MET B 1 334 ? -2.326 -13.727 -8.758 1 95.38 334 MET B O 1
ATOM 5676 N N . ASP B 1 335 ? -3.318 -14.422 -6.863 1 97.25 335 ASP B N 1
ATOM 5677 C CA . ASP B 1 335 ? -4.59 -14.641 -7.551 1 97.25 335 ASP B CA 1
ATOM 5678 C C . ASP B 1 335 ? -5.125 -13.336 -8.133 1 97.25 335 ASP B C 1
ATOM 5680 O O . ASP B 1 335 ? -5.625 -13.305 -9.258 1 97.25 335 ASP B O 1
ATOM 5684 N N . GLN B 1 336 ? -5.031 -12.258 -7.379 1 98.19 336 GLN B N 1
ATOM 5685 C CA . GLN B 1 336 ? -5.48 -10.961 -7.875 1 98.19 336 GLN B CA 1
ATOM 5686 C C . GLN B 1 336 ? -4.629 -10.5 -9.055 1 98.19 336 GLN B C 1
ATOM 5688 O O . GLN B 1 336 ? -5.137 -9.867 -9.984 1 98.19 336 GLN B O 1
ATOM 5693 N N . LEU B 1 337 ? -3.389 -10.805 -8.984 1 97.38 337 LEU B N 1
ATOM 5694 C CA . LEU B 1 337 ? -2.492 -10.492 -10.094 1 97.38 337 LEU B CA 1
ATOM 5695 C C . LEU B 1 337 ? -2.922 -11.227 -11.359 1 97.38 337 LEU B C 1
ATOM 5697 O O . LEU B 1 337 ? -3.027 -10.617 -12.422 1 97.38 337 LEU B O 1
ATOM 5701 N N . MET B 1 338 ? -3.225 -12.508 -11.227 1 97 338 MET B N 1
ATOM 5702 C CA . MET B 1 338 ? -3.676 -13.289 -12.375 1 97 338 MET B CA 1
ATOM 5703 C C . MET B 1 338 ? -4.992 -12.742 -12.922 1 97 338 MET B C 1
ATOM 5705 O O . MET B 1 338 ? -5.188 -12.68 -14.133 1 97 338 MET B O 1
ATOM 5709 N N . MET B 1 339 ? -5.852 -12.383 -12.031 1 97.88 339 MET B N 1
ATOM 5710 C CA . MET B 1 339 ? -7.137 -11.82 -12.43 1 97.88 339 MET B CA 1
ATOM 5711 C C . MET B 1 339 ? -6.945 -10.516 -13.203 1 97.88 339 MET B C 1
ATOM 5713 O O . MET B 1 339 ? -7.508 -10.344 -14.281 1 97.88 339 MET B O 1
ATOM 5717 N N . SER B 1 340 ? -6.137 -9.602 -12.695 1 97.81 340 SER B N 1
ATOM 5718 C CA . SER B 1 340 ? -6.012 -8.242 -13.211 1 97.81 340 SER B CA 1
ATOM 5719 C C . SER B 1 340 ? -5.238 -8.219 -14.523 1 97.81 340 SER B C 1
ATOM 5721 O O . SER B 1 340 ? -5.469 -7.355 -15.367 1 97.81 340 SER B O 1
ATOM 5723 N N . THR B 1 341 ? -4.359 -9.227 -14.719 1 96.88 341 THR B N 1
ATOM 5724 C CA . THR B 1 341 ? -3.461 -9.117 -15.867 1 96.88 341 THR B CA 1
ATOM 5725 C C . THR B 1 341 ? -3.824 -10.141 -16.938 1 96.88 341 THR B C 1
ATOM 5727 O O . THR B 1 341 ? -3.555 -9.938 -18.125 1 96.88 341 THR B O 1
ATOM 5730 N N . LEU B 1 342 ? -4.496 -11.281 -16.516 1 95.69 342 LEU B N 1
ATOM 5731 C CA . LEU B 1 342 ? -4.699 -12.359 -17.484 1 95.69 342 LEU B CA 1
ATOM 5732 C C . LEU B 1 342 ? -6.152 -12.828 -17.469 1 95.69 342 LEU B C 1
ATOM 5734 O O . LEU B 1 342 ? -6.52 -13.742 -18.203 1 95.69 342 LEU B O 1
ATOM 5738 N N . GLY B 1 343 ? -6.988 -12.164 -16.656 1 95.06 343 GLY B N 1
ATOM 5739 C CA . GLY B 1 343 ? -8.32 -12.727 -16.516 1 95.06 343 GLY B CA 1
ATOM 5740 C C . GLY B 1 343 ? -8.32 -14.188 -16.109 1 95.06 343 GLY B C 1
ATOM 5741 O O . GLY B 1 343 ? -9.219 -14.945 -16.469 1 95.06 343 GLY B O 1
ATOM 5742 N N . ALA B 1 344 ? -7.293 -14.586 -15.453 1 96.88 344 ALA B N 1
ATOM 5743 C CA . ALA B 1 344 ? -7.082 -15.953 -14.992 1 96.88 344 ALA B CA 1
ATOM 5744 C C . ALA B 1 344 ? -7.184 -16.047 -13.469 1 96.88 344 ALA B C 1
ATOM 5746 O O . ALA B 1 344 ? -7.871 -15.234 -12.836 1 96.88 344 ALA B O 1
ATOM 5747 N N . GLN B 1 345 ? -6.68 -17.156 -12.906 1 96.75 345 GLN B N 1
ATOM 5748 C CA . GLN B 1 345 ? -6.871 -17.328 -11.469 1 96.75 345 GLN B CA 1
ATOM 5749 C C . GLN B 1 345 ? -5.91 -18.359 -10.898 1 96.75 345 GLN B C 1
ATOM 5751 O O . GLN B 1 345 ? -5.383 -19.203 -11.641 1 96.75 345 GLN B O 1
ATOM 5756 N N . GLU B 1 346 ? -5.617 -18.219 -9.617 1 96.75 346 GLU B N 1
ATOM 5757 C CA . GLU B 1 346 ? -5.109 -19.328 -8.828 1 96.75 346 GLU B CA 1
ATOM 5758 C C . GLU B 1 346 ? -6.254 -20.188 -8.273 1 96.75 346 GLU B C 1
ATOM 5760 O O . GLU B 1 346 ? -7.379 -19.703 -8.125 1 96.75 346 GLU B O 1
ATOM 5765 N N . ARG B 1 347 ? -5.934 -21.438 -8.016 1 97.38 347 ARG B N 1
ATOM 5766 C CA . ARG B 1 347 ? -7.023 -22.344 -7.707 1 97.38 347 ARG B CA 1
ATOM 5767 C C . ARG B 1 347 ? -6.766 -23.078 -6.398 1 97.38 347 ARG B C 1
ATOM 5769 O O . ARG B 1 347 ? -5.617 -23.406 -6.074 1 97.38 347 ARG B O 1
ATOM 5776 N N . THR B 1 348 ? -7.848 -23.312 -5.621 1 96.06 348 THR B N 1
ATOM 5777 C CA . THR B 1 348 ? -7.773 -24.109 -4.406 1 96.06 348 THR B CA 1
ATOM 5778 C C . THR B 1 348 ? -7.676 -25.594 -4.742 1 96.06 348 THR B C 1
ATOM 5780 O O . THR B 1 348 ? -7.863 -25.984 -5.898 1 96.06 348 THR B O 1
ATOM 5783 N N . TYR B 1 349 ? -7.391 -26.391 -3.723 1 95.44 349 TYR B N 1
ATOM 5784 C CA . TYR B 1 349 ? -7.344 -27.828 -3.887 1 95.44 349 TYR B CA 1
ATOM 5785 C C . TYR B 1 349 ? -8.664 -28.359 -4.418 1 95.44 349 TYR B C 1
ATOM 5787 O O . TYR B 1 349 ? -8.695 -29.141 -5.375 1 95.44 349 TYR B O 1
ATOM 5795 N N . SER B 1 350 ? -9.766 -27.906 -3.812 1 97 350 SER B N 1
ATOM 5796 C CA . SER B 1 350 ? -11.078 -28.406 -4.219 1 97 350 SER B CA 1
ATOM 5797 C C . SER B 1 350 ? -11.414 -27.969 -5.645 1 97 350 SER B C 1
ATOM 5799 O O . SER B 1 350 ? -12.094 -28.688 -6.375 1 97 350 SER B O 1
ATOM 5801 N N . HIS B 1 351 ? -10.984 -26.781 -5.973 1 97 351 HIS B N 1
ATOM 5802 C CA . HIS B 1 351 ? -11.18 -26.297 -7.336 1 97 351 HIS B CA 1
ATOM 5803 C C . HIS B 1 351 ? -10.43 -27.156 -8.344 1 97 351 HIS B C 1
ATOM 5805 O O . HIS B 1 351 ? -10.992 -27.562 -9.359 1 97 351 HIS B O 1
ATOM 5811 N N . TRP B 1 352 ? -9.188 -27.5 -8.102 1 97.62 352 TRP B N 1
ATOM 5812 C CA . TRP B 1 352 ? -8.391 -28.375 -8.961 1 97.62 352 TRP B CA 1
ATOM 5813 C C . TRP B 1 352 ? -9.055 -29.75 -9.094 1 97.62 352 TRP B C 1
ATOM 5815 O O . TRP B 1 352 ? -9.141 -30.297 -10.195 1 97.62 352 TRP B O 1
ATOM 5825 N N . ALA B 1 353 ? -9.477 -30.266 -7.965 1 97.88 353 ALA B N 1
ATOM 5826 C CA . ALA B 1 353 ? -10.117 -31.578 -7.965 1 97.88 353 ALA B CA 1
ATOM 5827 C C . ALA B 1 353 ? -11.344 -31.594 -8.875 1 97.88 353 ALA B C 1
ATOM 5829 O O . ALA B 1 353 ? -11.539 -32.531 -9.648 1 97.88 353 ALA B O 1
ATOM 5830 N N . ARG B 1 354 ? -12.102 -30.562 -8.773 1 97 354 ARG B N 1
ATOM 5831 C CA . ARG B 1 354 ? -13.297 -30.453 -9.609 1 97 354 ARG B CA 1
ATOM 5832 C C . ARG B 1 354 ? -12.922 -30.312 -11.078 1 97 354 ARG B C 1
ATOM 5834 O O . ARG B 1 354 ? -13.531 -30.953 -11.945 1 97 354 ARG B O 1
ATOM 5841 N N . LEU B 1 355 ? -11.969 -29.469 -11.359 1 97.19 355 LEU B N 1
ATOM 5842 C CA . LEU B 1 355 ? -11.539 -29.234 -12.734 1 97.19 355 LEU B CA 1
ATOM 5843 C C . LEU B 1 355 ? -11.031 -30.531 -13.367 1 97.19 355 LEU B C 1
ATOM 5845 O O . LEU B 1 355 ? -11.375 -30.844 -14.516 1 97.19 355 LEU B O 1
ATOM 5849 N N . LEU B 1 356 ? -10.227 -31.266 -12.641 1 98.25 356 LEU B N 1
ATOM 5850 C CA . LEU B 1 356 ? -9.664 -32.531 -13.141 1 98.25 356 LEU B CA 1
ATOM 5851 C C . LEU B 1 356 ? -10.758 -33.531 -13.391 1 98.25 356 LEU B C 1
ATOM 5853 O O . LEU B 1 356 ? -10.711 -34.281 -14.391 1 98.25 356 LEU B O 1
ATOM 5857 N N . ARG B 1 357 ? -11.75 -33.562 -12.602 1 97.5 357 ARG B N 1
ATOM 5858 C CA . ARG B 1 357 ? -12.852 -34.5 -12.75 1 97.5 357 ARG B CA 1
ATOM 5859 C C . ARG B 1 357 ? -13.625 -34.25 -14.039 1 97.5 357 ARG B C 1
ATOM 5861 O O . ARG B 1 357 ? -14.109 -35.188 -14.68 1 97.5 357 ARG B O 1
ATOM 5868 N N . THR B 1 358 ? -13.734 -33.031 -14.43 1 96.56 358 THR B N 1
ATOM 5869 C CA . THR B 1 358 ? -14.5 -32.688 -15.617 1 96.56 358 THR B CA 1
ATOM 5870 C C . THR B 1 358 ? -13.867 -33.281 -16.875 1 96.56 358 THR B C 1
ATOM 5872 O O . THR B 1 358 ? -14.539 -33.438 -17.891 1 96.56 358 THR B O 1
ATOM 5875 N N . VAL B 1 359 ? -12.602 -33.625 -16.797 1 97.25 359 VAL B N 1
ATOM 5876 C CA . VAL B 1 359 ? -11.922 -34.156 -17.969 1 97.25 359 VAL B CA 1
ATOM 5877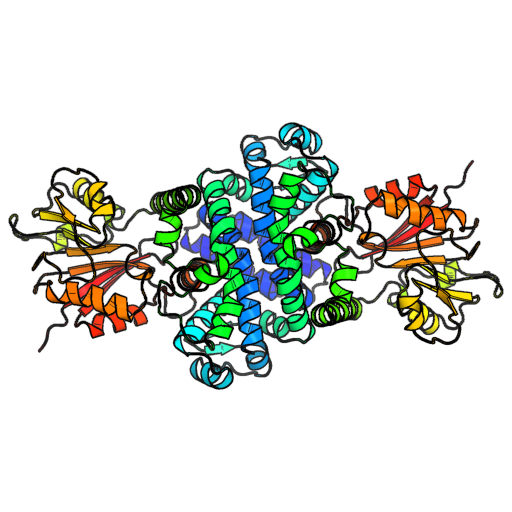 C C . VAL B 1 359 ? -11.547 -35.625 -17.719 1 97.25 359 VAL B C 1
ATOM 5879 O O . VAL B 1 359 ? -10.664 -36.156 -18.391 1 97.25 359 VAL B O 1
ATOM 5882 N N . GLY B 1 360 ? -12.117 -36.156 -16.703 1 97.31 360 GLY B N 1
ATOM 5883 C CA . GLY B 1 360 ? -11.953 -37.594 -16.453 1 97.31 360 GLY B CA 1
ATOM 5884 C C . GLY B 1 360 ? -10.688 -37.938 -15.695 1 97.31 360 GLY B C 1
ATOM 5885 O O . GLY B 1 360 ? -10.148 -39.031 -15.82 1 97.31 360 GLY B O 1
ATOM 5886 N N . LEU B 1 361 ? -10.156 -37.031 -14.938 1 98.44 361 LEU B N 1
ATOM 5887 C CA . LEU B 1 361 ? -8.961 -37.25 -14.133 1 98.44 361 LEU B CA 1
ATOM 5888 C C . LEU B 1 361 ? -9.266 -37.094 -12.648 1 98.44 361 LEU B C 1
ATOM 5890 O O . LEU B 1 361 ? -10.289 -36.5 -12.289 1 98.44 361 LEU B O 1
ATOM 5894 N N . LYS B 1 362 ? -8.445 -37.625 -11.805 1 98 362 LYS B N 1
ATOM 5895 C CA . LYS B 1 362 ? -8.547 -37.438 -10.359 1 98 362 LYS B CA 1
ATOM 5896 C C . LYS B 1 362 ? -7.168 -37.25 -9.734 1 98 362 LYS B C 1
ATOM 5898 O O . LYS B 1 362 ? -6.168 -37.719 -10.273 1 98 362 LYS B O 1
ATOM 5903 N N . ILE B 1 363 ? -7.141 -36.625 -8.617 1 98.19 363 ILE B N 1
ATOM 5904 C CA . ILE B 1 363 ? -5.895 -36.406 -7.891 1 98.19 363 ILE B CA 1
ATOM 5905 C C . ILE B 1 363 ? -5.504 -37.656 -7.129 1 98.19 363 ILE B C 1
ATOM 5907 O O . ILE B 1 363 ? -6.277 -38.156 -6.312 1 98.19 363 ILE B O 1
ATOM 5911 N N . ARG B 1 364 ? -4.367 -38.156 -7.406 1 96.94 364 ARG B N 1
ATOM 5912 C CA . ARG B 1 364 ? -3.799 -39.25 -6.625 1 96.94 364 ARG B CA 1
ATOM 5913 C C . ARG B 1 364 ? -3.029 -38.719 -5.422 1 96.94 364 ARG B C 1
ATOM 5915 O O . ARG B 1 364 ? -3.182 -39.219 -4.309 1 96.94 364 ARG B O 1
ATOM 5922 N N . TYR B 1 365 ? -2.135 -37.688 -5.73 1 94.62 365 TYR B N 1
ATOM 5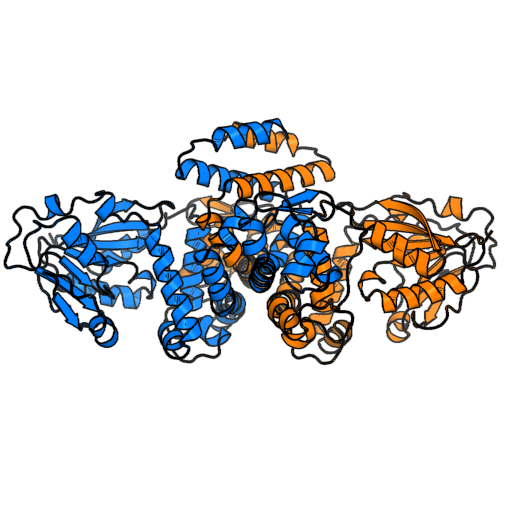923 C CA . TYR B 1 365 ? -1.356 -37.031 -4.695 1 94.62 365 TYR B CA 1
ATOM 5924 C C . TYR B 1 365 ? -1.335 -35.531 -4.922 1 94.62 365 TYR B C 1
ATOM 5926 O O . TYR B 1 365 ? -1.411 -35.062 -6.059 1 94.62 365 TYR B O 1
ATOM 5934 N N . ASN B 1 366 ? -1.357 -34.781 -3.889 1 94.5 366 ASN B N 1
ATOM 5935 C CA . ASN B 1 366 ? -0.958 -33.375 -3.855 1 94.5 366 ASN B CA 1
ATOM 5936 C C . ASN B 1 366 ? 0.221 -33.156 -2.914 1 94.5 366 ASN B C 1
ATOM 5938 O O . ASN B 1 366 ? 0.084 -33.312 -1.696 1 94.5 366 ASN B O 1
ATOM 5942 N N . ILE B 1 367 ? 1.333 -32.812 -3.48 1 92.19 367 ILE B N 1
ATOM 5943 C CA . ILE B 1 367 ? 2.562 -32.719 -2.701 1 92.19 367 ILE B CA 1
ATOM 5944 C C . ILE B 1 367 ? 3.025 -31.281 -2.648 1 92.19 367 ILE B C 1
ATOM 5946 O O . ILE B 1 367 ? 3.443 -30.719 -3.664 1 92.19 367 ILE B O 1
ATOM 5950 N N . SER B 1 368 ? 3.029 -30.781 -1.46 1 87.38 368 SER B N 1
ATOM 5951 C CA . SER B 1 368 ? 3.545 -29.422 -1.286 1 87.38 368 SER B CA 1
ATOM 5952 C C . SER B 1 368 ? 5.059 -29.422 -1.119 1 87.38 368 SER B C 1
ATOM 5954 O O . SER B 1 368 ? 5.613 -30.297 -0.444 1 87.38 368 SER B O 1
ATOM 5956 N N . TYR B 1 369 ? 5.898 -28.562 -1.735 1 78.94 369 TYR B N 1
ATOM 5957 C CA . TYR B 1 369 ? 7.348 -28.594 -1.581 1 78.94 369 TYR B CA 1
ATOM 5958 C C . TYR B 1 369 ? 7.906 -27.172 -1.455 1 78.94 369 TYR B C 1
ATOM 5960 O O . TYR B 1 369 ? 9.086 -26.984 -1.152 1 78.94 369 TYR B O 1
ATOM 5968 N N . GLY B 1 370 ? 7.227 -26.141 -1.553 1 68.56 370 GLY B N 1
ATOM 5969 C CA . GLY B 1 370 ? 7.789 -24.797 -1.535 1 68.56 370 GLY B CA 1
ATOM 5970 C C . GLY B 1 370 ? 7.625 -24.094 -0.198 1 68.56 370 GLY B C 1
ATOM 5971 O O . GLY B 1 370 ? 6.984 -24.625 0.711 1 68.56 370 GLY B O 1
ATOM 5972 N N . ARG B 1 371 ? 8.523 -23.047 -0.139 1 56.94 371 ARG B N 1
ATOM 5973 C CA . ARG B 1 371 ? 8.648 -22.219 1.055 1 56.94 371 ARG B CA 1
ATOM 5974 C C . ARG B 1 371 ? 7.273 -21.781 1.561 1 56.94 371 ARG B C 1
ATOM 5976 O O . ARG B 1 371 ? 7.031 -21.75 2.77 1 56.94 371 ARG B O 1
ATOM 5983 N N . ASN B 1 372 ? 6.488 -21.266 0.557 1 58.03 372 ASN B N 1
ATOM 5984 C CA . ASN B 1 372 ? 5.266 -20.625 1.047 1 58.03 372 ASN B CA 1
ATOM 5985 C C . ASN B 1 372 ? 4.07 -21.578 0.954 1 58.03 372 ASN B C 1
ATOM 5987 O O . ASN B 1 372 ? 2.92 -21.141 1.014 1 58.03 372 ASN B O 1
ATOM 5991 N N . GLU B 1 373 ? 4.469 -22.859 0.908 1 61.44 373 GLU B N 1
ATOM 5992 C CA . GLU B 1 373 ? 3.502 -23.953 0.99 1 61.44 373 GLU B CA 1
ATOM 5993 C C . GLU B 1 373 ? 2.449 -23.844 -0.109 1 61.44 373 GLU B C 1
ATOM 5995 O O . GLU B 1 373 ? 1.443 -24.547 -0.087 1 61.44 373 GLU B O 1
ATOM 6000 N N . TYR B 1 374 ? 2.727 -22.875 -1.04 1 76.19 374 TYR B N 1
ATOM 6001 C CA . TYR B 1 374 ? 1.609 -22.875 -1.979 1 76.19 374 TYR B CA 1
ATOM 6002 C C . TYR B 1 374 ? 2.023 -23.484 -3.312 1 76.19 374 TYR B C 1
ATOM 6004 O O . TYR B 1 374 ? 1.173 -23.875 -4.117 1 76.19 374 TYR B O 1
ATOM 6012 N N . GLU B 1 375 ? 3.268 -23.766 -3.416 1 84.44 375 GLU B N 1
ATOM 6013 C CA . GLU B 1 375 ? 3.666 -24.531 -4.598 1 84.44 375 GLU B CA 1
ATOM 6014 C C . GLU B 1 375 ? 3.482 -26.031 -4.375 1 84.44 375 GLU B C 1
ATOM 6016 O O . GLU B 1 375 ? 3.895 -26.562 -3.344 1 84.44 375 GLU B O 1
ATOM 6021 N N . SER B 1 376 ? 2.846 -26.578 -5.293 1 91.38 376 SER B N 1
ATOM 6022 C CA . SER B 1 376 ? 2.514 -27.984 -5.125 1 91.38 376 SER B CA 1
ATOM 6023 C C . SER B 1 376 ? 2.59 -28.734 -6.453 1 91.38 376 SER B C 1
ATOM 6025 O O . SER B 1 376 ? 2.484 -28.125 -7.52 1 91.38 376 SER B O 1
ATOM 6027 N N . LEU B 1 377 ? 2.881 -29.984 -6.281 1 94.56 377 LEU B N 1
ATOM 6028 C CA . LEU B 1 377 ? 2.797 -30.938 -7.395 1 94.56 377 LEU B CA 1
ATOM 6029 C C . LEU B 1 377 ? 1.555 -31.812 -7.273 1 94.56 377 LEU B C 1
ATOM 6031 O O . LEU B 1 377 ? 1.499 -32.688 -6.426 1 94.56 377 LEU B O 1
ATOM 6035 N N . ILE B 1 378 ? 0.578 -31.547 -8.102 1 96.94 378 ILE B N 1
ATOM 6036 C CA . ILE B 1 378 ? -0.579 -32.438 -8.195 1 96.94 378 ILE B CA 1
ATOM 6037 C C . ILE B 1 378 ? -0.253 -33.594 -9.109 1 96.94 378 ILE B C 1
ATOM 6039 O O . ILE B 1 378 ? 0.172 -33.406 -10.25 1 96.94 378 ILE B O 1
ATOM 6043 N N . VAL B 1 379 ? -0.373 -34.781 -8.602 1 98 379 VAL B N 1
ATOM 6044 C CA . VAL B 1 379 ? -0.29 -36 -9.398 1 98 379 VAL B CA 1
ATOM 6045 C C . VAL B 1 379 ? -1.694 -36.531 -9.719 1 98 379 VAL B C 1
ATOM 6047 O O . VAL B 1 379 ? -2.428 -36.938 -8.812 1 98 379 VAL B O 1
ATOM 6050 N N . ALA B 1 380 ? -2.006 -36.469 -11.008 1 98.44 380 ALA B N 1
ATOM 6051 C CA . ALA B 1 380 ? -3.355 -36.844 -11.414 1 98.44 380 ALA B CA 1
ATOM 6052 C C . ALA B 1 380 ? -3.336 -38.094 -12.281 1 98.44 380 ALA B C 1
ATOM 6054 O O . ALA B 1 380 ? -2.365 -38.344 -13 1 98.44 380 ALA B O 1
ATOM 6055 N N . VAL B 1 381 ? -4.395 -38.906 -12.211 1 98.25 381 VAL B N 1
ATOM 6056 C CA . VAL B 1 381 ? -4.543 -40.125 -12.961 1 98.25 381 VAL B CA 1
ATOM 6057 C C . VAL B 1 381 ? -5.926 -40.188 -13.609 1 98.25 381 VAL B C 1
ATOM 6059 O O . VAL B 1 381 ? -6.824 -39.438 -13.234 1 98.25 381 VAL B O 1
ATOM 6062 N N . LYS B 1 382 ? -5.973 -41.031 -14.641 1 96.88 382 LYS B N 1
ATOM 6063 C CA . LYS B 1 382 ? -7.277 -41.219 -15.266 1 96.88 382 LYS B CA 1
ATOM 6064 C C . LYS B 1 382 ? -8.266 -41.844 -14.281 1 96.88 382 LYS B C 1
ATOM 6066 O O . LYS B 1 382 ? -7.887 -42.719 -13.477 1 96.88 382 LYS B O 1
ATOM 6071 N N . LEU B 1 383 ? -9.461 -41.25 -14.328 1 90.5 383 LEU B N 1
ATOM 6072 C CA . LEU B 1 383 ? -10.555 -41.844 -13.562 1 90.5 383 LEU B CA 1
ATOM 6073 C C . LEU B 1 383 ? -10.906 -43.219 -14.102 1 90.5 383 LEU B C 1
ATOM 6075 O O . LEU B 1 383 ? -10.969 -43.406 -15.32 1 90.5 383 LEU B O 1
ATOM 6079 N N . LYS B 1 384 ? -10.562 -44.406 -13.352 1 77.44 384 LYS B N 1
ATOM 6080 C CA . LYS B 1 384 ? -10.945 -45.719 -13.805 1 77.44 384 LYS B CA 1
ATOM 6081 C C . LYS B 1 384 ? -12.453 -45.812 -14.055 1 77.44 384 LYS B C 1
ATOM 6083 O O . LYS B 1 384 ? -13.25 -45.344 -13.25 1 77.44 384 LYS B O 1
ATOM 6088 N N . ILE B 1 385 ? -12.93 -45.844 -15.258 1 57.22 385 ILE B N 1
ATOM 6089 C CA . ILE B 1 385 ? -14.32 -46.188 -15.516 1 57.22 385 ILE B CA 1
ATOM 6090 C C . ILE B 1 385 ? -14.602 -47.594 -15.039 1 57.22 385 ILE B C 1
ATOM 6092 O O . ILE B 1 385 ? -13.922 -48.562 -15.453 1 57.22 385 ILE B O 1
ATOM 6096 N N . ALA B 1 386 ? -15.438 -47.906 -14.055 1 38.69 386 ALA B N 1
ATOM 6097 C CA . ALA B 1 386 ? -15.969 -49.219 -13.742 1 38.69 386 ALA B CA 1
ATOM 6098 C C . ALA B 1 386 ? -16.469 -49.906 -15.008 1 38.69 386 ALA B C 1
ATOM 6100 O O . ALA B 1 386 ? -17.016 -49.281 -15.906 1 38.69 386 ALA B O 1
#

Solvent-accessible surface area (backbone atoms only — not comparable to full-atom values): 39277 Å² total; per-residue (Å²): 108,68,64,53,53,52,51,51,53,57,57,51,57,88,41,52,67,63,56,39,51,50,50,29,51,49,29,41,51,52,24,59,70,68,44,50,50,68,54,44,50,55,51,43,63,47,29,44,46,56,37,30,49,50,48,39,36,53,75,49,40,48,29,47,56,34,50,76,39,90,66,66,41,43,51,68,58,51,23,65,74,49,62,33,31,58,70,37,46,51,56,52,49,47,33,37,30,41,71,50,44,29,38,60,89,42,78,63,24,32,31,52,44,68,44,10,45,28,49,40,33,72,64,27,46,41,47,46,52,43,31,66,72,51,48,48,45,8,41,66,29,31,45,62,44,35,58,73,57,60,35,48,58,57,67,35,45,50,59,27,18,30,23,68,51,67,72,44,86,49,34,58,67,56,48,29,69,75,34,56,71,60,27,50,38,49,52,50,48,56,51,56,62,52,69,75,49,67,43,51,73,76,67,50,74,58,58,60,69,68,74,47,60,88,56,58,56,92,35,46,34,37,36,28,49,60,33,51,46,31,61,65,60,46,48,45,46,68,76,40,70,80,62,61,33,40,33,35,30,23,14,44,57,85,45,32,75,69,29,64,88,42,90,78,50,44,77,36,68,38,58,68,81,43,78,47,82,70,64,48,26,39,28,41,33,34,55,70,52,59,45,59,33,24,70,73,56,37,48,50,33,51,33,23,48,49,71,22,44,41,98,76,22,34,39,37,38,40,35,64,40,37,59,81,53,90,43,52,46,69,59,37,48,49,25,50,48,27,31,23,42,23,3,15,35,64,41,28,52,66,53,48,47,52,54,36,43,76,49,46,25,37,72,76,44,76,45,65,62,39,85,80,56,29,36,24,38,34,34,27,32,69,54,80,77,129,108,69,64,53,51,52,50,52,53,56,57,51,56,88,41,54,67,62,56,40,51,51,50,29,50,50,28,40,52,53,25,58,69,68,45,49,52,69,56,43,50,54,50,45,62,47,28,45,46,56,38,31,49,50,49,38,35,54,75,48,40,48,30,47,57,33,50,75,41,90,66,67,41,44,52,69,58,51,22,66,74,49,60,33,32,58,70,36,46,51,55,52,50,48,34,36,30,41,71,51,45,27,38,61,89,45,76,62,24,32,30,51,44,69,45,9,44,28,50,39,33,73,64,28,47,41,47,48,50,42,30,65,73,52,49,48,45,8,42,65,29,32,44,61,44,34,58,70,58,60,35,48,58,56,66,35,46,49,59,26,18,29,23,68,52,66,73,43,82,51,34,57,66,55,47,28,68,74,33,56,72,60,27,51,37,50,52,50,47,57,51,54,63,51,68,73,50,67,44,52,73,75,67,49,74,58,57,60,69,68,75,45,61,87,56,57,57,92,36,47,34,36,36,29,49,60,34,52,48,30,63,65,60,46,49,46,48,68,74,41,70,80,63,62,32,40,32,36,30,24,14,44,57,85,45,33,75,69,30,65,88,42,90,77,49,45,80,36,70,39,58,68,82,44,77,48,83,70,62,48,26,38,27,40,32,34,56,71,53,60,44,59,34,25,69,71,56,38,47,49,34,49,33,26,47,49,70,22,43,39,96,77,21,33,40,36,40,40,36,63,41,37,58,82,54,91,44,52,47,69,60,35,50,49,25,49,48,26,31,23,44,22,3,16,34,65,40,27,51,68,53,49,47,52,54,35,44,76,49,46,26,39,73,75,43,77,44,67,63,39,87,81,56,29,38,23,39,35,34,28,32,71,54,80,77,130

Organism: NCBI:txid41062

Nearest PDB structures (foldseek):
  6ix3-assembly1_A  TM=8.776E-01  e=4.553E-38  Aspergillus flavus NRRL3357
  6inw-assembly1_A  TM=8.717E-01  e=6.387E-38  Aspergillus flavus NRRL3357
  6ix7-assembly1_A  TM=8.707E-01  e=1.003E-37  Aspergillus flavus NRRL3357
  6ix3-assembly1_B-2  TM=8.718E-01  e=3.277E-37  Aspergillus flavus NRRL3357
  5w7r-assembly1_A-2  TM=8.238E-01  e=5.505E-24  Penicillium oxalicum